Protein AF-A0A8S3SCD9-F1 (afdb_monomer_lite)

pLDDT: mean 74.74, std 19.44, range [24.5, 97.0]

Foldseek 3Di:
DDPVVVVVVVVVVVVVVVVPPPPQAWWWKAPAQDLVRAGEDTDDARHHLCRSLVPDQWQRMWTASDRPVDPVVQCCQHPVDPRHHPRTHGSDQDQPPRDHPPQWGWDDDSRTTGTAGHHDDDPCQQVLAWFQWPVRDIDRTQRRVSSVCVVVVDDIHGFADDHFDFAPVPGDGDPQWAWDADQQSGIGTDHADLDCVVPDQFWFQKPVRAIDSGPNNQSNVCVVVVPDIDGQATDHGDPPDAQVNGDHPPQWHWAAAPPPRHTRTDRQDDDDDPPAQFWFQKPVRAIDRHSNRQSNVRVVVSHDIGGPITDHRDDPPPPPPVVVVVVVVVVVVVVVVVVVVVPDDDDDDDDDDDDDDDDDDDDDDDDDPVVVVVVVVVVVVVVVVVVVVVVVVVVVVVVVVVVVVVVVVVVVVVVVVVVVVVVVVVVVVVVVVVVVVVVVVVVVVVVVVVVVVVVVVVVVVVVVVVVD

Secondary structure (DSSP, 8-state):
--HHHHHHHHHHHHHHHHHSS-----EEEEEEE-TTS-EEEEEEEEE-HHHHHHS-S-TT-EEE-----SHHHHHIIIII-SS-BSS-EES-SSSTT--PPTTEEEEEETTEEEEEE-----HHHHHS--EEETTS-EESSHHHHHHHHHHHT----EEEESS--SSGGG--PPTT-EEEE-TTS-EEEEPP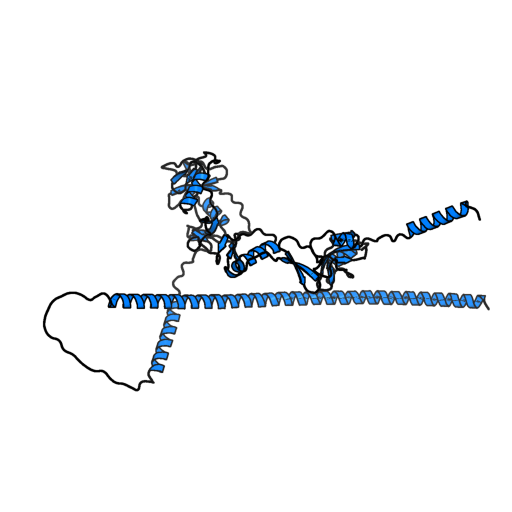P---TT-----EEETTS-EESSHHHHHHHHHHH-----EEEESSPPTT--GGG--PPTTEEEEE-TTT--EEEEE------TT----EEETTS-EESSHHHHHHHHHHTTB---EEEESS--------HHHHHHHHHHHHHHHHHHHHHTT------------------------SHHHHHHHHHHHHHHHHHHHHHHHHHHHHHHHHHHHHHHHHHHHHHHHHHHHHHHHHHHHHHHHHHHHHHHHHHHHHHHHHHHHHHHHHHHHHHHHHHHH-

Radius of gyration: 41.49 Å; chains: 1; bounding box: 87×57×159 Å

InterPro domains:
  IPR002350 Kazal domain [PF07648] (117-164)
  IPR002350 Kazal domain [PF07648] (192-237)
  IPR002350 Kazal domain [PF07648] (267-313)
  IPR002350 Kazal domain [PS51465] (116-166)
  IPR002350 Kazal domain [PS51465] (190-239)
  IPR002350 Kazal domain [PS51465] (259-315)
  IPR002350 Kazal domain [SM00280] (116-164)
  IPR002350 Kazal domain [SM00280] (191-237)
  IPR002350 Kazal domain [SM00280] (267-313)
  IPR003645 Follistatin-like, N-terminal [SM00274] (94-116)
  IPR003645 Follistatin-like, N-terminal [SM00274] (167-190)
  IPR003645 Follistatin-like, N-terminal [SM00274] (242-266)
  IPR036058 Kazal domain superfamily [SSF100895] (115-165)
  IPR036058 Kazal domain superfamily [SSF100895] (171-237)
  IPR036058 Kazal domain superfamily [SSF100895] (261-313)
  IPR036773 TGF-beta binding (TB) domain superfamily [G3DSA:3.90.290.10] (27-124)
  IPR036773 TGF-beta binding (TB) domain superfamily [SSF57581] (27-68)
  IPR050653 Protease Inhibitors and Growth Factor Antagonists [PTHR10913] (37-164)

Organism: Mytilus edulis (NCBI:txid6550)

Structure (mmCIF, N/CA/C/O backbone):
data_AF-A0A8S3SCD9-F1
#
_entry.id   AF-A0A8S3SCD9-F1
#
loop_
_atom_site.group_PDB
_atom_site.id
_atom_site.type_symbol
_atom_site.label_atom_id
_atom_site.label_alt_id
_atom_site.label_comp_id
_atom_site.label_asym_id
_atom_site.label_entity_id
_atom_site.label_seq_id
_atom_site.pdbx_PDB_ins_code
_atom_site.Cartn_x
_atom_site.Cartn_y
_atom_site.Cartn_z
_atom_site.occupancy
_atom_site.B_iso_or_equiv
_atom_site.auth_seq_id
_atom_site.auth_comp_id
_atom_site.auth_asym_id
_atom_site.auth_atom_id
_atom_site.pdbx_PDB_model_num
ATOM 1 N N . MET A 1 1 ? -4.446 13.039 91.457 1.00 50.25 1 MET A N 1
ATOM 2 C CA . MET A 1 1 ? -4.446 12.265 90.196 1.00 50.25 1 MET A CA 1
ATOM 3 C C . MET A 1 1 ? -3.308 12.826 89.363 1.00 50.25 1 MET A C 1
ATOM 5 O O . MET A 1 1 ? -3.405 13.961 88.917 1.00 50.25 1 MET A O 1
ATOM 9 N N . ASN A 1 2 ? -2.185 12.110 89.351 1.00 49.50 2 ASN A N 1
ATOM 10 C CA . ASN A 1 2 ? -0.857 12.637 89.022 1.00 49.50 2 ASN A CA 1
ATOM 11 C C . ASN A 1 2 ? -0.709 12.930 87.521 1.00 49.50 2 ASN A C 1
ATOM 13 O O . ASN A 1 2 ? -1.290 12.215 86.704 1.00 49.50 2 ASN A O 1
ATOM 17 N N . GLU A 1 3 ? 0.088 13.944 87.166 1.00 53.44 3 GLU A N 1
ATOM 18 C CA . GLU A 1 3 ? 0.445 14.298 85.775 1.00 53.44 3 GLU A CA 1
ATOM 19 C C . GLU A 1 3 ? 0.964 13.092 84.978 1.00 53.44 3 GLU A C 1
ATOM 21 O O . GLU A 1 3 ? 0.618 12.918 83.812 1.00 53.44 3 GLU A O 1
ATOM 26 N N . GLU A 1 4 ? 1.655 12.174 85.650 1.00 54.28 4 GLU A N 1
ATOM 27 C CA . GLU A 1 4 ? 2.166 10.920 85.088 1.00 54.28 4 GLU A CA 1
ATOM 28 C C . GLU A 1 4 ? 1.063 9.967 84.574 1.00 54.28 4 GLU A C 1
ATOM 30 O O . GLU A 1 4 ? 1.281 9.147 83.683 1.00 54.28 4 GLU A O 1
ATOM 35 N N . MET A 1 5 ? -0.156 10.074 85.114 1.00 53.56 5 MET A N 1
ATOM 36 C CA . MET A 1 5 ? -1.304 9.273 84.682 1.00 53.56 5 MET A CA 1
ATOM 37 C C . MET A 1 5 ? -1.989 9.885 83.448 1.00 53.56 5 MET A C 1
ATOM 39 O O . MET A 1 5 ? -2.595 9.159 82.663 1.00 53.56 5 MET A O 1
ATOM 43 N N . ARG A 1 6 ? -1.867 11.206 83.237 1.00 56.69 6 ARG A N 1
ATOM 44 C CA . ARG A 1 6 ? -2.410 11.904 82.056 1.00 56.69 6 ARG A CA 1
ATOM 45 C C . ARG A 1 6 ? -1.594 11.626 80.797 1.00 56.69 6 ARG A C 1
ATOM 47 O O . ARG A 1 6 ? -2.201 11.432 79.747 1.00 56.69 6 ARG A O 1
ATOM 54 N N . GLU A 1 7 ? -0.266 11.551 80.898 1.00 55.88 7 GLU A N 1
ATOM 55 C CA . GLU A 1 7 ? 0.578 11.184 79.750 1.00 55.88 7 GLU A CA 1
ATOM 56 C C . GLU A 1 7 ? 0.334 9.743 79.300 1.00 55.88 7 GLU A C 1
ATOM 58 O O . GLU A 1 7 ? 0.097 9.508 78.121 1.00 55.88 7 GLU A O 1
ATOM 63 N N . LYS A 1 8 ? 0.236 8.787 80.234 1.00 57.97 8 LYS A N 1
ATOM 64 C CA . LYS A 1 8 ? -0.046 7.382 79.889 1.00 57.97 8 LYS A CA 1
ATOM 65 C C . LYS A 1 8 ? -1.423 7.191 79.246 1.00 57.97 8 LYS A C 1
ATOM 67 O O . LYS A 1 8 ? -1.573 6.338 78.377 1.00 57.97 8 LYS A O 1
ATOM 72 N N . ILE A 1 9 ? -2.424 7.988 79.635 1.00 64.50 9 ILE A N 1
ATOM 73 C CA . ILE A 1 9 ? -3.752 7.982 79.000 1.00 64.50 9 ILE A CA 1
ATOM 74 C C . ILE A 1 9 ? -3.698 8.641 77.614 1.00 64.50 9 ILE A C 1
ATOM 76 O O . ILE A 1 9 ? -4.313 8.126 76.685 1.00 64.50 9 ILE A O 1
ATOM 80 N N . SER A 1 10 ? -2.943 9.731 77.449 1.00 61.41 10 SER A N 1
ATOM 81 C CA . SER A 1 10 ? -2.709 10.366 76.146 1.00 61.41 10 SER A CA 1
ATOM 82 C C . SER A 1 10 ? -2.018 9.404 75.177 1.00 61.41 10 SER A C 1
ATOM 84 O O . SER A 1 10 ? -2.508 9.216 74.068 1.00 61.41 10 SER A O 1
ATOM 86 N N . ASP A 1 11 ? -0.961 8.716 75.607 1.00 61.28 11 ASP A N 1
ATOM 87 C CA . ASP A 1 11 ? -0.251 7.729 74.788 1.00 61.28 11 ASP A CA 1
ATOM 88 C C . ASP A 1 11 ? -1.132 6.528 74.444 1.00 61.28 11 ASP A C 1
ATOM 90 O O . ASP A 1 11 ? -1.143 6.089 73.298 1.00 61.28 11 ASP A O 1
ATOM 94 N N . PHE A 1 12 ? -1.958 6.040 75.377 1.00 58.44 12 PHE A N 1
ATOM 95 C CA . PHE A 1 12 ? -2.949 5.001 75.075 1.00 58.44 12 PHE A CA 1
ATOM 96 C C . PHE A 1 12 ? -4.010 5.471 74.074 1.00 58.44 12 PHE A C 1
ATOM 98 O O . PHE A 1 12 ? -4.422 4.684 73.223 1.00 58.44 12 PHE A O 1
ATOM 105 N N . ILE A 1 13 ? -4.430 6.738 74.137 1.00 64.00 13 ILE A N 1
ATOM 106 C CA . ILE A 1 13 ? -5.373 7.340 73.187 1.00 64.00 13 ILE A CA 1
ATOM 107 C C . ILE A 1 13 ? -4.712 7.528 71.816 1.00 64.00 13 ILE A C 1
ATOM 109 O O . ILE A 1 13 ? -5.336 7.200 70.814 1.00 64.00 13 ILE A O 1
ATOM 113 N N . TRP A 1 14 ? -3.454 7.970 71.734 1.00 54.84 14 TRP A N 1
ATOM 114 C CA . TRP A 1 14 ? -2.708 8.082 70.474 1.00 54.84 14 TRP A CA 1
ATOM 115 C C . TRP A 1 14 ? -2.400 6.717 69.856 1.00 54.84 14 TRP A C 1
ATOM 117 O O . TRP A 1 14 ? -2.533 6.565 68.646 1.00 54.84 14 TRP A O 1
ATOM 127 N N . ILE A 1 15 ? -2.075 5.709 70.668 1.00 57.88 15 ILE A N 1
ATOM 128 C CA . ILE A 1 15 ? -1.904 4.315 70.238 1.00 57.88 15 ILE A CA 1
ATOM 129 C C . ILE A 1 15 ? -3.239 3.751 69.737 1.00 57.88 15 ILE A C 1
ATOM 131 O O . ILE A 1 15 ? -3.273 3.144 68.672 1.00 57.88 15 ILE A O 1
ATOM 135 N N . TRP A 1 16 ? -4.359 4.015 70.417 1.00 54.25 16 TRP A N 1
ATOM 136 C CA . TRP A 1 16 ? -5.690 3.646 69.924 1.00 54.25 16 TRP A CA 1
ATOM 137 C C . TRP A 1 16 ? -6.083 4.407 68.651 1.00 54.25 16 TRP A C 1
ATOM 139 O O . TRP A 1 16 ? -6.655 3.801 67.754 1.00 54.25 16 TRP A O 1
ATOM 149 N N . ILE A 1 17 ? -5.734 5.689 68.515 1.00 52.50 17 ILE A N 1
ATOM 150 C CA . ILE A 1 17 ? -5.967 6.494 67.303 1.00 52.50 17 ILE A CA 1
ATOM 151 C C . ILE A 1 17 ? -5.095 6.006 66.135 1.00 52.50 17 ILE A C 1
ATOM 153 O O . ILE A 1 17 ? -5.580 5.983 65.007 1.00 52.50 17 ILE A O 1
ATOM 157 N N . PHE A 1 18 ? -3.853 5.568 66.376 1.00 46.97 18 PHE A N 1
ATOM 158 C CA . PHE A 1 18 ? -2.969 4.986 65.355 1.00 46.97 18 PHE A CA 1
ATOM 159 C C . PHE A 1 18 ? -3.351 3.544 64.982 1.00 46.97 18 PHE A C 1
ATOM 161 O O . PHE A 1 18 ? -3.197 3.164 63.824 1.00 46.97 18 PHE A O 1
ATOM 168 N N . ILE A 1 19 ? -3.892 2.758 65.919 1.00 49.66 19 ILE A N 1
ATOM 169 C CA . ILE A 1 19 ? -4.397 1.393 65.678 1.00 49.66 19 ILE A CA 1
ATOM 170 C C . ILE A 1 19 ? -5.804 1.414 65.038 1.00 49.66 19 ILE A C 1
ATOM 172 O O . ILE A 1 19 ? -6.157 0.485 64.314 1.00 49.66 19 ILE A O 1
ATOM 176 N N . LEU A 1 20 ? -6.586 2.487 65.232 1.00 41.56 20 LEU A N 1
ATOM 177 C CA . LEU A 1 20 ? -7.900 2.723 64.607 1.00 41.56 20 LEU A CA 1
ATOM 178 C C . LEU A 1 20 ? -7.862 3.668 63.393 1.00 41.56 20 LEU A C 1
ATOM 180 O O . LEU A 1 20 ? -8.917 4.098 62.922 1.00 41.56 20 LEU A O 1
ATOM 184 N N . GLN A 1 21 ? -6.689 3.979 62.831 1.00 42.75 21 GLN A N 1
ATOM 185 C CA . GLN A 1 21 ? -6.649 4.424 61.437 1.00 42.75 21 GLN A CA 1
ATOM 186 C C . GLN A 1 21 ? -7.127 3.226 60.604 1.00 42.75 21 GLN A C 1
ATOM 188 O O . GLN A 1 21 ? -6.476 2.179 60.652 1.00 42.75 21 GLN A O 1
ATOM 193 N N . PRO A 1 22 ? -8.254 3.308 59.870 1.00 42.00 22 PRO A N 1
ATOM 194 C CA . PRO A 1 22 ? -8.652 2.214 59.003 1.00 42.00 22 PRO A CA 1
ATOM 195 C C . PRO A 1 22 ? -7.482 1.944 58.061 1.00 42.00 22 PRO A C 1
ATOM 197 O O . PRO A 1 22 ? -7.072 2.836 57.316 1.00 42.00 22 PRO A O 1
ATOM 200 N N . ILE A 1 23 ? -6.931 0.728 58.117 1.00 44.66 23 ILE A N 1
ATOM 201 C CA . ILE A 1 23 ? -6.060 0.211 57.065 1.00 44.66 23 ILE A CA 1
ATOM 202 C C . ILE A 1 23 ? -6.862 0.455 55.793 1.00 44.66 23 ILE A C 1
ATOM 204 O O . ILE A 1 23 ? -7.942 -0.113 55.630 1.00 44.66 23 ILE A O 1
ATOM 208 N N . VAL A 1 24 ? -6.431 1.397 54.953 1.00 47.69 24 VAL A N 1
ATOM 209 C CA . VAL A 1 24 ? -7.132 1.674 53.702 1.00 47.69 24 VAL A CA 1
ATOM 210 C C . VAL A 1 24 ? -6.860 0.460 52.827 1.00 47.69 24 VAL A C 1
ATOM 212 O O . VAL A 1 24 ? -5.870 0.419 52.103 1.00 47.69 24 VAL A O 1
ATOM 215 N N . GLU A 1 25 ? -7.686 -0.576 52.974 1.00 60.91 25 GLU A N 1
ATOM 216 C CA . GLU A 1 25 ? -7.597 -1.801 52.197 1.00 60.91 25 GLU A CA 1
ATOM 217 C C . GLU A 1 25 ? -7.738 -1.411 50.728 1.00 60.91 25 GLU A C 1
ATOM 219 O O . GLU A 1 25 ? -8.793 -0.969 50.257 1.00 60.91 25 GLU A O 1
ATOM 224 N N . GLY A 1 26 ? -6.623 -1.488 50.005 1.00 71.25 26 GLY A N 1
ATOM 225 C CA . GLY A 1 26 ? -6.599 -1.183 48.593 1.00 71.25 26 GLY A CA 1
ATOM 226 C C . GLY A 1 26 ? -7.462 -2.192 47.840 1.00 71.25 26 GLY A C 1
ATOM 227 O O . GLY A 1 26 ? -7.338 -3.406 48.001 1.00 71.25 26 GLY A O 1
ATOM 228 N N . GLY A 1 27 ? -8.339 -1.682 46.984 1.00 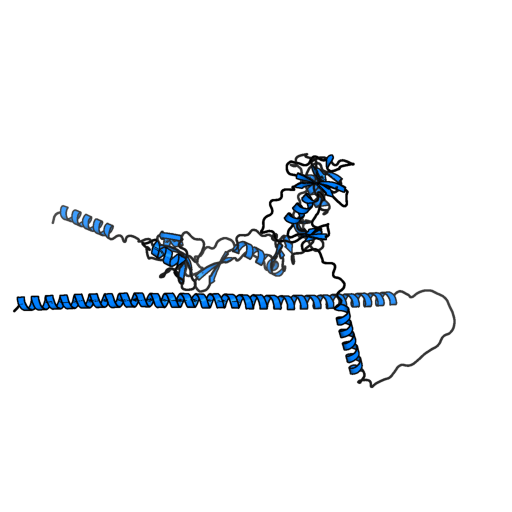85.62 27 GLY A N 1
ATOM 229 C CA . GLY A 1 27 ? -9.198 -2.494 46.135 1.00 85.62 27 GLY A CA 1
ATOM 230 C C . GLY A 1 27 ? -8.515 -2.920 44.835 1.00 85.62 27 GLY A C 1
ATOM 231 O O . GLY A 1 27 ? -7.304 -2.779 44.643 1.00 85.62 27 GLY A O 1
ATOM 232 N N . ILE A 1 28 ? -9.320 -3.417 43.898 1.00 86.44 28 ILE A N 1
ATOM 233 C CA . ILE A 1 28 ? -8.873 -3.842 42.566 1.00 86.44 28 ILE A CA 1
ATOM 234 C C . ILE A 1 28 ? -9.387 -2.867 41.516 1.00 86.44 28 ILE A C 1
ATOM 236 O O . ILE A 1 28 ? -10.582 -2.562 41.453 1.00 86.44 28 ILE A O 1
ATOM 240 N N . CYS A 1 29 ? -8.482 -2.422 40.652 1.00 88.50 29 CYS A N 1
ATOM 241 C CA . CYS A 1 29 ? -8.781 -1.613 39.484 1.00 88.50 29 CYS A CA 1
ATOM 242 C C . CYS A 1 29 ? -8.950 -2.493 38.242 1.00 88.50 29 CYS A C 1
ATOM 244 O O . CYS A 1 29 ? -8.162 -3.408 37.994 1.00 88.50 29 CYS A O 1
ATOM 246 N N . TRP A 1 30 ? -9.958 -2.191 37.431 1.00 87.81 30 TRP A N 1
ATOM 247 C CA . TRP A 1 30 ? -10.370 -3.000 36.287 1.00 87.81 30 TRP A CA 1
ATOM 248 C C . TRP A 1 30 ? -10.468 -2.160 35.021 1.00 87.81 30 TRP A C 1
ATOM 250 O O . TRP A 1 30 ? -11.046 -1.075 35.019 1.00 87.81 30 TRP A O 1
ATOM 260 N N . GLN A 1 31 ? -9.968 -2.695 33.909 1.00 86.06 31 GLN A N 1
ATOM 261 C CA . GLN A 1 31 ? -9.880 -1.990 32.630 1.00 86.06 31 GLN A CA 1
ATOM 262 C C . GLN A 1 31 ? -11.250 -1.716 32.009 1.00 86.06 31 GLN A C 1
ATOM 264 O O . GLN A 1 31 ? -11.424 -0.779 31.225 1.00 86.06 31 GLN A O 1
ATOM 269 N N . SER A 1 32 ? -12.229 -2.576 32.290 1.00 84.50 32 SER A N 1
ATOM 270 C CA . SER A 1 32 ? -13.531 -2.479 31.649 1.00 84.50 32 SER A CA 1
ATOM 271 C C . SER A 1 32 ? -14.674 -2.942 32.535 1.00 84.50 32 SER A C 1
ATOM 273 O O . SER A 1 32 ? -14.576 -3.931 33.256 1.00 84.50 32 SER A O 1
ATOM 275 N N . ILE A 1 33 ? -15.807 -2.265 32.392 1.00 84.44 33 ILE A N 1
ATOM 276 C CA . ILE A 1 33 ? -17.087 -2.696 32.947 1.00 84.44 33 ILE A CA 1
ATOM 277 C C . ILE A 1 33 ? -17.890 -3.397 31.849 1.00 84.44 33 ILE A C 1
ATOM 279 O O . ILE A 1 33 ? -18.099 -2.873 30.745 1.00 84.44 33 ILE A O 1
ATOM 283 N N . SER A 1 34 ? -18.322 -4.616 32.149 1.00 78.19 34 SER A N 1
ATOM 284 C CA . SER A 1 34 ? -19.163 -5.445 31.295 1.00 78.19 34 SER A CA 1
ATOM 285 C C . SER A 1 34 ? -20.563 -4.846 31.114 1.00 78.19 34 SER A C 1
ATOM 287 O O . SER A 1 34 ? -20.975 -3.908 31.795 1.00 78.19 34 SER A O 1
ATOM 289 N N . LYS A 1 35 ? -21.336 -5.409 30.178 1.00 73.25 35 LYS A N 1
ATOM 290 C CA . LYS A 1 35 ? -22.714 -4.962 29.911 1.00 73.25 35 LYS A CA 1
ATOM 291 C C . LYS A 1 35 ? -23.645 -5.143 31.115 1.00 73.25 35 LYS A C 1
ATOM 293 O O . LYS A 1 35 ? -24.613 -4.400 31.207 1.00 73.25 35 LYS A O 1
ATOM 298 N N . THR A 1 36 ? -23.367 -6.115 31.984 1.00 76.06 36 THR A N 1
ATOM 299 C CA . THR A 1 36 ? -24.165 -6.419 33.182 1.00 76.06 36 THR A CA 1
ATOM 300 C C . THR A 1 36 ? -23.732 -5.600 34.396 1.00 76.06 36 THR A C 1
ATOM 302 O O . THR A 1 36 ? -24.319 -5.744 35.458 1.00 76.06 36 THR A O 1
ATOM 305 N N . GLY A 1 37 ? -22.720 -4.737 34.250 1.00 79.44 37 GLY A N 1
ATOM 306 C CA . GLY A 1 37 ? -22.204 -3.907 35.336 1.00 79.44 37 GLY A CA 1
ATOM 307 C C . GLY A 1 37 ? -21.037 -4.523 36.105 1.00 79.44 37 GLY A C 1
ATOM 308 O O . GLY A 1 37 ? -20.478 -3.834 36.938 1.00 79.44 37 GLY A O 1
ATOM 309 N N . ASN A 1 38 ? -20.622 -5.758 35.808 1.00 87.12 38 ASN A N 1
ATOM 310 C CA . ASN A 1 38 ? -19.482 -6.425 36.455 1.00 87.12 38 ASN A CA 1
ATOM 311 C C . ASN A 1 38 ? -18.139 -5.964 35.874 1.00 87.12 38 ASN A C 1
ATOM 313 O O . ASN A 1 38 ? -18.055 -5.670 34.679 1.00 87.12 38 ASN A O 1
ATOM 317 N N . CYS A 1 39 ? -17.088 -5.985 36.684 1.00 87.12 39 CYS A N 1
ATOM 318 C CA . CYS A 1 39 ? -15.738 -5.565 36.318 1.00 87.12 39 CYS A CA 1
ATOM 319 C C . CYS A 1 39 ? -14.968 -6.686 35.587 1.00 87.12 39 CYS A C 1
ATOM 321 O O . CYS A 1 39 ? -15.178 -7.872 35.850 1.00 87.12 39 CYS A O 1
ATOM 323 N N . ARG A 1 40 ? -14.107 -6.324 34.626 1.00 84.88 40 ARG A N 1
ATOM 324 C CA . ARG A 1 40 ? -13.317 -7.259 33.805 1.00 84.88 40 ARG A CA 1
ATOM 325 C C . ARG A 1 40 ? -11.957 -6.697 33.429 1.00 84.88 40 ARG A C 1
ATOM 327 O O . ARG A 1 40 ? -11.849 -5.496 33.171 1.00 84.88 40 ARG A O 1
ATOM 334 N N . LYS A 1 41 ? -11.007 -7.621 33.245 1.00 84.56 41 LYS A N 1
ATOM 335 C CA . LYS A 1 41 ? -9.590 -7.382 32.945 1.00 84.56 41 LYS A CA 1
ATOM 336 C C . LYS A 1 41 ? -8.929 -6.579 34.051 1.00 84.56 41 LYS A C 1
ATOM 338 O O . LYS A 1 41 ? -9.122 -5.366 34.138 1.00 84.56 41 LYS A O 1
ATOM 343 N N . MET A 1 42 ? -8.241 -7.280 34.936 1.00 85.31 42 MET A N 1
ATOM 344 C CA . MET A 1 42 ? -7.620 -6.653 36.094 1.00 85.31 42 MET A CA 1
ATOM 345 C C . MET A 1 42 ? -6.443 -5.783 35.626 1.00 85.31 42 MET A C 1
ATOM 347 O O . MET A 1 42 ? -5.704 -6.161 34.721 1.00 85.31 42 MET A O 1
ATOM 351 N N . LEU A 1 43 ? -6.331 -4.573 36.174 1.00 85.00 43 LEU A N 1
ATOM 352 C CA . LEU A 1 43 ? -5.243 -3.637 35.881 1.00 85.00 43 LEU A CA 1
ATOM 353 C C . LEU A 1 43 ? -4.226 -3.607 37.013 1.00 85.00 43 LEU A C 1
ATOM 355 O O . LEU A 1 43 ? -3.030 -3.716 36.773 1.00 85.00 43 LEU A O 1
ATOM 359 N N . MET A 1 44 ? -4.722 -3.375 38.229 1.00 84.12 44 MET A N 1
ATOM 360 C CA . MET A 1 44 ? -3.923 -3.139 39.428 1.00 84.12 44 MET A CA 1
ATOM 361 C C . MET A 1 44 ? -4.687 -3.664 40.642 1.00 84.12 44 MET A C 1
ATOM 363 O O . MET A 1 44 ? -5.919 -3.607 40.671 1.00 84.12 44 MET A O 1
ATOM 367 N N . ILE A 1 45 ? -3.955 -4.137 41.642 1.00 84.56 45 ILE A N 1
ATOM 368 C CA . ILE A 1 45 ? -4.475 -4.562 42.945 1.00 84.56 45 ILE A CA 1
ATOM 369 C C . ILE A 1 45 ? -3.917 -3.649 44.035 1.00 84.56 45 ILE A C 1
ATOM 371 O O . ILE A 1 45 ? -2.911 -2.980 43.812 1.00 84.56 45 ILE A O 1
ATOM 375 N N . ASN A 1 46 ? -4.550 -3.657 45.205 1.00 84.06 46 ASN A N 1
ATOM 376 C CA . ASN A 1 46 ? -4.151 -2.857 46.357 1.00 84.06 46 ASN A CA 1
ATOM 377 C C . ASN A 1 46 ? -4.083 -1.345 46.055 1.00 84.06 46 ASN A C 1
ATOM 379 O O . ASN A 1 46 ? -3.140 -0.659 46.438 1.00 84.06 46 ASN A O 1
ATOM 383 N N . VAL A 1 47 ? -5.081 -0.832 45.330 1.00 86.06 47 VAL A N 1
ATOM 384 C CA . VAL A 1 47 ? -5.185 0.593 44.974 1.00 86.06 47 VAL A CA 1
ATOM 385 C C . VAL A 1 47 ? -6.502 1.183 45.454 1.00 86.06 47 VAL A C 1
ATOM 387 O O . VAL A 1 47 ? -7.553 0.537 45.384 1.00 86.06 47 VAL A O 1
ATOM 390 N N . THR A 1 48 ? -6.479 2.436 45.902 1.00 87.62 48 THR A N 1
ATOM 391 C CA . THR A 1 48 ? -7.714 3.148 46.247 1.00 87.62 48 THR A CA 1
ATOM 392 C C . THR A 1 48 ? -8.536 3.451 44.995 1.00 87.62 48 THR A C 1
ATOM 394 O O . THR A 1 48 ? -8.055 3.379 43.855 1.00 87.62 48 THR A O 1
ATOM 397 N N . LYS A 1 49 ? -9.809 3.803 45.186 1.00 85.81 49 LYS A N 1
ATOM 398 C CA . LYS A 1 49 ? -10.673 4.199 44.072 1.00 85.81 49 LYS A CA 1
ATOM 399 C C . LYS A 1 49 ? -10.110 5.437 43.373 1.00 85.81 49 LYS A C 1
ATOM 401 O O . LYS A 1 49 ? -10.106 5.501 42.149 1.00 85.81 49 LYS A O 1
ATOM 406 N N . GLU A 1 50 ? -9.599 6.389 44.140 1.00 84.50 50 GLU A N 1
ATOM 407 C CA . GLU A 1 50 ? -9.038 7.649 43.661 1.00 84.50 50 GLU A CA 1
ATOM 408 C C . GLU A 1 50 ? -7.800 7.388 42.799 1.00 84.50 50 GLU A C 1
ATOM 410 O O . GLU A 1 50 ? -7.700 7.919 41.695 1.00 84.50 50 GLU A O 1
ATOM 415 N N . GLN A 1 51 ? -6.912 6.493 43.246 1.00 86.00 51 GLN A N 1
ATOM 416 C CA . GLN A 1 51 ? -5.738 6.056 42.485 1.00 86.00 51 GLN A CA 1
ATOM 417 C C . GLN A 1 51 ? -6.119 5.302 41.201 1.00 86.00 51 GLN A C 1
ATOM 419 O O . GLN A 1 51 ? -5.523 5.518 40.148 1.00 86.00 51 GLN A O 1
ATOM 424 N N . CYS A 1 52 ? -7.142 4.444 41.254 1.00 85.81 52 CYS A N 1
ATOM 425 C CA . CYS A 1 52 ? -7.647 3.741 40.072 1.00 85.81 52 CYS A CA 1
ATOM 426 C C . CYS A 1 52 ? -8.259 4.702 39.036 1.00 85.81 52 CYS A C 1
ATOM 428 O O . CYS A 1 52 ? -8.084 4.518 37.830 1.00 85.81 52 CYS A O 1
ATOM 430 N N . CYS A 1 53 ? -8.962 5.740 39.495 1.00 84.00 53 CYS A N 1
ATOM 431 C CA . CYS A 1 53 ? -9.682 6.669 38.628 1.00 84.00 53 CYS A CA 1
ATOM 432 C C . CYS A 1 53 ? -8.843 7.873 38.155 1.00 84.00 53 CYS A C 1
ATOM 434 O O . CYS A 1 53 ? -9.254 8.539 37.209 1.00 84.00 53 CYS A O 1
ATOM 436 N N . SER A 1 54 ? -7.681 8.153 38.758 1.00 77.62 54 SER A N 1
ATOM 437 C CA . SER A 1 54 ? -6.798 9.262 38.356 1.00 77.62 54 SER A CA 1
ATOM 438 C C . SER A 1 54 ? -5.909 8.934 37.150 1.00 77.62 54 SER A C 1
ATOM 440 O O . SER A 1 54 ? -5.560 9.821 36.374 1.00 77.62 54 SER A O 1
ATOM 442 N N . PHE A 1 55 ? -5.557 7.659 36.966 1.00 62.53 55 PHE A N 1
ATOM 443 C CA . PHE A 1 55 ? -4.492 7.245 36.048 1.00 62.53 55 PHE A CA 1
ATOM 444 C C . PHE A 1 55 ? -4.921 7.014 34.592 1.00 62.53 55 PHE A C 1
ATOM 446 O O . PHE A 1 55 ? -4.059 6.806 33.735 1.00 62.53 55 PHE A O 1
ATOM 453 N N . GLN A 1 56 ? -6.222 6.980 34.273 1.00 61.09 56 GLN A N 1
ATOM 454 C CA . GLN A 1 56 ? -6.671 6.377 33.013 1.00 61.09 56 GLN A CA 1
ATOM 455 C C . GLN A 1 56 ? -7.494 7.281 32.096 1.00 61.09 56 GLN A C 1
ATOM 457 O O . GLN A 1 56 ? -8.482 7.903 32.463 1.00 61.09 56 GLN A O 1
ATOM 462 N N . THR A 1 57 ? -7.107 7.243 30.821 1.00 61.19 57 THR A N 1
ATOM 463 C CA . THR A 1 57 ? -7.745 7.937 29.695 1.00 61.19 57 THR A CA 1
ATOM 464 C C . THR A 1 57 ? -9.007 7.237 29.170 1.00 61.19 57 THR A C 1
ATOM 466 O O . THR A 1 57 ? -9.657 7.737 28.245 1.00 61.19 57 THR A O 1
ATOM 469 N N . GLU A 1 58 ? -9.366 6.076 29.731 1.00 69.19 58 GLU A N 1
ATOM 470 C CA . GLU A 1 58 ? -10.516 5.279 29.309 1.00 69.19 58 GLU A CA 1
ATOM 471 C C . GLU A 1 58 ? -11.628 5.341 30.379 1.00 69.19 58 GLU A C 1
ATOM 473 O O . GLU A 1 58 ? -11.475 4.834 31.484 1.00 69.19 58 GLU A O 1
ATOM 478 N N . PRO A 1 59 ? -12.800 5.915 30.081 1.00 70.12 59 PRO A N 1
ATOM 479 C CA . PRO A 1 59 ? -13.843 6.169 31.084 1.00 70.12 59 PRO A CA 1
ATOM 480 C C . PRO A 1 59 ? -14.639 4.928 31.506 1.00 70.12 59 PRO A C 1
ATOM 482 O O . PRO A 1 59 ? -15.553 5.026 32.323 1.00 70.12 59 PRO A O 1
ATOM 485 N N . SER A 1 60 ? -14.330 3.760 30.933 1.00 78.50 60 SER A N 1
ATOM 486 C CA . SER A 1 60 ? -14.966 2.486 31.279 1.00 78.50 60 SER A CA 1
ATOM 487 C C . SER A 1 60 ? -14.240 1.714 32.377 1.00 78.50 60 SER A C 1
ATOM 489 O O . SER A 1 60 ? -14.501 0.521 32.516 1.00 78.50 60 SER A O 1
ATOM 491 N N . VAL A 1 61 ? -13.342 2.367 33.112 1.00 85.25 61 VAL A N 1
ATOM 492 C CA . VAL A 1 61 ? -12.638 1.792 34.259 1.00 85.25 61 VAL A CA 1
ATOM 493 C C . VAL A 1 61 ? -13.602 1.604 35.424 1.00 85.25 61 VAL A C 1
ATOM 495 O O . VAL A 1 61 ? -14.479 2.439 35.688 1.00 85.25 61 VAL A O 1
ATOM 498 N N . GLY A 1 62 ? -13.454 0.467 36.091 1.00 88.12 62 GLY A N 1
ATOM 499 C CA . GLY A 1 62 ? -14.202 0.124 37.287 1.00 88.12 62 GLY A CA 1
ATOM 500 C C . GLY A 1 62 ? -13.264 -0.191 38.440 1.00 88.12 62 GLY A C 1
ATOM 501 O O . GLY A 1 62 ? -12.143 -0.643 38.233 1.00 88.12 62 GLY A O 1
ATOM 502 N N . TRP A 1 63 ? -13.740 0.026 39.655 1.00 89.31 63 TRP A N 1
ATOM 503 C CA . TRP A 1 63 ? -13.016 -0.275 40.879 1.00 89.31 63 TRP A CA 1
ATOM 504 C C . TRP A 1 63 ? -13.876 -1.153 41.780 1.00 89.31 63 TRP A C 1
ATOM 506 O O . TRP A 1 63 ? -15.086 -0.943 41.889 1.00 89.31 63 TRP A O 1
ATOM 516 N N . SER A 1 64 ? -13.274 -2.156 42.405 1.00 88.56 64 SER A N 1
ATOM 517 C CA . SER A 1 64 ? -13.946 -3.028 43.370 1.00 88.56 64 SER A CA 1
ATOM 518 C C . SER A 1 64 ? -13.265 -2.893 44.731 1.00 88.56 64 SER A C 1
ATOM 520 O O . SER A 1 64 ? -12.041 -2.983 44.774 1.00 88.56 64 SER A O 1
ATOM 522 N N . PRO A 1 65 ? -14.024 -2.697 45.825 1.00 82.81 65 PRO A N 1
ATOM 523 C CA . PRO A 1 65 ? -13.465 -2.520 47.167 1.00 82.81 65 PRO A CA 1
ATOM 524 C C . PRO A 1 65 ? -12.848 -3.790 47.753 1.00 82.81 65 PRO A C 1
ATOM 526 O O . PRO A 1 65 ? -12.108 -3.702 48.717 1.00 82.81 65 PRO A O 1
ATOM 529 N N . GLN A 1 66 ? -13.158 -4.962 47.196 1.00 71.12 66 GLN A N 1
ATOM 530 C CA . GLN A 1 66 ? -12.613 -6.226 47.681 1.00 71.12 66 GLN A CA 1
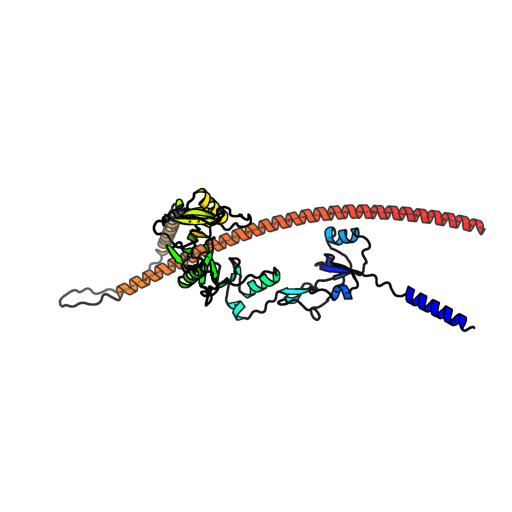ATOM 531 C C . GLN A 1 66 ? -11.132 -6.331 47.310 1.00 71.12 66 GLN A C 1
ATOM 533 O O . GLN A 1 66 ? -10.787 -6.417 46.130 1.00 71.12 66 GLN A O 1
ATOM 538 N N . SER A 1 67 ? -10.275 -6.375 48.322 1.00 61.53 67 SER A N 1
ATOM 539 C CA . SER A 1 67 ? -8.921 -6.915 48.262 1.00 61.53 67 SER A CA 1
ATOM 540 C C . SER A 1 67 ? -9.052 -8.416 47.977 1.00 61.53 67 SER A C 1
ATOM 542 O O . SER A 1 67 ? -9.267 -9.202 48.887 1.00 61.53 67 SER A O 1
ATOM 544 N N . ALA A 1 68 ? -9.042 -8.850 46.707 1.00 59.34 68 ALA A N 1
ATOM 545 C CA . ALA A 1 68 ? -9.081 -10.290 46.417 1.00 59.34 68 ALA A CA 1
ATOM 546 C C . ALA A 1 68 ? -7.781 -10.918 46.950 1.00 59.34 68 ALA A C 1
ATOM 548 O O . ALA A 1 68 ? -6.724 -10.649 46.375 1.00 59.34 68 ALA A O 1
ATOM 549 N N . PRO A 1 69 ? -7.815 -11.744 48.014 1.00 59.62 69 PRO A N 1
ATOM 550 C CA . PRO A 1 69 ? -6.583 -12.124 48.701 1.00 59.62 69 PRO A CA 1
ATOM 551 C C . PRO A 1 69 ? -5.837 -13.260 47.989 1.00 59.62 69 PRO A C 1
ATOM 553 O O . PRO A 1 69 ? -4.674 -13.509 48.284 1.00 59.62 69 PRO A O 1
ATOM 556 N N . SER A 1 70 ? -6.483 -13.967 47.050 1.00 66.19 70 SER A N 1
ATOM 557 C CA . SER A 1 70 ? -5.889 -15.099 46.334 1.00 66.19 70 SER A CA 1
ATOM 558 C C . SER A 1 70 ? -5.884 -14.895 44.818 1.00 66.19 70 SER A C 1
ATOM 560 O O . SER A 1 70 ? -6.878 -14.501 44.200 1.00 66.19 70 SER A O 1
ATOM 562 N N . SER A 1 71 ? -4.756 -15.238 44.192 1.00 71.56 71 SER A N 1
ATOM 563 C CA . SER A 1 71 ? -4.589 -15.277 42.732 1.00 71.56 71 SER A CA 1
ATOM 564 C C . SER A 1 71 ? -5.656 -16.138 42.038 1.00 71.56 71 SER A C 1
ATOM 566 O O . SER A 1 71 ? -6.070 -15.830 40.921 1.00 71.56 71 SER A O 1
ATOM 568 N N . GLY A 1 72 ? -6.163 -17.171 42.721 1.00 76.44 72 GLY A N 1
ATOM 569 C CA . GLY A 1 72 ? -7.229 -18.044 42.228 1.00 76.44 72 GLY A CA 1
ATOM 570 C C . GLY A 1 72 ? -8.575 -17.339 42.036 1.00 76.44 72 GLY A C 1
ATOM 571 O O . GLY A 1 72 ? -9.254 -17.587 41.040 1.00 76.44 72 GLY A O 1
ATOM 572 N N . LEU A 1 73 ? -8.957 -16.424 42.933 1.00 76.94 73 LEU A N 1
ATOM 573 C CA . LEU A 1 73 ? -10.225 -15.692 42.821 1.00 76.94 73 LEU A CA 1
ATOM 574 C C . LEU A 1 73 ? -10.190 -14.683 41.662 1.00 76.94 73 LEU A C 1
ATOM 576 O O . LEU A 1 73 ? -11.152 -14.539 40.905 1.00 76.94 73 LEU A O 1
ATOM 580 N N . ILE A 1 74 ? -9.038 -14.030 41.490 1.00 74.25 74 ILE A N 1
ATOM 581 C CA . ILE A 1 74 ? -8.759 -13.125 40.372 1.00 74.25 74 ILE A CA 1
ATOM 582 C C . ILE A 1 74 ? -8.821 -13.901 39.051 1.00 74.25 74 ILE A C 1
ATOM 584 O O . ILE A 1 74 ? -9.533 -13.492 38.132 1.00 74.25 74 ILE A O 1
ATOM 588 N N . PHE A 1 75 ? -8.145 -15.054 38.979 1.00 78.75 75 PHE A N 1
ATOM 589 C CA . PHE A 1 75 ? -8.184 -15.945 37.819 1.00 78.75 75 PHE A CA 1
ATOM 590 C C . PHE A 1 75 ? -9.615 -16.392 37.491 1.00 78.75 75 PHE A C 1
ATOM 592 O O . PHE A 1 75 ? -10.037 -16.341 36.333 1.00 78.75 75 PHE A O 1
ATOM 599 N N . PHE A 1 76 ? -10.393 -16.765 38.511 1.00 82.31 76 PHE A N 1
ATOM 600 C CA . PHE A 1 76 ? -11.792 -17.136 38.344 1.00 82.31 76 PHE A CA 1
ATOM 601 C C . PHE A 1 76 ? -12.611 -15.996 37.726 1.00 82.31 76 PHE A C 1
ATOM 603 O O . PHE A 1 76 ? -13.323 -16.222 36.750 1.00 82.31 76 PHE A O 1
ATOM 610 N N . TRP A 1 77 ? -12.504 -14.761 38.221 1.00 81.12 77 TRP A N 1
ATOM 611 C CA . TRP A 1 77 ? -13.270 -13.639 37.664 1.00 81.12 77 TRP A CA 1
ATOM 612 C C . TRP A 1 77 ? -12.805 -13.180 36.286 1.00 81.12 77 TRP A C 1
ATOM 614 O O . TRP A 1 77 ? -13.634 -12.733 35.490 1.00 81.12 77 TRP A O 1
ATOM 624 N N . GLU A 1 78 ? -11.510 -13.265 35.999 1.00 77.12 78 GLU A N 1
ATOM 625 C CA . GLU A 1 78 ? -10.958 -12.800 34.731 1.00 77.12 78 GLU A CA 1
ATOM 626 C C . GLU A 1 78 ? -11.191 -13.792 33.586 1.00 77.12 78 GLU A C 1
ATOM 628 O O . GLU A 1 78 ? -11.526 -13.365 32.476 1.00 77.12 78 GLU A O 1
ATOM 633 N N . TYR A 1 79 ? -11.080 -15.096 33.859 1.00 78.00 79 TYR A N 1
ATOM 634 C CA . TYR A 1 79 ? -11.064 -16.127 32.817 1.00 78.00 79 TYR A CA 1
ATOM 635 C C . TYR A 1 79 ? -12.223 -17.126 32.887 1.00 78.00 79 TYR A C 1
ATOM 637 O O . TYR A 1 79 ? -12.666 -17.590 31.837 1.00 78.00 79 TYR A O 1
ATOM 645 N N . LEU A 1 80 ? -12.739 -17.455 34.077 1.00 79.12 80 LEU A N 1
ATOM 646 C CA . LEU A 1 80 ? -13.767 -18.498 34.237 1.00 79.12 80 LEU A CA 1
ATOM 647 C C . LEU A 1 80 ? -15.190 -17.939 34.391 1.00 79.12 80 LEU A C 1
ATOM 649 O O . LEU A 1 80 ? -16.158 -18.568 33.966 1.00 79.12 80 LEU A O 1
ATOM 653 N N . SER A 1 81 ? -15.344 -16.748 34.967 1.00 76.81 81 SER A N 1
ATOM 654 C CA . SER A 1 81 ? -16.646 -16.129 35.196 1.00 76.81 81 SER A CA 1
ATOM 655 C C . SER A 1 81 ? -17.199 -15.502 33.918 1.00 76.81 81 SER A C 1
ATOM 657 O O . SER A 1 81 ? -16.653 -14.548 33.360 1.00 76.81 81 SER A O 1
ATOM 659 N N . THR A 1 82 ? -18.375 -15.966 33.493 1.00 74.38 82 THR A N 1
ATOM 660 C CA . THR A 1 82 ? -19.114 -15.384 32.362 1.00 74.38 82 THR A CA 1
ATOM 661 C C . THR A 1 82 ? -19.637 -13.984 32.656 1.00 74.38 82 THR A C 1
ATOM 663 O O . THR A 1 82 ? -19.920 -13.243 31.712 1.00 74.38 82 THR A O 1
ATOM 666 N N . LYS A 1 83 ? -19.745 -13.591 33.932 1.00 78.50 83 LYS A N 1
ATOM 667 C CA . LYS A 1 83 ? -20.210 -12.265 34.360 1.00 78.50 83 LYS A CA 1
ATOM 668 C C . LYS A 1 83 ? -19.027 -11.329 34.642 1.00 78.50 83 LYS A C 1
ATOM 670 O O . LYS A 1 83 ? -19.036 -10.205 34.133 1.00 78.50 83 LYS A O 1
ATOM 675 N N . GLY A 1 84 ? -17.962 -11.816 35.277 1.00 79.62 84 GLY A N 1
ATOM 676 C CA . GLY A 1 84 ? -16.824 -11.022 35.761 1.00 79.62 84 GLY A CA 1
ATOM 677 C C . GLY A 1 84 ? -16.989 -10.646 37.236 1.00 79.62 84 GLY A C 1
ATOM 678 O O . GLY A 1 84 ? -17.978 -11.040 37.860 1.00 79.62 84 GLY A O 1
ATOM 679 N N . ALA A 1 85 ? -16.059 -9.863 37.782 1.00 80.44 85 ALA A N 1
ATOM 680 C CA . ALA A 1 85 ? -16.039 -9.536 39.205 1.00 80.44 85 ALA A CA 1
ATOM 681 C C . ALA A 1 85 ? -17.329 -8.807 39.652 1.00 80.44 85 ALA A C 1
ATOM 683 O O . ALA A 1 85 ? -17.725 -7.815 39.014 1.00 80.44 85 ALA A O 1
ATOM 684 N N . PRO A 1 86 ? -18.018 -9.310 40.696 1.00 72.19 86 PRO A N 1
ATOM 685 C CA . PRO A 1 86 ? -19.186 -8.661 41.283 1.00 72.19 86 PRO A CA 1
ATOM 686 C C . PRO A 1 86 ? -18.774 -7.384 42.040 1.00 72.19 86 PRO A C 1
ATOM 688 O O . PRO A 1 86 ? -17.610 -7.195 42.363 1.00 72.19 86 PRO A O 1
ATOM 691 N N . VAL A 1 87 ? -19.730 -6.490 42.321 1.00 82.06 87 VAL A N 1
ATOM 692 C CA . VAL A 1 87 ? -19.496 -5.229 43.069 1.00 82.06 87 VAL A CA 1
ATOM 693 C C . VAL A 1 87 ? -18.479 -4.296 42.388 1.00 82.06 87 VAL A C 1
ATOM 695 O O . VAL A 1 87 ? -17.464 -3.881 42.940 1.00 82.06 87 VAL A O 1
ATOM 698 N N . CYS A 1 88 ? -18.795 -3.912 41.156 1.00 86.19 88 CYS A N 1
ATOM 699 C CA . CYS A 1 88 ? -17.973 -3.016 40.353 1.00 86.19 88 CYS A CA 1
ATOM 700 C C . CYS A 1 88 ? -18.498 -1.574 40.424 1.00 86.19 88 CYS A C 1
ATOM 702 O O . CYS A 1 88 ? -19.576 -1.254 39.915 1.00 86.19 88 CYS A O 1
ATOM 704 N N . ARG A 1 89 ? -17.730 -0.681 41.052 1.00 87.88 89 ARG A N 1
ATOM 705 C CA . ARG A 1 89 ? -18.034 0.752 41.139 1.00 87.88 89 ARG A CA 1
ATOM 706 C C . ARG A 1 89 ? -17.442 1.469 39.927 1.00 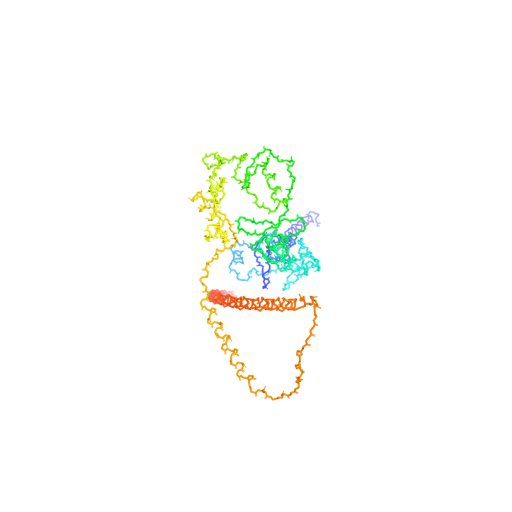87.88 89 ARG A C 1
ATOM 708 O O . ARG A 1 89 ? -16.268 1.305 39.613 1.00 87.88 89 ARG A O 1
ATOM 715 N N . LYS A 1 90 ? -18.247 2.283 39.242 1.00 86.88 90 LYS A N 1
ATOM 716 C CA . LYS A 1 90 ? -17.783 3.088 38.101 1.00 86.88 90 LYS A CA 1
ATOM 717 C C . LYS A 1 90 ? -16.874 4.213 38.596 1.00 86.88 90 LYS A C 1
ATOM 719 O O . LYS A 1 90 ? -17.198 4.855 39.596 1.00 86.88 90 LYS A O 1
ATOM 724 N N . CYS A 1 91 ? -15.794 4.490 37.867 1.00 84.50 91 CYS A N 1
ATOM 725 C CA . CYS A 1 91 ? -15.002 5.699 38.100 1.00 84.50 91 CYS A CA 1
ATOM 726 C C . CYS A 1 91 ? -15.781 6.961 37.720 1.00 84.50 91 CYS A C 1
ATOM 728 O O . CYS A 1 91 ? -15.850 7.911 38.493 1.00 84.50 91 CYS A O 1
ATOM 730 N N . HIS A 1 92 ? -16.450 6.932 36.565 1.00 82.88 92 HIS A N 1
ATOM 731 C CA . HIS A 1 92 ? -17.268 8.041 36.090 1.00 82.88 92 HIS A CA 1
ATOM 732 C C . HIS A 1 92 ? -18.704 7.589 35.830 1.00 82.88 92 HIS A C 1
ATOM 734 O O . HIS A 1 92 ? -18.960 6.597 35.142 1.00 82.88 92 HIS A O 1
ATOM 740 N N . ASN A 1 93 ? -19.659 8.361 36.347 1.00 83.75 93 ASN A N 1
ATOM 741 C CA . ASN A 1 93 ? -21.089 8.135 36.124 1.00 83.75 93 ASN A CA 1
ATOM 742 C C . ASN A 1 93 ? -21.631 8.929 34.926 1.00 83.75 93 ASN A C 1
ATOM 744 O O . ASN A 1 93 ? -22.707 8.624 34.412 1.00 83.75 93 ASN A O 1
ATOM 748 N N . SER A 1 94 ? -20.886 9.934 34.458 1.00 87.25 94 SER A N 1
ATOM 749 C CA . SER A 1 94 ? -21.270 10.807 33.350 1.00 87.25 94 SER A CA 1
ATOM 750 C C . SER A 1 94 ? -20.059 11.179 32.489 1.00 87.25 94 SER A C 1
ATOM 752 O O . SER A 1 94 ? -18.935 10.782 32.775 1.00 87.25 94 SER A O 1
ATOM 754 N N . CYS A 1 95 ? -20.292 11.946 31.425 1.00 88.69 95 CYS A N 1
ATOM 755 C CA . CYS A 1 95 ? -19.234 12.490 30.576 1.00 88.69 95 CYS A CA 1
ATOM 756 C C . CYS A 1 95 ? -18.715 13.872 31.019 1.00 88.69 95 CYS A C 1
ATOM 758 O O . CYS A 1 95 ? -17.918 14.438 30.275 1.00 88.69 95 CYS A O 1
ATOM 760 N N . LYS A 1 96 ? -19.187 14.441 32.142 1.00 86.31 96 LYS A N 1
ATOM 761 C CA . LYS A 1 96 ? -18.817 15.806 32.570 1.00 86.31 96 LYS A CA 1
ATOM 762 C C . LYS A 1 96 ? -17.320 15.923 32.879 1.00 86.31 96 LYS A C 1
ATOM 764 O O . LYS A 1 96 ? -16.662 16.775 32.299 1.00 86.31 96 LYS A O 1
ATOM 769 N N . ASP A 1 97 ? -16.790 14.982 33.657 1.00 82.62 97 ASP A N 1
ATOM 770 C CA . ASP A 1 97 ? -15.400 15.009 34.147 1.00 82.62 97 ASP A CA 1
ATOM 771 C C . ASP A 1 97 ? -14.476 14.064 33.361 1.00 82.62 97 ASP A C 1
ATOM 773 O O . ASP A 1 97 ? -13.378 13.725 33.792 1.00 82.62 97 ASP A O 1
ATOM 777 N N . VAL A 1 98 ? -14.938 13.585 32.200 1.00 84.81 98 VAL A N 1
ATOM 778 C CA . VAL A 1 98 ? -14.199 12.621 31.381 1.00 84.81 98 VAL A CA 1
ATOM 779 C C . VAL A 1 98 ? -13.395 13.351 30.315 1.00 84.81 98 VAL A C 1
ATOM 781 O O . VAL A 1 98 ? -13.944 13.833 29.317 1.00 84.81 98 VAL A O 1
ATOM 784 N N . ILE A 1 99 ? -12.076 13.335 30.476 1.00 85.25 99 ILE A N 1
ATOM 785 C CA . ILE A 1 99 ? -11.132 13.858 29.491 1.00 85.25 99 ILE A CA 1
ATOM 786 C C . ILE A 1 99 ? -10.732 12.724 28.544 1.00 85.25 99 ILE A C 1
ATOM 788 O O . ILE A 1 99 ? -10.013 11.797 28.905 1.00 85.25 99 ILE A O 1
ATOM 792 N N . CYS A 1 100 ? -11.223 12.784 27.306 1.00 87.12 100 CYS A N 1
ATOM 793 C CA . CYS A 1 100 ? -10.869 11.803 26.285 1.00 87.12 100 CYS A CA 1
ATOM 794 C C . CYS A 1 100 ? -9.578 12.186 25.539 1.00 87.12 100 CYS A C 1
ATOM 796 O O . CYS A 1 100 ? -9.350 13.372 25.293 1.00 87.12 100 CYS A O 1
ATOM 798 N N . PRO A 1 101 ? -8.809 11.193 25.049 1.00 85.81 101 PRO A N 1
ATOM 799 C CA . PRO A 1 101 ? -7.693 11.419 24.132 1.00 85.81 101 PRO A CA 1
ATOM 800 C C . PRO A 1 101 ? -8.089 12.185 22.863 1.00 85.81 101 PRO A C 1
ATOM 802 O O . PRO A 1 101 ? -9.263 12.230 22.475 1.00 85.81 101 PRO A O 1
ATOM 805 N N . LYS A 1 102 ? -7.086 12.732 22.164 1.00 84.75 102 LYS A N 1
ATOM 806 C CA . LYS A 1 102 ? -7.267 13.486 20.913 1.00 84.75 102 LYS A CA 1
ATOM 807 C C . LYS A 1 102 ? -8.153 12.714 19.920 1.00 84.75 102 LYS A C 1
ATOM 809 O O . LYS A 1 102 ? -8.039 11.503 19.764 1.00 84.75 102 LYS A O 1
ATOM 814 N N . GLU A 1 103 ? -9.066 13.433 19.265 1.00 85.12 103 GLU A N 1
ATOM 815 C CA . GLU A 1 103 ? -10.052 12.899 18.302 1.00 85.12 103 GLU A CA 1
ATOM 816 C C . GLU A 1 103 ? -11.085 11.905 18.859 1.00 85.12 103 GLU A C 1
ATOM 818 O O . GLU A 1 103 ? -11.875 11.326 18.101 1.00 85.12 103 GLU A O 1
ATOM 823 N N . LYS A 1 104 ? -11.163 11.747 20.182 1.00 90.62 104 LYS A N 1
ATOM 824 C CA . LYS A 1 104 ? -12.254 11.045 20.856 1.00 90.62 104 LYS A CA 1
ATOM 825 C C . LYS A 1 104 ? -13.144 12.048 21.592 1.00 90.62 104 LYS A C 1
ATOM 827 O O . LYS A 1 104 ? -12.707 13.100 22.041 1.00 90.62 104 LYS A O 1
ATOM 832 N N . LYS A 1 105 ? -14.433 11.731 21.700 1.00 90.88 105 LYS A N 1
ATOM 833 C CA . LYS A 1 105 ? -15.392 12.479 22.526 1.00 90.88 105 LYS A CA 1
ATOM 834 C C . LYS A 1 105 ? -16.128 11.506 23.433 1.00 90.88 105 LYS A C 1
ATOM 836 O O . LYS A 1 105 ? -16.519 10.430 22.972 1.00 90.88 105 LYS A O 1
ATOM 841 N N . CYS A 1 106 ? -16.358 11.893 24.684 1.00 90.69 106 CYS A N 1
ATOM 842 C CA . CYS A 1 106 ? -17.152 11.078 25.589 1.00 90.69 106 CYS A CA 1
ATOM 843 C C . CYS A 1 106 ? -18.607 11.009 25.104 1.00 90.69 106 CYS A C 1
ATOM 845 O O . CYS A 1 106 ? -19.217 12.018 24.733 1.00 90.69 106 CYS A O 1
ATOM 847 N N . ARG A 1 107 ? -19.162 9.797 25.070 1.00 92.00 107 ARG A N 1
ATOM 848 C CA . ARG A 1 107 ? -20.591 9.545 24.879 1.00 92.00 107 ARG A CA 1
ATOM 849 C C . ARG A 1 107 ? -21.055 8.469 25.844 1.00 92.00 107 ARG A C 1
ATOM 851 O O . ARG A 1 107 ? -20.417 7.424 25.960 1.00 92.00 107 ARG A O 1
ATOM 858 N N . MET A 1 108 ? -22.223 8.685 26.437 1.00 89.25 108 MET A N 1
ATOM 859 C CA . MET A 1 108 ? -22.906 7.652 27.207 1.00 89.25 108 MET A CA 1
ATOM 860 C C . MET A 1 108 ? -23.360 6.526 26.273 1.00 89.25 108 MET A C 1
ATOM 862 O O . MET A 1 108 ? -24.040 6.764 25.270 1.00 89.25 108 MET A O 1
ATOM 866 N N . LYS A 1 109 ? -22.974 5.289 26.588 1.00 85.75 109 LYS A N 1
ATOM 867 C CA . LYS A 1 109 ? -23.474 4.072 25.940 1.00 85.75 109 LYS A CA 1
ATOM 868 C C . LYS A 1 109 ? -23.937 3.103 27.017 1.00 85.75 109 LYS A C 1
ATOM 870 O O . LYS A 1 109 ? -23.107 2.611 27.773 1.00 85.75 109 LYS A O 1
ATOM 875 N N . LYS A 1 110 ? -25.242 2.804 27.052 1.00 82.00 110 LYS A N 1
ATOM 876 C CA . LYS A 1 110 ? -25.853 1.900 28.046 1.00 82.00 110 LYS A CA 1
ATOM 877 C C . LYS A 1 110 ? -25.484 2.280 29.494 1.00 82.00 110 LYS A C 1
ATOM 879 O O . LYS A 1 110 ? -25.021 1.444 30.256 1.00 82.00 110 LYS A O 1
ATOM 884 N N . GLY A 1 111 ? -25.590 3.567 29.836 1.00 81.44 111 GLY A N 1
ATOM 885 C CA . GLY A 1 111 ? -25.292 4.063 31.188 1.00 81.44 111 GLY A CA 1
ATOM 886 C C . GLY A 1 111 ? -23.810 4.054 31.598 1.00 81.44 111 GLY A C 1
ATOM 887 O O . GLY A 1 111 ? -23.518 4.223 32.781 1.00 81.44 111 GLY A O 1
ATOM 888 N N . ILE A 1 112 ? -22.879 3.845 30.657 1.00 81.44 112 ILE A N 1
ATOM 889 C CA . ILE A 1 112 ? -21.426 3.900 30.890 1.00 81.44 112 ILE A CA 1
ATOM 890 C C . ILE A 1 112 ? -20.817 4.980 29.979 1.00 81.44 112 ILE A C 1
ATOM 892 O O . ILE A 1 112 ? -21.077 4.954 28.764 1.00 81.44 112 ILE A O 1
ATOM 896 N N . PRO A 1 113 ? -20.023 5.925 30.513 1.00 86.88 113 PRO A N 1
ATOM 897 C CA . PRO A 1 113 ? -19.290 6.877 29.688 1.00 86.88 113 PRO A CA 1
ATOM 898 C C . PRO A 1 113 ? -18.204 6.149 28.886 1.00 86.88 113 PRO A C 1
ATOM 900 O O . PRO A 1 113 ? -17.451 5.340 29.418 1.00 86.88 113 PRO A O 1
ATOM 903 N N . LYS A 1 114 ? -18.149 6.392 27.570 1.00 87.94 114 LYS A N 1
ATOM 904 C CA . LYS A 1 114 ? -17.142 5.815 26.663 1.00 87.94 114 LYS A CA 1
ATOM 905 C C . LYS A 1 114 ? -16.533 6.882 25.767 1.00 87.94 114 LYS A C 1
ATOM 907 O O . LYS A 1 114 ? -17.265 7.640 25.126 1.00 87.94 114 LYS A O 1
ATOM 912 N N . CYS A 1 115 ? -15.208 6.894 25.650 1.00 88.56 115 CYS A N 1
ATOM 913 C CA . CYS A 1 115 ? -14.511 7.737 24.688 1.00 88.56 115 CYS A CA 1
ATOM 914 C C . CYS A 1 115 ? -14.640 7.124 23.292 1.00 88.56 115 CYS A C 1
ATOM 916 O O . CYS A 1 115 ? -14.089 6.069 22.992 1.00 88.56 115 CYS A O 1
ATOM 918 N N . VAL A 1 116 ? -15.408 7.770 22.413 1.00 91.31 116 VAL A N 1
ATOM 919 C CA . VAL A 1 116 ? -15.640 7.278 21.049 1.00 91.31 116 VAL A CA 1
ATOM 920 C C . VAL A 1 116 ? -14.975 8.171 20.016 1.00 91.31 116 VAL A C 1
ATOM 922 O O . VAL A 1 116 ? -15.026 9.395 20.115 1.00 91.31 116 VAL A O 1
ATOM 925 N N . CYS A 1 117 ? -14.422 7.557 18.970 1.00 93.25 117 CYS A N 1
ATOM 926 C CA . CYS A 1 117 ? -13.802 8.272 17.858 1.00 93.25 117 CYS A CA 1
ATOM 927 C C . CYS A 1 117 ? -14.771 9.255 17.186 1.00 93.25 117 CYS A C 1
ATOM 929 O O . CYS A 1 117 ? -15.788 8.872 16.572 1.00 93.25 117 CYS A O 1
ATOM 931 N N . LYS A 1 118 ? -14.417 10.532 17.287 1.00 92.06 118 LYS A N 1
ATOM 932 C CA . LYS A 1 118 ? -15.082 11.678 16.682 1.00 92.06 118 LYS A CA 1
ATOM 933 C C . LYS A 1 118 ? -14.001 12.594 16.083 1.00 92.06 118 LYS A C 1
ATOM 935 O O . LYS A 1 118 ? -13.729 13.651 16.652 1.00 92.06 118 LYS A O 1
ATOM 940 N N . PRO A 1 119 ? -13.408 12.201 14.940 1.00 90.62 119 PRO A N 1
ATOM 941 C CA . PRO A 1 119 ? -12.475 13.068 14.231 1.00 90.62 119 PRO A CA 1
ATOM 942 C C . PRO A 1 119 ? -13.163 14.385 13.851 1.00 90.62 119 PRO A C 1
ATOM 944 O O . PRO A 1 119 ? -14.373 14.418 13.575 1.00 90.62 119 PRO A O 1
ATOM 947 N N . LYS A 1 120 ? -12.396 15.478 13.854 1.00 87.81 120 LYS A N 1
ATOM 948 C CA . LYS A 1 120 ? -12.863 16.780 13.372 1.00 87.81 120 LYS A CA 1
ATOM 949 C C . LYS A 1 120 ? -12.984 16.690 11.849 1.00 87.81 120 LYS A C 1
ATOM 951 O O . LYS A 1 120 ? -11.989 16.501 11.167 1.00 87.81 120 LYS A O 1
ATOM 956 N N . CYS A 1 121 ? -14.207 16.784 11.335 1.00 88.44 121 CYS A N 1
ATOM 957 C CA . CYS A 1 121 ? -14.474 16.776 9.897 1.00 88.44 121 CYS A CA 1
ATOM 958 C C . CYS A 1 121 ? -15.454 17.901 9.561 1.00 88.44 121 CYS A C 1
ATOM 960 O O . CYS A 1 121 ? -16.475 18.045 10.253 1.00 88.44 121 CYS A O 1
ATOM 962 N N . SER A 1 122 ? -15.184 18.643 8.490 1.00 87.94 122 SER A N 1
ATOM 963 C CA . SER A 1 122 ? -16.111 19.648 7.950 1.00 87.94 122 SER A CA 1
ATOM 964 C C . SER A 1 122 ? -17.330 18.991 7.281 1.00 87.94 122 SER A C 1
ATOM 966 O O . SER A 1 122 ? -17.323 17.795 6.972 1.00 87.94 122 SER A O 1
ATOM 968 N N . SER A 1 123 ? -18.411 19.751 7.064 1.00 82.62 123 SER A N 1
ATOM 969 C CA . SER A 1 123 ? -19.580 19.286 6.294 1.00 82.62 123 SER A CA 1
ATOM 970 C C . SER A 1 123 ? -19.183 18.874 4.872 1.00 82.62 123 SER A C 1
ATOM 972 O O . SER A 1 123 ? -19.586 17.809 4.407 1.00 82.62 123 SER A O 1
ATOM 974 N N . ILE A 1 124 ? -18.300 19.652 4.245 1.00 80.25 124 ILE A N 1
ATOM 975 C CA . ILE A 1 124 ? -17.751 19.416 2.905 1.00 80.25 124 ILE A CA 1
ATOM 976 C C . ILE A 1 124 ? -17.006 18.074 2.833 1.00 80.25 124 ILE A C 1
ATOM 978 O O . ILE A 1 124 ? -17.188 17.292 1.904 1.00 80.25 124 ILE A O 1
ATOM 982 N N . GLU A 1 125 ? -16.183 17.743 3.830 1.00 78.00 125 GLU A N 1
ATOM 983 C CA . GLU A 1 125 ? -15.477 16.451 3.861 1.00 78.00 125 GLU A CA 1
ATOM 984 C C . GLU A 1 125 ? -16.414 15.249 4.027 1.00 78.00 125 GLU A C 1
ATOM 986 O O . GLU A 1 125 ? -16.057 14.127 3.655 1.00 78.00 125 GLU A O 1
ATOM 991 N N . ARG A 1 126 ? -17.609 15.455 4.592 1.00 78.69 126 ARG A N 1
ATOM 992 C CA . ARG A 1 126 ? -18.630 14.405 4.683 1.00 78.69 126 ARG A CA 1
ATOM 993 C C . ARG A 1 126 ? -19.359 14.205 3.356 1.00 78.69 126 ARG A C 1
ATOM 995 O O . ARG A 1 126 ? -19.709 13.065 3.064 1.00 78.69 126 ARG A O 1
ATOM 1002 N N . SER A 1 127 ? -19.552 15.267 2.572 1.00 79.38 127 SER A N 1
ATOM 1003 C CA . SER A 1 127 ? -20.283 15.235 1.298 1.00 79.38 127 SER A CA 1
ATOM 1004 C C . SER A 1 127 ? -19.416 14.929 0.071 1.00 79.38 127 SER A C 1
ATOM 1006 O O . SER A 1 127 ? -19.956 14.496 -0.941 1.00 79.38 127 SER A O 1
ATOM 1008 N N . LYS A 1 128 ? -18.081 15.042 0.159 1.00 83.38 128 LYS A N 1
ATOM 1009 C CA . LYS A 1 128 ? -17.115 14.750 -0.931 1.00 83.38 128 LYS A CA 1
ATOM 1010 C C . LYS A 1 128 ? -17.074 13.290 -1.439 1.00 83.38 128 LYS A C 1
ATOM 1012 O O . LYS A 1 128 ? -16.238 12.960 -2.276 1.00 83.38 128 LYS A O 1
ATOM 1017 N N . GLY A 1 129 ? -17.975 12.422 -0.975 1.00 89.94 129 GLY A N 1
ATOM 1018 C CA . GLY A 1 129 ? -18.125 11.053 -1.472 1.00 89.94 129 GLY A CA 1
ATOM 1019 C C . GLY A 1 129 ? -17.040 10.075 -0.988 1.00 89.94 129 GLY A C 1
ATOM 1020 O O . GLY A 1 129 ? -16.314 10.375 -0.036 1.00 89.94 129 GLY A O 1
ATOM 1021 N N . PRO A 1 130 ? -16.955 8.875 -1.600 1.00 95.12 130 PRO A N 1
ATOM 1022 C CA . PRO A 1 130 ? -16.014 7.831 -1.201 1.00 95.12 130 PRO A CA 1
ATOM 1023 C C . PRO A 1 130 ? -14.562 8.199 -1.511 1.00 95.12 130 PRO A C 1
ATOM 1025 O O . PRO A 1 130 ? -14.290 8.995 -2.405 1.00 95.12 130 PRO A O 1
ATOM 1028 N N . VAL A 1 131 ? -13.633 7.577 -0.789 1.00 95.38 131 VAL A N 1
ATOM 1029 C CA . VAL A 1 131 ? -12.184 7.724 -0.995 1.00 95.38 131 VAL A CA 1
ATOM 1030 C C . VAL A 1 131 ? -11.513 6.353 -1.044 1.00 95.38 131 VAL A C 1
ATOM 1032 O O . VAL A 1 131 ? -11.996 5.412 -0.407 1.00 95.38 131 VAL A O 1
ATOM 1035 N N . CYS A 1 132 ? -10.403 6.248 -1.770 1.00 96.62 132 CYS A N 1
ATOM 1036 C CA . CYS A 1 132 ? -9.493 5.114 -1.678 1.00 96.62 132 CYS A CA 1
ATOM 1037 C C . CYS A 1 132 ? -8.379 5.454 -0.680 1.00 96.62 132 CYS A C 1
ATOM 1039 O O . CYS A 1 132 ? -7.770 6.526 -0.763 1.00 96.62 132 CYS A O 1
ATOM 1041 N N . GLY A 1 133 ? -8.173 4.588 0.309 1.00 96.12 133 GLY A N 1
ATOM 1042 C CA . GLY A 1 133 ? -7.072 4.719 1.257 1.00 96.12 133 GLY A CA 1
ATOM 1043 C C . GLY A 1 133 ? -5.750 4.232 0.664 1.00 96.12 133 GLY A C 1
ATOM 1044 O O . GLY A 1 133 ? -5.739 3.475 -0.303 1.00 96.12 133 GLY A O 1
ATOM 1045 N N . THR A 1 134 ? -4.634 4.622 1.277 1.00 93.94 134 THR A N 1
ATOM 1046 C CA . THR A 1 134 ? -3.286 4.110 0.953 1.00 93.94 134 THR A CA 1
ATOM 1047 C C . THR A 1 134 ? -3.133 2.606 1.201 1.00 93.94 134 THR A C 1
ATOM 1049 O O . THR A 1 134 ? -2.189 1.986 0.733 1.00 93.94 134 THR A O 1
ATOM 1052 N N . ASP A 1 135 ? -4.071 2.006 1.932 1.00 93.00 135 ASP A N 1
ATOM 1053 C CA . ASP A 1 135 ? -4.218 0.565 2.146 1.00 93.00 135 ASP A CA 1
ATOM 1054 C C . ASP A 1 135 ? -4.993 -0.140 1.016 1.00 93.00 135 ASP A C 1
ATOM 1056 O O . ASP A 1 135 ? -5.311 -1.321 1.132 1.00 93.00 135 ASP A O 1
ATOM 1060 N N . MET A 1 136 ? -5.338 0.582 -0.056 1.00 91.81 136 MET A N 1
ATOM 1061 C CA . MET A 1 136 ? -6.170 0.115 -1.171 1.00 91.81 136 MET A CA 1
ATOM 1062 C C . MET A 1 136 ? -7.591 -0.301 -0.757 1.00 91.81 136 MET A C 1
ATOM 1064 O O . MET A 1 136 ? -8.294 -0.996 -1.498 1.00 91.81 136 MET A O 1
ATOM 1068 N N . THR A 1 137 ? -8.063 0.176 0.399 1.00 93.56 137 THR A N 1
ATOM 1069 C CA . THR A 1 137 ? -9.436 -0.038 0.860 1.00 93.56 137 THR A CA 1
ATOM 1070 C C . THR A 1 137 ? -10.310 1.157 0.501 1.00 93.56 137 THR A C 1
ATOM 1072 O O . THR A 1 137 ? -9.943 2.324 0.648 1.00 93.56 137 THR A O 1
ATOM 1075 N N . LYS A 1 138 ? -11.537 0.878 0.055 1.00 95.44 138 LYS A N 1
ATOM 1076 C CA . LYS A 1 138 ? -12.546 1.915 -0.171 1.00 95.44 138 LYS A CA 1
ATOM 1077 C C . LYS A 1 138 ? -13.192 2.324 1.152 1.00 95.44 138 LYS A C 1
ATOM 1079 O O . LYS A 1 138 ? -13.851 1.518 1.807 1.00 95.44 138 LYS A O 1
ATOM 1084 N N . TYR A 1 139 ? -13.180 3.619 1.438 1.00 95.19 139 TYR A N 1
ATOM 1085 C CA . TYR A 1 139 ? -13.909 4.222 2.550 1.00 95.19 139 TYR A CA 1
ATOM 1086 C C . TYR A 1 139 ? -15.095 5.047 2.049 1.00 95.19 139 TYR A C 1
ATOM 1088 O O . TYR A 1 139 ? -15.065 5.637 0.969 1.00 95.19 139 TYR A O 1
ATOM 1096 N N . LYS A 1 140 ? -16.169 5.109 2.850 1.00 93.75 140 LYS A N 1
ATOM 1097 C CA . LYS A 1 140 ? -17.389 5.870 2.507 1.00 93.75 140 LYS A CA 1
ATOM 1098 C C . LYS A 1 140 ? -17.132 7.370 2.342 1.00 93.75 140 LYS A C 1
ATOM 1100 O O . LYS A 1 140 ? -17.819 8.002 1.552 1.00 93.75 140 LYS A O 1
ATOM 1105 N N . SER A 1 141 ? -16.181 7.917 3.098 1.00 93.56 141 SER A N 1
ATOM 1106 C CA . SER A 1 141 ? -15.654 9.276 2.952 1.00 93.56 141 SER A CA 1
ATOM 1107 C C . SER A 1 141 ? -14.349 9.430 3.729 1.00 93.56 141 SER A C 1
ATOM 1109 O O . SER A 1 141 ? -14.014 8.572 4.551 1.00 93.56 141 SER A O 1
ATOM 1111 N N . ARG A 1 142 ? -13.646 10.554 3.535 1.00 93.19 142 ARG A N 1
ATOM 1112 C CA . ARG A 1 142 ? -12.444 10.917 4.311 1.00 93.19 142 ARG A CA 1
ATOM 1113 C C . ARG A 1 142 ? -12.685 10.835 5.822 1.00 93.19 142 ARG A C 1
ATOM 1115 O O . ARG A 1 142 ? -11.868 10.287 6.549 1.00 93.19 142 ARG A O 1
ATOM 1122 N N . CYS A 1 143 ? -13.848 11.283 6.296 1.00 93.44 143 CYS A N 1
ATOM 1123 C CA . CYS A 1 143 ? -14.183 11.225 7.721 1.00 93.44 143 CYS A CA 1
ATOM 1124 C C . CYS A 1 143 ? -14.368 9.787 8.247 1.00 93.44 143 CYS A C 1
ATOM 1126 O O . CYS A 1 143 ? -14.063 9.498 9.405 1.00 93.44 143 CYS A O 1
ATOM 1128 N N . HIS A 1 144 ? -14.861 8.868 7.406 1.00 93.88 144 HIS A N 1
ATOM 1129 C CA . HIS A 1 144 ? -14.953 7.451 7.772 1.00 93.88 144 HIS A CA 1
ATOM 1130 C C . HIS A 1 144 ? -13.571 6.800 7.864 1.00 93.88 144 HIS A C 1
ATOM 1132 O O . HIS A 1 144 ? -13.366 5.985 8.760 1.00 93.88 144 HIS A O 1
ATOM 1138 N N . LEU A 1 145 ? -12.640 7.194 6.991 1.00 95.06 145 LEU A N 1
ATOM 1139 C CA . LEU A 1 145 ? -11.240 6.773 7.038 1.00 95.06 145 LEU A CA 1
ATOM 1140 C C . LEU A 1 145 ? -10.551 7.285 8.315 1.00 95.06 145 LEU A C 1
ATOM 1142 O O . LEU A 1 145 ? -10.028 6.486 9.079 1.00 95.06 145 LEU A O 1
ATOM 1146 N N . LEU A 1 146 ? -10.673 8.574 8.653 1.00 93.56 146 LEU A N 1
ATOM 1147 C CA . LEU A 1 146 ? -10.118 9.111 9.911 1.00 93.56 146 LEU A CA 1
ATOM 1148 C C . LEU A 1 146 ? -10.704 8.420 11.154 1.00 93.56 146 LEU A C 1
ATOM 1150 O O . LEU A 1 146 ? -10.010 8.129 12.126 1.00 93.56 146 LEU A O 1
ATOM 1154 N N . ARG A 1 147 ? -12.001 8.093 11.125 1.00 93.88 147 ARG A N 1
ATOM 1155 C CA . ARG A 1 147 ? -12.631 7.326 12.206 1.00 93.88 147 ARG A CA 1
ATOM 1156 C C . ARG A 1 147 ? -12.092 5.894 12.285 1.00 93.88 147 ARG A C 1
ATOM 1158 O O . ARG A 1 147 ? -12.056 5.354 13.388 1.00 93.88 147 ARG A O 1
ATOM 1165 N N . HIS A 1 148 ? -11.731 5.278 11.161 1.00 94.62 148 HIS A N 1
ATOM 1166 C CA . HIS A 1 148 ? -11.070 3.973 11.134 1.00 94.62 148 HIS A CA 1
ATOM 1167 C C . HIS A 1 148 ? -9.679 4.062 11.773 1.00 94.62 148 HIS A C 1
ATOM 1169 O O . HIS A 1 148 ? -9.405 3.306 12.703 1.00 94.62 148 HIS A O 1
ATOM 1175 N N . ASN A 1 149 ? -8.880 5.057 11.376 1.00 94.69 149 ASN A N 1
ATOM 1176 C CA . ASN A 1 149 ? -7.570 5.349 11.964 1.00 94.69 149 ASN A CA 1
ATOM 1177 C C . ASN A 1 149 ? -7.632 5.457 13.486 1.00 94.69 149 ASN A C 1
ATOM 1179 O O . ASN A 1 149 ? -6.944 4.718 14.182 1.00 94.69 149 ASN A O 1
ATOM 1183 N N . CYS A 1 150 ? -8.549 6.275 14.009 1.00 93.25 150 CYS A N 1
ATOM 1184 C CA . CYS A 1 150 ? -8.735 6.428 15.453 1.00 93.25 150 CYS A CA 1
ATOM 1185 C C . CYS A 1 150 ? -9.154 5.125 16.166 1.00 93.25 150 CYS A C 1
ATOM 1187 O O . CYS A 1 150 ? -8.815 4.921 17.330 1.00 93.25 150 CYS A O 1
ATOM 1189 N N . ARG A 1 151 ? -9.921 4.241 15.511 1.00 92.94 151 ARG A N 1
ATOM 1190 C CA . ARG A 1 151 ? -10.416 2.999 16.136 1.00 92.94 151 ARG A CA 1
ATOM 1191 C C . ARG A 1 151 ? -9.359 1.910 16.209 1.00 92.94 151 ARG A C 1
ATOM 1193 O O . ARG A 1 151 ? -9.334 1.182 17.193 1.00 92.94 151 ARG A O 1
ATOM 1200 N N . TYR A 1 152 ? -8.562 1.785 15.157 1.00 93.00 152 TYR A N 1
ATOM 1201 C CA . TYR A 1 152 ? -7.604 0.692 14.993 1.00 93.00 152 TYR A CA 1
ATOM 1202 C C . TYR A 1 152 ? -6.153 1.145 15.151 1.00 93.00 152 TYR A C 1
ATOM 1204 O O . TYR A 1 152 ? -5.252 0.354 14.911 1.00 93.00 152 TYR A O 1
ATOM 1212 N N . ASN A 1 153 ? -5.937 2.403 15.544 1.00 90.69 153 ASN A N 1
ATOM 1213 C CA . ASN A 1 153 ? -4.621 3.022 15.671 1.00 90.69 153 ASN A CA 1
ATOM 1214 C C . ASN A 1 153 ? -3.772 2.859 14.395 1.00 90.69 153 ASN A C 1
ATOM 1216 O O . ASN A 1 153 ? -2.636 2.399 14.434 1.00 90.69 153 ASN A O 1
ATOM 1220 N N . THR A 1 154 ? -4.370 3.187 13.246 1.00 94.25 154 THR A N 1
ATOM 1221 C CA . THR A 1 154 ? -3.718 3.113 11.925 1.00 94.25 154 THR A CA 1
ATOM 1222 C C . THR A 1 154 ? -3.474 4.518 11.367 1.00 94.25 154 THR A C 1
ATOM 1224 O O . THR A 1 154 ? -4.224 5.435 11.692 1.00 94.25 154 THR A O 1
ATOM 1227 N N . ASP A 1 155 ? -2.457 4.699 10.516 1.00 94.31 155 ASP A N 1
ATOM 1228 C CA . ASP A 1 155 ? -2.160 5.974 9.824 1.00 94.31 155 ASP A CA 1
ATOM 1229 C C . ASP A 1 155 ? -2.472 5.886 8.319 1.00 94.31 155 ASP A C 1
ATOM 1231 O O . ASP A 1 155 ? -1.659 6.208 7.453 1.00 94.31 155 ASP A O 1
ATOM 1235 N N . ILE A 1 156 ? -3.659 5.378 7.977 1.00 96.12 156 ILE A N 1
ATOM 1236 C CA . ILE A 1 156 ? -4.078 5.266 6.574 1.00 96.12 156 ILE A CA 1
ATOM 1237 C C . ILE A 1 156 ? -4.391 6.671 6.066 1.00 96.12 156 ILE A C 1
ATOM 1239 O O . ILE A 1 156 ? -5.102 7.431 6.723 1.00 96.12 156 ILE A O 1
ATOM 1243 N N . LYS A 1 157 ? -3.888 7.039 4.890 1.00 94.94 157 LYS A N 1
ATOM 1244 C CA . LYS A 1 157 ? -4.143 8.356 4.289 1.00 94.94 157 LYS A CA 1
ATOM 1245 C C . LYS A 1 157 ? -5.069 8.208 3.096 1.00 94.94 157 LYS A C 1
ATOM 1247 O O . LYS A 1 157 ? -5.259 7.118 2.566 1.00 94.94 157 LYS A O 1
ATOM 1252 N N . VAL A 1 158 ? -5.684 9.314 2.683 1.00 93.75 158 VAL A N 1
ATOM 1253 C CA . VAL A 1 158 ? -6.388 9.340 1.397 1.00 93.75 158 VAL A CA 1
ATOM 1254 C C . VAL A 1 158 ? -5.338 9.339 0.299 1.00 93.75 158 VAL A C 1
ATOM 1256 O O . VAL A 1 158 ? -4.537 10.276 0.210 1.00 93.75 158 VAL A O 1
ATOM 1259 N N . ASP A 1 159 ? -5.384 8.304 -0.526 1.00 94.69 159 ASP A N 1
ATOM 1260 C CA . ASP A 1 159 ? -4.547 8.194 -1.707 1.00 94.69 159 ASP A CA 1
ATOM 1261 C C . ASP A 1 159 ? -5.168 9.013 -2.853 1.00 94.69 159 ASP A C 1
ATOM 1263 O O . ASP A 1 159 ? -4.637 10.052 -3.259 1.00 94.69 159 ASP A O 1
ATOM 1267 N N . TYR A 1 160 ? -6.400 8.660 -3.242 1.00 95.00 160 TYR A N 1
ATOM 1268 C CA . TYR A 1 160 ? -7.228 9.417 -4.189 1.00 95.00 160 TYR A CA 1
ATOM 1269 C C . TYR A 1 160 ? -8.727 9.352 -3.864 1.00 95.00 160 TYR A C 1
ATOM 1271 O O . TYR A 1 160 ? -9.209 8.518 -3.092 1.00 95.00 160 TYR A O 1
ATOM 1279 N N . TYR A 1 161 ? -9.494 10.269 -4.458 1.00 93.69 161 TYR A N 1
ATOM 1280 C CA . TYR A 1 161 ? -10.947 10.338 -4.289 1.00 93.69 161 TYR A CA 1
ATOM 1281 C C . TYR A 1 161 ? -11.669 9.352 -5.217 1.00 93.69 161 TYR A C 1
ATOM 1283 O O . TYR A 1 161 ? -11.261 9.122 -6.353 1.00 93.69 161 TYR A O 1
ATOM 1291 N N . GLY A 1 162 ? -12.781 8.792 -4.741 1.00 93.56 162 GLY A N 1
ATOM 1292 C CA . GLY A 1 162 ? -13.587 7.808 -5.457 1.00 93.56 162 GLY A CA 1
ATOM 1293 C C . GLY A 1 162 ? -13.424 6.377 -4.939 1.00 93.56 162 GLY A C 1
ATOM 1294 O O . GLY A 1 162 ? -13.010 6.127 -3.810 1.00 93.56 162 GLY A O 1
ATOM 1295 N N . LYS A 1 163 ? -13.828 5.408 -5.767 1.00 94.25 163 LYS A N 1
ATOM 1296 C CA . LYS A 1 163 ? -13.605 3.976 -5.508 1.00 94.25 163 LYS A CA 1
ATOM 1297 C C . LYS A 1 163 ? -12.182 3.610 -5.931 1.00 94.25 163 LYS A C 1
ATOM 1299 O O . LYS A 1 163 ? -11.731 4.123 -6.955 1.00 94.25 163 LYS A O 1
ATOM 1304 N N . CYS A 1 164 ? -11.553 2.680 -5.215 1.00 94.69 164 CYS A N 1
ATOM 1305 C CA . CYS A 1 164 ? -10.265 2.130 -5.623 1.00 94.69 164 CYS A CA 1
ATOM 1306 C C . CYS A 1 164 ? -10.337 1.537 -7.039 1.00 94.69 164 CYS A C 1
ATOM 1308 O O . CYS A 1 164 ? -11.350 0.939 -7.423 1.00 94.69 164 CYS A O 1
ATOM 1310 N N . LYS A 1 165 ? -9.285 1.779 -7.816 1.00 93.62 165 LYS A N 1
ATOM 1311 C CA . LYS A 1 165 ? -9.115 1.381 -9.214 1.00 93.62 165 LYS A CA 1
ATOM 1312 C C . LYS A 1 165 ? -8.006 0.343 -9.329 1.00 93.62 165 LYS A C 1
ATOM 1314 O O . LYS A 1 165 ? -7.241 0.132 -8.398 1.00 93.62 165 LYS A O 1
ATOM 1319 N N . ASP A 1 166 ? -7.949 -0.292 -10.486 1.00 90.12 166 ASP A N 1
ATOM 1320 C CA . ASP A 1 166 ? -7.017 -1.357 -10.852 1.00 90.12 166 ASP A CA 1
ATOM 1321 C C . ASP A 1 166 ? -5.905 -0.894 -11.806 1.00 90.12 166 ASP A C 1
ATOM 1323 O O . ASP A 1 166 ? -5.054 -1.695 -12.171 1.00 90.12 166 ASP A O 1
ATOM 1327 N N . SER A 1 167 ? -5.922 0.373 -12.234 1.00 88.62 167 SER A N 1
ATOM 1328 C CA . SER A 1 167 ? -4.888 0.974 -13.080 1.00 88.62 167 SER A CA 1
ATOM 1329 C C . SER A 1 167 ? -4.927 2.502 -13.017 1.00 88.62 167 SER A C 1
ATOM 1331 O O . SER A 1 167 ? -5.991 3.105 -12.823 1.00 88.62 167 SER A O 1
ATOM 1333 N N . CYS A 1 168 ? -3.778 3.136 -13.265 1.00 89.75 168 CYS A N 1
ATOM 1334 C CA . CYS A 1 168 ? -3.635 4.590 -13.309 1.00 89.75 168 CYS A CA 1
ATOM 1335 C C . CYS A 1 168 ? -4.452 5.264 -14.416 1.00 89.75 168 CYS A C 1
ATOM 1337 O O . CYS A 1 168 ? -4.801 6.435 -14.291 1.00 89.75 168 CYS A O 1
ATOM 1339 N N . LYS A 1 169 ? -4.864 4.522 -15.452 1.00 89.50 169 LYS A N 1
ATOM 1340 C CA . LYS A 1 169 ? -5.718 5.033 -16.543 1.00 89.50 169 LYS A CA 1
ATOM 1341 C C . LYS A 1 169 ? -7.044 5.629 -16.061 1.00 89.50 169 LYS A C 1
ATOM 1343 O O . LYS A 1 169 ? -7.635 6.455 -16.749 1.00 89.50 169 LYS A O 1
ATOM 1348 N N . PHE A 1 170 ? -7.530 5.191 -14.901 1.00 90.06 170 PHE A N 1
ATOM 1349 C CA . PHE A 1 170 ? -8.824 5.598 -14.346 1.00 90.06 170 PHE A CA 1
ATOM 1350 C C . PHE A 1 170 ? -8.702 6.387 -13.041 1.00 90.06 170 PHE A C 1
ATOM 1352 O O . PHE A 1 170 ? -9.721 6.634 -12.384 1.00 90.06 170 PHE A O 1
ATOM 1359 N N . VAL A 1 171 ? -7.480 6.751 -12.646 1.00 93.25 171 VAL A N 1
ATOM 1360 C CA . VAL A 1 171 ? -7.200 7.471 -11.404 1.00 93.25 171 VAL A CA 1
ATOM 1361 C C . VAL A 1 171 ? -6.884 8.923 -11.717 1.00 93.25 171 VAL A C 1
ATOM 1363 O O . VAL A 1 171 ? -6.071 9.236 -12.579 1.00 93.25 171 VAL A O 1
ATOM 1366 N N . LYS A 1 172 ? -7.540 9.820 -10.983 1.00 92.25 172 LYS A N 1
ATOM 1367 C CA . LYS A 1 172 ? -7.229 11.248 -10.981 1.00 92.25 172 LYS A CA 1
ATOM 1368 C C . LYS A 1 172 ? -6.631 11.589 -9.627 1.00 92.25 172 LYS A C 1
ATOM 1370 O O . LYS A 1 172 ? -7.341 11.567 -8.619 1.00 92.25 172 LYS A O 1
ATOM 1375 N N . CYS A 1 173 ? -5.332 11.855 -9.612 1.00 91.88 173 CYS A N 1
ATOM 1376 C CA . CYS A 1 173 ? -4.640 12.199 -8.383 1.00 91.88 173 CYS A CA 1
ATOM 1377 C C . CYS A 1 173 ? -4.988 13.621 -7.917 1.00 91.88 173 CYS A C 1
ATOM 1379 O O . CYS A 1 173 ? -5.305 14.484 -8.740 1.00 91.88 173 CYS A O 1
ATOM 1381 N N . PRO A 1 174 ? -4.949 13.880 -6.597 1.00 89.12 174 PRO A N 1
ATOM 1382 C CA . PRO A 1 174 ? -4.998 15.239 -6.062 1.00 89.12 174 PRO A CA 1
ATOM 1383 C C . PRO A 1 174 ? -3.880 16.123 -6.643 1.00 89.12 174 PRO A C 1
ATOM 1385 O O . PRO A 1 174 ? -2.860 15.609 -7.097 1.00 89.12 174 PRO A O 1
ATOM 1388 N N . ALA A 1 175 ? -4.057 17.447 -6.597 1.00 85.88 175 ALA A N 1
ATOM 1389 C CA . ALA A 1 175 ? -3.083 18.399 -7.135 1.00 85.88 175 ALA A CA 1
ATOM 1390 C C . ALA A 1 175 ? -1.664 18.155 -6.583 1.00 85.88 175 ALA A C 1
ATOM 1392 O O . ALA A 1 175 ? -1.492 17.919 -5.385 1.00 85.88 175 ALA A O 1
ATOM 1393 N N . GLY A 1 176 ? -0.664 18.195 -7.470 1.00 83.31 176 GLY A N 1
ATOM 1394 C CA . GLY A 1 176 ? 0.745 17.965 -7.131 1.00 83.31 176 GLY A CA 1
ATOM 1395 C C . GLY A 1 176 ? 1.130 16.499 -6.893 1.00 83.31 176 GLY A C 1
ATOM 1396 O O . GLY A 1 176 ? 2.226 16.234 -6.403 1.00 83.31 176 GLY A O 1
ATOM 1397 N N . ARG A 1 177 ? 0.249 15.538 -7.205 1.00 88.50 177 ARG A N 1
ATOM 1398 C CA . ARG A 1 177 ? 0.536 14.099 -7.106 1.00 88.50 177 ARG A CA 1
ATOM 1399 C C . ARG A 1 177 ? 0.459 13.410 -8.459 1.00 88.50 177 ARG A C 1
ATOM 1401 O O . ARG A 1 177 ? -0.378 13.754 -9.291 1.00 88.50 177 ARG A O 1
ATOM 1408 N N . PHE A 1 178 ? 1.280 12.380 -8.623 1.00 86.69 178 PHE A N 1
ATOM 1409 C CA . PHE A 1 178 ? 1.365 11.575 -9.837 1.00 86.69 178 PHE A CA 1
ATOM 1410 C C . PHE A 1 178 ? 0.869 10.160 -9.573 1.00 86.69 178 PHE A C 1
ATOM 1412 O O . PHE A 1 178 ? 1.119 9.600 -8.503 1.00 86.69 178 PHE A O 1
ATOM 1419 N N . CYS A 1 179 ? 0.156 9.594 -10.548 1.00 89.25 179 CYS A N 1
ATOM 1420 C CA . CYS A 1 179 ? -0.302 8.217 -10.451 1.00 89.25 179 CYS A CA 1
ATOM 1421 C C . CYS A 1 179 ? 0.801 7.269 -10.902 1.00 89.25 179 CYS A C 1
ATOM 1423 O O . CYS A 1 179 ? 1.313 7.402 -12.013 1.00 89.25 179 CYS A O 1
ATOM 1425 N N . VAL A 1 180 ? 1.113 6.291 -10.062 1.00 87.44 180 VAL A N 1
ATOM 1426 C CA . VAL A 1 180 ? 2.090 5.242 -10.340 1.00 87.44 180 VAL A CA 1
ATOM 1427 C C . VAL A 1 180 ? 1.488 3.883 -10.016 1.00 87.44 180 VAL A C 1
ATOM 1429 O O . VAL A 1 180 ? 0.730 3.757 -9.060 1.00 87.44 180 VAL A O 1
ATOM 1432 N N . GLU A 1 181 ? 1.804 2.860 -10.803 1.00 87.81 181 GLU A N 1
ATOM 1433 C CA . GLU A 1 181 ? 1.387 1.490 -10.497 1.00 87.81 181 GLU A CA 1
ATOM 1434 C C . GLU A 1 181 ? 2.496 0.779 -9.715 1.00 87.81 181 GLU A C 1
ATOM 1436 O O . GLU A 1 181 ? 3.670 0.842 -10.083 1.00 87.81 181 GLU A O 1
ATOM 1441 N N . ASP A 1 182 ? 2.129 0.127 -8.612 1.00 87.12 182 ASP A N 1
ATOM 1442 C CA . ASP A 1 182 ? 3.062 -0.652 -7.802 1.00 87.12 182 ASP A CA 1
ATOM 1443 C C . ASP A 1 182 ? 3.421 -1.997 -8.466 1.00 87.12 182 ASP A C 1
ATOM 1445 O O . ASP A 1 182 ? 2.944 -2.356 -9.544 1.00 87.12 182 ASP A O 1
ATOM 1449 N N . GLN A 1 183 ? 4.254 -2.799 -7.801 1.00 85.94 183 GLN A N 1
ATOM 1450 C CA . GLN A 1 183 ? 4.642 -4.127 -8.279 1.00 85.94 183 GLN A CA 1
ATOM 1451 C C . GLN A 1 183 ? 3.462 -5.099 -8.480 1.00 85.94 183 GLN A C 1
ATOM 1453 O O . GLN A 1 183 ? 3.587 -6.079 -9.216 1.00 85.94 183 GLN A O 1
ATOM 1458 N N . ASN A 1 184 ? 2.317 -4.849 -7.840 1.00 87.50 184 ASN A N 1
ATOM 1459 C CA . ASN A 1 184 ? 1.088 -5.622 -8.007 1.00 87.50 184 ASN A CA 1
ATOM 1460 C C . ASN A 1 184 ? 0.167 -5.037 -9.092 1.00 87.50 184 ASN A C 1
ATOM 1462 O O . ASN A 1 184 ? -0.911 -5.588 -9.328 1.00 87.50 184 ASN A O 1
ATOM 1466 N N . GLY A 1 185 ? 0.574 -3.949 -9.750 1.00 86.88 185 GLY A N 1
ATOM 1467 C CA . GLY A 1 185 ? -0.221 -3.229 -10.737 1.00 86.88 185 GLY A CA 1
ATOM 1468 C C . GLY A 1 185 ? -1.353 -2.410 -10.117 1.00 86.88 185 GLY A C 1
ATOM 1469 O O . GLY A 1 185 ? -2.335 -2.145 -10.801 1.00 86.88 185 GLY A O 1
ATOM 1470 N N . LEU A 1 186 ? -1.277 -2.074 -8.825 1.00 89.75 186 LEU A N 1
ATOM 1471 C CA . LEU A 1 186 ? -2.266 -1.218 -8.169 1.00 89.75 186 LEU A CA 1
ATOM 1472 C C . LEU A 1 186 ? -1.838 0.250 -8.272 1.00 89.75 186 LEU A C 1
ATOM 1474 O O . LEU A 1 186 ? -0.660 0.542 -8.065 1.00 89.75 186 LEU A O 1
ATOM 1478 N N . PRO A 1 187 ? -2.759 1.175 -8.586 1.00 92.19 187 PRO A N 1
ATOM 1479 C CA . PRO A 1 187 ? -2.431 2.583 -8.732 1.00 92.19 187 PRO A CA 1
ATOM 1480 C C . PRO A 1 187 ? -2.344 3.294 -7.379 1.00 92.19 187 PRO A C 1
ATOM 1482 O O . PRO A 1 187 ? -3.254 3.168 -6.560 1.00 92.19 187 PRO A O 1
ATOM 1485 N N . HIS A 1 188 ? -1.304 4.108 -7.208 1.00 91.69 188 HIS A N 1
ATOM 1486 C CA . HIS A 1 188 ? -1.058 4.962 -6.046 1.00 91.69 188 HIS A CA 1
ATOM 1487 C C . HIS A 1 188 ? -0.767 6.398 -6.478 1.00 91.69 188 HIS A C 1
ATOM 1489 O O . HIS A 1 188 ? -0.096 6.624 -7.485 1.00 91.69 188 HIS A O 1
ATOM 1495 N N . CYS A 1 189 ? -1.233 7.377 -5.708 1.00 92.50 189 CYS A N 1
ATOM 1496 C CA . CYS A 1 189 ? -0.965 8.794 -5.931 1.00 92.50 189 CYS A CA 1
ATOM 1497 C C . CYS A 1 189 ? 0.149 9.285 -5.006 1.00 92.50 189 CYS A C 1
ATOM 1499 O O . CYS A 1 189 ? -0.085 9.661 -3.854 1.00 92.50 189 CYS A O 1
ATOM 1501 N N . ILE A 1 190 ? 1.366 9.348 -5.537 1.00 88.88 190 ILE A N 1
ATOM 1502 C CA . ILE A 1 190 ? 2.551 9.749 -4.777 1.00 88.88 190 ILE A CA 1
ATOM 1503 C C . ILE A 1 190 ? 2.915 11.214 -5.020 1.00 88.88 190 ILE A C 1
ATOM 1505 O O . ILE A 1 190 ? 2.587 11.800 -6.053 1.00 88.88 190 ILE A O 1
ATOM 1509 N N . ILE A 1 191 ? 3.609 11.804 -4.048 1.00 86.88 191 ILE A N 1
ATOM 1510 C CA . ILE A 1 191 ? 4.344 13.053 -4.252 1.00 86.88 191 ILE A CA 1
ATOM 1511 C C . ILE A 1 191 ? 5.732 12.662 -4.744 1.00 86.88 191 ILE A C 1
ATOM 1513 O O . ILE A 1 191 ? 6.389 11.805 -4.154 1.00 86.88 191 ILE A O 1
ATOM 1517 N N . CYS A 1 192 ? 6.159 13.297 -5.821 1.00 80.44 192 CYS A N 1
ATOM 1518 C CA . CYS A 1 192 ? 7.475 13.111 -6.394 1.00 80.44 192 CYS A CA 1
ATOM 1519 C C . CYS A 1 192 ? 8.380 14.279 -6.009 1.00 80.44 192 CYS A C 1
ATOM 1521 O O . CYS A 1 192 ? 7.968 15.428 -6.150 1.00 80.44 192 CYS A O 1
ATOM 1523 N N . SER A 1 193 ? 9.608 13.990 -5.572 1.00 83.50 193 SER A N 1
ATOM 1524 C CA . SER A 1 193 ? 10.669 14.999 -5.511 1.00 83.50 193 SER A CA 1
ATOM 1525 C C . SER A 1 193 ? 11.482 14.944 -6.797 1.00 83.50 193 SER A C 1
ATOM 1527 O O . SER A 1 193 ? 11.868 13.860 -7.238 1.00 83.50 193 SER A O 1
ATOM 1529 N N . THR A 1 194 ? 11.739 16.107 -7.384 1.00 85.06 194 THR A N 1
ATOM 1530 C CA . THR A 1 194 ? 12.684 16.277 -8.495 1.00 85.06 194 THR A CA 1
ATOM 1531 C C . THR A 1 194 ? 14.023 16.840 -8.027 1.00 85.06 194 THR A C 1
ATOM 1533 O O . THR A 1 194 ? 14.926 16.993 -8.842 1.00 85.06 194 THR A O 1
ATOM 1536 N N . ASP A 1 195 ? 14.159 17.155 -6.735 1.00 91.25 195 ASP A N 1
ATOM 1537 C CA . ASP A 1 195 ? 15.414 17.629 -6.162 1.00 91.25 195 ASP A CA 1
ATOM 1538 C C . ASP A 1 195 ? 16.354 16.450 -5.890 1.00 91.25 195 ASP A C 1
ATOM 1540 O O . ASP A 1 195 ? 16.044 15.543 -5.111 1.00 91.25 195 ASP A O 1
ATOM 1544 N N . CYS A 1 196 ? 17.508 16.488 -6.552 1.00 93.25 196 CYS A N 1
ATOM 1545 C CA . CYS A 1 196 ? 18.567 15.494 -6.454 1.00 93.25 196 CYS A CA 1
ATOM 1546 C C . CYS A 1 196 ? 19.902 16.100 -6.002 1.00 93.25 196 CYS A C 1
ATOM 1548 O O . CYS A 1 196 ? 20.941 15.465 -6.175 1.00 93.25 196 CYS A O 1
ATOM 1550 N N . SER A 1 197 ? 19.887 17.286 -5.385 1.00 92.06 197 SER A N 1
ATOM 1551 C CA . SER A 1 197 ? 21.099 18.013 -4.976 1.00 92.06 197 SER A CA 1
ATOM 1552 C C . SER A 1 197 ? 21.986 17.217 -4.009 1.00 92.06 197 SER A C 1
ATOM 1554 O O . SER A 1 197 ? 23.208 17.291 -4.076 1.00 92.06 197 SER A O 1
ATOM 1556 N N . LEU A 1 198 ? 21.378 16.400 -3.142 1.00 90.88 198 LEU A N 1
ATOM 1557 C CA . LEU A 1 198 ? 22.082 15.546 -2.173 1.00 90.88 198 LEU A CA 1
ATOM 1558 C C . LEU A 1 198 ? 22.396 14.136 -2.707 1.00 90.88 198 LEU A C 1
ATOM 1560 O O . LEU A 1 198 ? 22.885 13.281 -1.966 1.00 90.88 198 LEU A O 1
ATOM 1564 N N . ALA A 1 199 ? 22.068 13.840 -3.967 1.00 89.94 199 ALA A N 1
ATOM 1565 C CA . ALA A 1 199 ? 22.237 12.501 -4.509 1.00 89.94 199 ALA A CA 1
ATOM 1566 C C . ALA A 1 199 ? 23.706 12.221 -4.854 1.00 89.94 199 ALA A C 1
ATOM 1568 O O . ALA A 1 199 ? 24.366 13.000 -5.540 1.00 89.94 199 ALA A O 1
ATOM 1569 N N . ARG A 1 200 ? 24.202 11.046 -4.448 1.00 90.94 200 ARG A N 1
ATOM 1570 C CA . ARG A 1 200 ? 25.508 10.550 -4.901 1.00 90.94 200 ARG A CA 1
ATOM 1571 C C . ARG A 1 200 ? 25.496 10.340 -6.414 1.00 90.94 200 ARG A C 1
ATOM 1573 O O . ARG A 1 200 ? 24.511 9.832 -6.954 1.00 90.94 200 ARG A O 1
ATOM 1580 N N . LYS A 1 201 ? 26.601 10.686 -7.079 1.00 89.94 201 LYS A N 1
ATOM 1581 C CA . LYS A 1 201 ? 26.827 10.460 -8.517 1.00 89.94 201 LYS A CA 1
ATOM 1582 C C . LYS A 1 201 ? 27.174 8.993 -8.790 1.00 89.94 201 LYS A C 1
ATOM 1584 O O . LYS A 1 201 ? 28.290 8.658 -9.169 1.00 89.94 201 LYS A O 1
ATOM 1589 N N . GLU A 1 202 ? 26.215 8.116 -8.526 1.00 94.94 202 GLU A N 1
ATOM 1590 C CA . GLU A 1 202 ? 26.288 6.683 -8.801 1.00 94.94 202 GLU A CA 1
ATOM 1591 C C . GLU A 1 202 ? 25.386 6.377 -10.006 1.00 94.94 202 GLU A C 1
ATOM 1593 O O . GLU A 1 202 ? 24.176 6.191 -9.823 1.00 94.94 202 GLU A O 1
ATOM 1598 N N . PRO A 1 203 ? 25.930 6.364 -11.239 1.00 96.31 203 PRO A N 1
ATOM 1599 C CA . PRO A 1 203 ? 25.113 6.292 -12.438 1.00 96.31 203 PRO A CA 1
ATOM 1600 C C . PRO A 1 203 ? 24.345 4.977 -12.525 1.00 96.31 203 PRO A C 1
ATOM 1602 O O . PRO A 1 203 ? 24.793 3.930 -12.051 1.00 96.31 203 PRO A O 1
ATOM 1605 N N . VAL A 1 204 ? 23.181 5.022 -13.165 1.00 96.62 204 VAL A N 1
ATOM 1606 C CA . VAL A 1 204 ? 22.313 3.860 -13.372 1.00 96.62 204 VAL A CA 1
ATOM 1607 C C . VAL A 1 204 ? 21.792 3.819 -14.801 1.00 96.62 204 VAL A C 1
ATOM 1609 O O . VAL A 1 204 ? 21.455 4.849 -15.385 1.00 96.62 204 VAL A O 1
ATOM 1612 N N . CYS A 1 205 ? 21.670 2.615 -15.352 1.00 96.62 205 CYS A N 1
ATOM 1613 C CA . CYS A 1 205 ? 21.044 2.402 -16.644 1.00 96.62 205 CYS A CA 1
ATOM 1614 C C . CYS A 1 205 ? 19.553 2.132 -16.446 1.00 96.62 205 CYS A C 1
ATOM 1616 O O . CYS A 1 205 ? 19.174 1.211 -15.717 1.00 96.62 205 CYS A O 1
ATOM 1618 N N . GLY A 1 206 ? 18.697 2.910 -17.102 1.00 95.56 206 GLY A N 1
ATOM 1619 C CA . GLY A 1 206 ? 17.258 2.674 -17.132 1.00 95.56 206 GLY A CA 1
ATOM 1620 C C . GLY A 1 206 ? 16.858 1.555 -18.099 1.00 95.56 206 GLY A C 1
ATOM 1621 O O . GLY A 1 206 ? 17.538 1.253 -19.084 1.00 95.56 206 GLY A O 1
ATOM 1622 N N . ASN A 1 207 ? 15.688 0.959 -17.874 1.00 92.69 207 ASN A N 1
ATOM 1623 C CA . ASN A 1 207 ? 15.034 0.035 -18.815 1.00 92.69 207 ASN A CA 1
ATOM 1624 C C . ASN A 1 207 ? 14.591 0.702 -20.138 1.00 92.69 207 ASN A C 1
ATOM 1626 O O . ASN A 1 207 ? 14.131 0.027 -21.055 1.00 92.69 207 ASN A O 1
ATOM 1630 N N . ASN A 1 208 ? 14.722 2.024 -20.238 1.00 92.44 208 ASN A N 1
ATOM 1631 C CA . ASN A 1 208 ? 14.577 2.812 -21.460 1.00 92.44 208 ASN A CA 1
ATOM 1632 C C . ASN A 1 208 ? 15.910 3.010 -22.211 1.00 92.44 208 ASN A C 1
ATOM 1634 O O . ASN A 1 208 ? 15.959 3.785 -23.162 1.00 92.44 208 ASN A O 1
ATOM 1638 N N . LYS A 1 209 ? 16.983 2.319 -21.793 1.00 93.19 209 LYS A N 1
ATOM 1639 C CA . LYS A 1 209 ? 18.345 2.409 -22.352 1.00 93.19 209 LYS A CA 1
ATOM 1640 C C . LYS A 1 209 ? 19.005 3.790 -22.212 1.00 93.19 209 LYS A C 1
ATOM 1642 O O . LYS A 1 209 ? 19.970 4.067 -22.919 1.00 93.19 209 LYS A O 1
ATOM 1647 N N . GLN A 1 210 ? 18.525 4.634 -21.299 1.00 95.75 210 GLN A N 1
ATOM 1648 C CA . GLN A 1 210 ? 19.161 5.909 -20.962 1.00 95.75 210 GLN A CA 1
ATOM 1649 C C . GLN A 1 210 ? 19.966 5.793 -19.666 1.00 95.75 210 GLN A C 1
ATOM 1651 O O . GLN A 1 210 ? 19.538 5.138 -18.711 1.00 95.75 210 GLN A O 1
ATOM 1656 N N . THR A 1 211 ? 21.136 6.428 -19.644 1.00 97.00 211 THR A N 1
ATOM 1657 C CA . THR A 1 211 ? 21.963 6.559 -18.441 1.00 97.00 211 THR A CA 1
ATOM 1658 C C . THR A 1 211 ? 21.487 7.757 -17.634 1.00 97.00 211 THR A C 1
ATOM 1660 O O . THR A 1 211 ? 21.283 8.831 -18.191 1.00 97.00 211 THR A O 1
ATOM 1663 N N . TYR A 1 212 ? 21.358 7.575 -16.326 1.00 96.81 212 TYR A N 1
ATOM 1664 C CA . TYR A 1 212 ? 21.051 8.638 -15.376 1.00 96.81 212 TYR A CA 1
ATOM 1665 C C . TYR A 1 212 ? 22.195 8.783 -14.382 1.00 96.81 212 TYR A C 1
ATOM 1667 O O . TYR A 1 212 ? 22.727 7.773 -13.923 1.00 96.81 212 TYR A O 1
ATOM 1675 N N . ASP A 1 213 ? 22.517 10.017 -13.996 1.00 96.44 213 ASP A N 1
ATOM 1676 C CA . ASP A 1 213 ? 23.629 10.329 -13.082 1.00 96.44 213 ASP A CA 1
ATOM 1677 C C . ASP A 1 213 ? 23.472 9.700 -11.695 1.00 96.44 213 ASP A C 1
ATOM 1679 O O . ASP A 1 213 ? 24.453 9.444 -10.998 1.00 96.44 213 ASP A O 1
ATOM 1683 N N . SER A 1 214 ? 22.226 9.453 -11.280 1.00 96.00 214 SER A N 1
ATOM 1684 C CA . SER A 1 214 ? 21.921 8.688 -10.078 1.00 96.00 214 SER A CA 1
ATOM 1685 C C . SER A 1 214 ? 20.527 8.071 -10.118 1.00 96.00 214 SER A C 1
ATOM 1687 O O . SER A 1 214 ? 19.662 8.461 -10.909 1.00 96.00 214 SER A O 1
ATOM 1689 N N . ALA A 1 215 ? 20.261 7.150 -9.190 1.00 94.06 215 ALA A N 1
ATOM 1690 C CA . ALA A 1 215 ? 18.917 6.620 -8.968 1.00 94.06 215 ALA A CA 1
ATOM 1691 C C . ALA A 1 215 ? 17.886 7.712 -8.614 1.00 94.06 215 ALA A C 1
ATOM 1693 O O . ALA A 1 215 ? 16.691 7.504 -8.819 1.00 94.06 215 ALA A O 1
ATOM 1694 N N . CYS A 1 216 ? 18.320 8.863 -8.082 1.00 94.56 216 CYS A N 1
ATOM 1695 C CA . CYS A 1 216 ? 17.438 10.011 -7.869 1.00 94.56 216 CYS A CA 1
ATOM 1696 C C . CYS A 1 216 ? 17.012 10.625 -9.205 1.00 94.56 216 CYS A C 1
ATOM 1698 O O . CYS A 1 216 ? 15.815 10.732 -9.458 1.00 94.56 216 CYS A O 1
ATOM 1700 N N . HIS A 1 217 ? 17.969 10.928 -10.088 1.00 94.94 217 HIS A N 1
ATOM 1701 C CA . HIS A 1 217 ? 17.695 11.530 -11.396 1.00 94.94 217 HIS A CA 1
ATOM 1702 C C . HIS A 1 217 ? 16.782 10.646 -12.260 1.00 94.94 217 HIS A C 1
ATOM 1704 O O . HIS A 1 217 ? 15.862 11.149 -12.899 1.00 94.94 217 HIS A O 1
ATOM 1710 N N . LEU A 1 218 ? 16.951 9.318 -12.203 1.00 94.56 218 LEU A N 1
ATOM 1711 C CA . LEU A 1 218 ? 16.043 8.376 -12.869 1.00 94.56 218 LEU A CA 1
ATOM 1712 C C . LEU A 1 218 ? 14.605 8.482 -12.335 1.00 94.56 218 LEU A C 1
ATOM 1714 O O . LEU A 1 218 ? 13.650 8.528 -13.111 1.00 94.56 218 LEU A O 1
ATOM 1718 N N . ARG A 1 219 ? 14.430 8.529 -11.007 1.00 90.44 219 ARG A N 1
ATOM 1719 C CA . ARG A 1 219 ? 13.103 8.671 -10.382 1.00 90.44 219 ARG A CA 1
ATOM 1720 C C . ARG A 1 219 ? 12.482 10.037 -10.672 1.00 90.44 219 ARG A C 1
ATOM 1722 O O . ARG A 1 219 ? 11.277 10.105 -10.895 1.00 90.44 219 ARG A O 1
ATOM 1729 N N . ALA A 1 220 ? 13.285 11.098 -10.707 1.00 90.06 220 ALA A N 1
ATOM 1730 C CA . ALA A 1 220 ? 12.835 12.432 -11.082 1.00 90.06 220 ALA A CA 1
ATOM 1731 C C . ALA A 1 220 ? 12.303 12.455 -12.527 1.00 90.06 220 ALA A C 1
ATOM 1733 O O . ALA A 1 220 ? 11.221 12.989 -12.769 1.00 90.06 220 ALA A O 1
ATOM 1734 N N . GLU A 1 221 ? 12.990 11.796 -13.468 1.00 90.81 221 GLU A N 1
ATOM 1735 C CA . GLU A 1 221 ? 12.525 11.703 -14.859 1.00 90.81 221 GLU A CA 1
ATOM 1736 C C . GLU A 1 221 ? 11.254 10.859 -15.000 1.00 90.81 221 GLU A C 1
ATOM 1738 O O . GLU A 1 221 ? 10.337 11.224 -15.743 1.00 90.81 221 GLU A O 1
ATOM 1743 N N . PHE A 1 222 ? 11.145 9.765 -14.242 1.00 87.69 222 PHE A N 1
ATOM 1744 C CA . PHE A 1 222 ? 9.892 9.017 -14.138 1.00 87.69 222 PHE A CA 1
ATOM 1745 C C . PHE A 1 222 ? 8.744 9.933 -13.702 1.00 87.69 222 PHE A C 1
ATOM 1747 O O . PHE A 1 222 ? 7.689 9.954 -14.333 1.00 87.69 222 PHE A O 1
ATOM 1754 N N . CYS A 1 223 ? 8.957 10.728 -12.660 1.00 83.75 223 CYS A N 1
ATOM 1755 C CA . CYS A 1 223 ? 7.947 11.643 -12.155 1.00 83.75 223 CYS A CA 1
ATOM 1756 C C . CYS A 1 223 ? 7.578 12.744 -13.160 1.00 83.75 223 CYS A C 1
ATOM 1758 O O . CYS A 1 223 ? 6.407 13.100 -13.265 1.00 83.75 223 CYS A O 1
ATOM 1760 N N . ARG A 1 224 ? 8.545 13.249 -13.933 1.00 83.12 224 ARG A N 1
ATOM 1761 C CA . ARG A 1 224 ? 8.316 14.277 -14.958 1.00 83.12 224 ARG A CA 1
ATOM 1762 C C . ARG A 1 224 ? 7.518 13.750 -16.152 1.00 83.12 224 ARG A C 1
ATOM 1764 O O . ARG A 1 224 ? 6.672 14.458 -16.689 1.00 83.12 224 ARG A O 1
ATOM 1771 N N . THR A 1 225 ? 7.790 12.516 -16.572 1.00 82.75 225 THR A N 1
ATOM 1772 C CA . THR A 1 225 ? 7.192 11.914 -17.777 1.00 82.75 225 THR A CA 1
ATOM 1773 C C . THR A 1 225 ? 5.942 11.083 -17.497 1.00 82.75 225 THR A C 1
ATOM 1775 O O . THR A 1 225 ? 5.160 10.832 -18.412 1.00 82.75 225 THR A O 1
ATOM 1778 N N . GLY A 1 226 ? 5.756 10.618 -16.258 1.00 74.00 226 GLY A N 1
ATOM 1779 C CA . GLY A 1 226 ? 4.708 9.668 -15.879 1.00 74.00 226 GLY A CA 1
ATOM 1780 C C . GLY A 1 226 ? 4.935 8.240 -16.397 1.00 74.00 226 GLY A C 1
ATOM 1781 O O . GLY A 1 226 ? 4.073 7.382 -16.210 1.00 74.00 226 GLY A O 1
ATOM 1782 N N . ASN A 1 227 ? 6.077 7.962 -17.038 1.00 78.56 227 ASN A N 1
ATOM 1783 C CA . ASN A 1 227 ? 6.389 6.656 -17.618 1.00 78.56 227 ASN A CA 1
ATOM 1784 C C . ASN A 1 227 ? 7.289 5.850 -16.674 1.00 78.56 227 ASN A C 1
ATOM 1786 O O . ASN A 1 227 ? 8.425 6.266 -16.456 1.00 78.56 227 ASN A O 1
ATOM 1790 N N . PRO A 1 228 ? 6.843 4.705 -16.123 1.00 80.62 228 PRO A N 1
ATOM 1791 C CA . PRO A 1 228 ? 7.616 3.947 -15.141 1.00 80.62 228 PRO A CA 1
ATOM 1792 C C . PRO A 1 228 ? 8.949 3.460 -15.712 1.00 80.62 228 PRO A C 1
ATOM 1794 O O . PRO A 1 228 ? 9.004 2.514 -16.502 1.00 80.62 228 PRO A O 1
ATOM 1797 N N . ILE A 1 229 ? 10.032 4.099 -15.264 1.00 90.31 229 ILE A N 1
ATOM 1798 C CA . ILE A 1 229 ? 11.409 3.718 -15.573 1.00 90.31 229 ILE A CA 1
ATOM 1799 C C . ILE A 1 229 ? 11.942 2.904 -14.394 1.00 90.31 229 ILE A C 1
ATOM 1801 O O . ILE A 1 229 ? 11.910 3.340 -13.243 1.00 90.31 229 ILE A O 1
ATOM 1805 N N . GLN A 1 230 ? 12.421 1.698 -14.677 1.00 89.50 230 GLN A N 1
ATOM 1806 C CA . GLN A 1 230 ? 13.073 0.831 -13.697 1.00 89.50 230 GLN A CA 1
ATOM 1807 C C . GLN A 1 230 ? 14.578 0.851 -13.941 1.00 89.50 230 GLN A C 1
ATOM 1809 O O . GLN A 1 230 ? 15.021 0.913 -15.088 1.00 89.50 230 GLN A O 1
ATOM 1814 N N . ILE A 1 231 ? 15.364 0.759 -12.867 1.00 93.94 231 ILE A N 1
ATOM 1815 C CA . ILE A 1 231 ? 16.805 0.529 -12.990 1.00 93.94 231 ILE A CA 1
ATOM 1816 C C . ILE A 1 231 ? 16.993 -0.851 -13.621 1.00 93.94 231 ILE A C 1
ATOM 1818 O O . ILE A 1 231 ? 16.564 -1.857 -13.058 1.00 93.94 231 ILE A O 1
ATOM 1822 N N . ALA A 1 232 ? 17.618 -0.888 -14.794 1.00 95.25 232 ALA A N 1
ATOM 1823 C CA . ALA A 1 232 ? 18.010 -2.123 -15.447 1.00 95.25 232 ALA A CA 1
ATOM 1824 C C . ALA A 1 232 ? 19.247 -2.708 -14.760 1.00 95.25 232 ALA A C 1
ATOM 1826 O O . ALA A 1 232 ? 19.235 -3.862 -14.350 1.00 95.25 232 ALA A O 1
ATOM 1827 N N . TYR A 1 233 ? 20.302 -1.917 -14.583 1.00 95.50 233 TYR A N 1
ATOM 1828 C CA . TYR A 1 233 ? 21.521 -2.324 -13.883 1.00 95.50 233 TYR A CA 1
ATOM 1829 C C . TYR A 1 233 ? 22.301 -1.093 -13.394 1.00 95.50 233 TYR A C 1
ATOM 1831 O O . TYR A 1 233 ? 22.101 0.003 -13.926 1.00 95.50 233 TYR A O 1
ATOM 1839 N N . PRO A 1 234 ? 23.161 -1.242 -12.370 1.00 94.94 234 PRO A N 1
ATOM 1840 C CA . PRO A 1 234 ? 24.040 -0.163 -11.924 1.00 94.94 234 PRO A CA 1
ATOM 1841 C C . PRO A 1 234 ? 25.101 0.174 -12.980 1.00 94.94 234 PRO A C 1
ATOM 1843 O O . PRO A 1 234 ? 25.564 -0.702 -13.713 1.00 94.94 234 PRO A O 1
ATOM 1846 N N . GLY A 1 235 ? 25.518 1.436 -13.017 1.00 94.88 235 GLY A N 1
ATOM 1847 C CA . GLY A 1 235 ? 26.441 1.981 -14.008 1.00 94.88 235 GLY A CA 1
ATOM 1848 C C . GLY A 1 235 ? 25.743 2.493 -15.269 1.00 94.88 235 GLY A C 1
ATOM 1849 O O . GLY A 1 235 ? 24.529 2.385 -15.429 1.00 94.88 235 GLY A O 1
ATOM 1850 N N . SER A 1 236 ? 26.530 3.055 -16.182 1.00 95.69 236 SER A N 1
ATOM 1851 C CA . SER A 1 236 ? 26.044 3.593 -17.455 1.00 95.69 236 SER A CA 1
ATOM 1852 C C . SER A 1 236 ? 25.556 2.502 -18.411 1.00 95.69 236 SER A C 1
ATOM 1854 O O . SER A 1 236 ? 26.061 1.375 -18.406 1.00 95.69 236 SER A O 1
ATOM 1856 N N . CYS A 1 237 ? 24.592 2.836 -19.271 1.00 96.00 237 CYS A N 1
ATOM 1857 C CA . CYS A 1 237 ? 24.093 1.912 -20.285 1.00 96.00 237 CYS A CA 1
ATOM 1858 C C . CYS A 1 237 ? 25.180 1.531 -21.304 1.00 96.00 237 CYS A C 1
ATOM 1860 O O . CYS A 1 237 ? 25.896 2.389 -21.817 1.00 96.00 237 CYS A O 1
ATOM 1862 N N . LYS A 1 238 ? 25.263 0.238 -21.644 1.00 94.06 238 LYS A N 1
ATOM 1863 C CA . LYS A 1 238 ? 26.144 -0.305 -22.695 1.00 94.06 238 LYS A CA 1
ATOM 1864 C C . LYS A 1 238 ? 25.338 -0.599 -23.969 1.00 94.06 238 LYS A C 1
ATOM 1866 O O . LYS A 1 238 ? 24.249 -1.163 -23.872 1.00 94.06 238 LYS A O 1
ATOM 1871 N N . ALA A 1 239 ? 25.882 -0.285 -25.150 1.00 87.06 239 ALA A N 1
ATOM 1872 C CA . ALA A 1 239 ? 25.178 -0.423 -26.435 1.00 87.06 239 ALA A CA 1
ATOM 1873 C C . ALA A 1 239 ? 24.720 -1.867 -26.742 1.00 87.06 239 ALA A C 1
ATOM 1875 O O . ALA A 1 239 ? 23.559 -2.082 -27.083 1.00 87.06 239 ALA A O 1
ATOM 1876 N N . ASN A 1 240 ? 25.591 -2.858 -26.519 1.00 87.81 240 ASN A N 1
ATOM 1877 C CA . ASN A 1 240 ? 25.314 -4.288 -26.732 1.00 87.81 240 ASN A CA 1
ATOM 1878 C C . ASN A 1 240 ? 25.256 -5.059 -25.406 1.00 87.81 240 ASN A C 1
ATOM 1880 O O . ASN A 1 240 ? 25.869 -6.114 -25.243 1.00 87.81 240 ASN A O 1
ATOM 1884 N N . ALA A 1 241 ? 24.557 -4.495 -24.420 1.00 90.19 241 ALA A N 1
ATOM 1885 C CA . ALA A 1 241 ? 24.418 -5.121 -23.113 1.00 90.19 241 ALA A CA 1
ATOM 1886 C C . ALA A 1 241 ? 23.708 -6.483 -23.225 1.00 90.19 241 ALA A C 1
ATOM 1888 O O . ALA A 1 241 ? 22.545 -6.562 -23.610 1.00 90.19 241 ALA A O 1
ATOM 1889 N N . THR A 1 242 ? 24.392 -7.546 -22.814 1.00 93.81 242 THR A N 1
ATOM 1890 C CA . THR A 1 242 ? 23.838 -8.893 -22.596 1.00 93.81 242 THR A CA 1
ATOM 1891 C C . THR A 1 242 ? 24.063 -9.320 -21.148 1.00 93.81 242 THR A C 1
ATOM 1893 O O . THR A 1 242 ? 24.939 -8.773 -20.477 1.00 93.81 242 THR A O 1
ATOM 1896 N N . CYS A 1 243 ? 23.316 -10.303 -20.637 1.00 93.56 243 CYS A N 1
ATOM 1897 C CA . CYS A 1 243 ? 23.490 -10.731 -19.243 1.00 93.56 243 CYS A CA 1
ATOM 1898 C C . CYS A 1 243 ? 24.926 -11.140 -18.861 1.00 93.56 243 CYS A C 1
ATOM 1900 O O . CYS A 1 243 ? 25.363 -10.728 -17.791 1.00 93.56 243 CYS A O 1
ATOM 1902 N N . PRO A 1 244 ? 25.700 -11.842 -19.711 1.00 92.19 244 PRO A N 1
ATOM 1903 C CA . PRO A 1 244 ? 27.109 -12.129 -19.421 1.00 92.19 244 PRO A CA 1
ATOM 1904 C C . PRO A 1 244 ? 27.996 -10.880 -19.292 1.00 92.19 244 PRO A C 1
ATOM 1906 O O . PRO A 1 244 ? 28.972 -10.880 -18.550 1.00 92.19 244 PRO A O 1
ATOM 1909 N N . SER A 1 245 ? 27.658 -9.795 -19.995 1.00 91.94 245 SER A N 1
ATOM 1910 C CA . SER A 1 245 ? 28.430 -8.540 -19.998 1.00 91.94 245 SER A CA 1
ATOM 1911 C C . SER A 1 245 ? 28.100 -7.591 -18.834 1.00 91.94 245 SER A C 1
ATOM 1913 O O . SER A 1 245 ? 28.735 -6.537 -18.682 1.00 91.94 245 SER A O 1
ATOM 1915 N N . ILE A 1 246 ? 27.083 -7.922 -18.033 1.00 94.25 246 ILE A N 1
ATOM 1916 C CA . ILE A 1 246 ? 26.575 -7.095 -16.937 1.00 94.25 246 ILE A CA 1
ATOM 1917 C C . ILE A 1 246 ? 26.896 -7.759 -15.602 1.00 94.25 246 ILE A C 1
ATOM 1919 O O . ILE A 1 246 ? 26.553 -8.911 -15.358 1.00 94.25 246 ILE A O 1
ATOM 1923 N N . ARG A 1 247 ? 27.528 -6.995 -14.707 1.00 91.94 247 ARG A N 1
ATOM 1924 C CA . ARG A 1 247 ? 27.798 -7.420 -13.332 1.00 91.94 247 ARG A CA 1
ATOM 1925 C C . ARG A 1 247 ? 26.696 -6.889 -12.425 1.00 91.94 247 ARG A C 1
ATOM 1927 O O . ARG A 1 247 ? 26.639 -5.691 -12.157 1.00 91.94 247 ARG A O 1
ATOM 1934 N N . CYS A 1 248 ? 25.810 -7.776 -11.985 1.00 93.62 248 CYS A N 1
ATOM 1935 C CA . CYS A 1 248 ? 24.773 -7.422 -11.024 1.00 93.62 248 CYS A CA 1
ATOM 1936 C C . CYS A 1 248 ? 25.336 -7.361 -9.589 1.00 93.62 248 CYS A C 1
ATOM 1938 O O . CYS A 1 248 ? 26.270 -8.101 -9.276 1.00 93.62 248 CYS A O 1
ATOM 1940 N N . PRO A 1 249 ? 24.775 -6.506 -8.710 1.00 90.19 249 PRO A N 1
ATOM 1941 C CA . PRO A 1 249 ? 25.129 -6.462 -7.290 1.00 90.19 249 PRO A CA 1
ATOM 1942 C C . PRO A 1 249 ? 24.912 -7.802 -6.573 1.00 90.19 249 PRO A C 1
ATOM 1944 O O . PRO A 1 249 ? 24.153 -8.654 -7.041 1.00 90.19 249 PRO A O 1
ATOM 1947 N N . TYR A 1 250 ? 25.533 -7.963 -5.400 1.00 81.81 250 TYR A N 1
ATOM 1948 C CA . TYR A 1 250 ? 25.446 -9.191 -4.602 1.00 81.81 250 TYR A CA 1
ATOM 1949 C C . TYR A 1 250 ? 23.983 -9.620 -4.360 1.00 81.81 250 TYR A C 1
ATOM 1951 O O . TYR A 1 250 ? 23.126 -8.800 -4.029 1.00 81.81 250 TYR A O 1
ATOM 1959 N N . PHE A 1 251 ? 23.704 -10.919 -4.533 1.00 80.44 251 PHE A N 1
ATOM 1960 C CA . PHE A 1 251 ? 22.370 -11.550 -4.447 1.00 80.44 251 PHE A CA 1
ATOM 1961 C C . PHE A 1 251 ? 21.345 -11.158 -5.530 1.00 80.44 251 PHE A C 1
ATOM 1963 O O . PHE A 1 251 ? 20.169 -11.531 -5.428 1.00 80.44 251 PHE A O 1
ATOM 1970 N N . MET A 1 252 ? 21.764 -10.447 -6.579 1.00 91.62 252 MET A N 1
ATOM 1971 C CA . MET A 1 252 ? 20.941 -10.197 -7.763 1.00 91.62 252 MET A CA 1
ATOM 1972 C C . MET A 1 252 ? 21.397 -11.064 -8.937 1.00 91.62 252 MET A C 1
ATOM 1974 O O . MET A 1 252 ? 22.585 -11.302 -9.130 1.00 91.62 252 MET A O 1
ATOM 1978 N N . GLU A 1 253 ? 20.439 -11.506 -9.744 1.00 93.44 253 GLU A N 1
ATOM 1979 C CA . GLU A 1 253 ? 20.689 -12.253 -10.974 1.00 93.44 253 GLU A CA 1
ATOM 1980 C C . GLU A 1 253 ? 20.254 -11.420 -12.177 1.00 93.44 253 GLU A C 1
ATOM 1982 O O . GLU A 1 253 ? 19.330 -10.604 -12.094 1.00 93.44 253 GLU A O 1
ATOM 1987 N N . CYS A 1 254 ? 20.926 -11.622 -13.308 1.00 95.25 254 CYS A N 1
ATOM 1988 C CA . CYS A 1 254 ? 20.549 -10.964 -14.548 1.00 95.25 254 CYS A CA 1
ATOM 1989 C C . CYS A 1 254 ? 19.426 -11.731 -15.250 1.00 95.25 254 CYS A C 1
ATOM 1991 O O . CYS A 1 254 ? 19.575 -12.911 -15.568 1.00 95.25 254 CYS A O 1
ATOM 1993 N N . LEU A 1 255 ? 18.324 -11.038 -15.529 1.00 95.56 255 LEU A N 1
ATOM 1994 C CA . LEU A 1 255 ? 17.194 -11.533 -16.306 1.00 95.56 255 LEU A CA 1
ATOM 1995 C C . LEU A 1 255 ? 17.143 -10.817 -17.653 1.00 95.56 255 LEU A C 1
ATOM 1997 O O . LEU A 1 255 ? 17.424 -9.622 -17.743 1.00 95.56 255 LEU A O 1
ATOM 2001 N N . VAL A 1 256 ? 16.733 -11.523 -18.704 1.00 95.19 256 VAL A N 1
ATOM 2002 C CA . VAL A 1 256 ? 16.574 -10.920 -20.034 1.00 95.19 256 VAL A CA 1
ATOM 2003 C C . VAL A 1 256 ? 15.130 -10.477 -20.234 1.00 95.19 256 VAL A C 1
ATOM 2005 O O . VAL A 1 256 ? 14.201 -11.265 -20.050 1.00 95.19 256 VAL A O 1
ATOM 2008 N N . ASN A 1 257 ? 14.914 -9.229 -20.652 1.00 93.88 257 ASN A N 1
ATOM 2009 C CA . ASN A 1 257 ? 13.594 -8.791 -21.094 1.00 93.88 257 ASN A CA 1
ATOM 2010 C C . ASN A 1 257 ? 13.234 -9.481 -22.425 1.00 93.88 257 ASN A C 1
ATOM 2012 O O . ASN A 1 257 ? 13.953 -9.302 -23.412 1.00 93.88 257 ASN A O 1
ATOM 2016 N N . PRO A 1 258 ? 12.128 -10.244 -22.504 1.00 92.69 258 PRO A N 1
ATOM 2017 C CA . PRO A 1 258 ? 11.807 -11.016 -23.702 1.00 92.69 258 PRO A CA 1
ATOM 2018 C C . PRO A 1 258 ? 11.511 -10.135 -24.924 1.00 92.69 258 PRO A C 1
ATOM 2020 O O . PRO A 1 258 ? 11.771 -10.572 -26.049 1.00 92.69 258 PRO A O 1
ATOM 2023 N N . VAL A 1 259 ? 11.015 -8.911 -24.694 1.00 90.12 259 VAL A N 1
ATOM 2024 C CA . VAL A 1 259 ? 10.624 -7.937 -25.722 1.00 90.12 259 VAL A CA 1
ATOM 2025 C C . VAL A 1 259 ? 11.818 -7.090 -26.149 1.00 90.12 259 VAL A C 1
ATOM 2027 O O . VAL A 1 259 ? 12.172 -7.078 -27.321 1.00 90.12 259 VAL A O 1
ATOM 2030 N N . THR A 1 260 ? 12.465 -6.396 -25.209 1.00 90.62 260 THR A N 1
ATOM 2031 C CA . THR A 1 260 ? 13.526 -5.424 -25.536 1.00 90.62 260 THR A CA 1
ATOM 2032 C C . THR A 1 260 ? 14.917 -6.046 -25.654 1.00 90.62 260 THR A C 1
ATOM 2034 O O . THR A 1 260 ? 15.854 -5.352 -26.050 1.00 90.62 260 THR A O 1
ATOM 2037 N N . LYS A 1 261 ? 15.063 -7.326 -25.272 1.00 90.81 261 LYS A N 1
ATOM 2038 C CA . LYS A 1 261 ? 16.333 -8.064 -25.134 1.00 90.81 261 LYS A CA 1
ATOM 2039 C C . LYS A 1 261 ? 17.340 -7.433 -24.164 1.00 90.81 261 LYS A C 1
ATOM 2041 O O . LYS A 1 261 ? 18.481 -7.871 -24.097 1.00 90.81 261 LYS A O 1
ATOM 2046 N N . GLN A 1 262 ? 16.922 -6.439 -23.380 1.00 91.81 262 GLN A N 1
ATOM 2047 C CA . GLN A 1 262 ? 17.788 -5.754 -22.426 1.00 91.81 262 GLN A CA 1
ATOM 2048 C C . GLN A 1 262 ? 18.012 -6.610 -21.160 1.00 91.81 262 GLN A C 1
ATOM 2050 O O . GLN A 1 262 ? 17.045 -7.191 -20.652 1.00 91.81 262 GLN A O 1
ATOM 2055 N N . PRO A 1 263 ? 19.247 -6.672 -20.628 1.00 95.38 263 PRO A N 1
ATOM 2056 C CA . PRO A 1 263 ? 19.548 -7.307 -19.349 1.00 95.38 263 PRO A CA 1
ATOM 2057 C C . PRO A 1 263 ? 19.067 -6.443 -18.182 1.00 95.38 263 PRO A C 1
ATOM 2059 O O . PRO A 1 263 ? 19.263 -5.227 -18.183 1.00 95.38 263 PRO A O 1
ATOM 2062 N N . ILE A 1 264 ? 18.445 -7.070 -17.185 1.00 95.19 264 ILE A N 1
ATOM 2063 C CA . ILE A 1 264 ? 17.907 -6.414 -15.991 1.00 95.19 264 ILE A CA 1
ATOM 2064 C C . ILE A 1 264 ? 18.316 -7.206 -14.744 1.00 95.19 264 ILE A C 1
ATOM 2066 O O . ILE A 1 264 ? 17.978 -8.380 -14.600 1.00 95.19 264 ILE A O 1
ATOM 2070 N N . CYS A 1 265 ? 19.023 -6.558 -13.823 1.00 95.31 265 CYS A N 1
ATOM 2071 C CA . CYS A 1 265 ? 19.415 -7.112 -12.536 1.00 95.31 265 CYS A CA 1
ATOM 2072 C C . CYS A 1 265 ? 18.216 -7.146 -11.588 1.00 95.31 265 CYS A C 1
ATOM 2074 O O . CYS A 1 265 ? 17.668 -6.114 -11.205 1.00 95.31 265 CYS A O 1
ATOM 2076 N N . THR A 1 266 ? 17.823 -8.347 -11.175 1.00 93.38 266 THR A N 1
ATOM 2077 C CA . THR A 1 266 ? 16.675 -8.576 -10.293 1.00 93.38 266 THR A CA 1
ATOM 2078 C C . THR A 1 266 ? 17.114 -9.376 -9.075 1.00 93.38 266 THR A C 1
ATOM 2080 O O . THR A 1 266 ? 17.903 -10.308 -9.173 1.00 93.38 266 THR A O 1
ATOM 2083 N N . ASN A 1 267 ? 16.600 -9.037 -7.893 1.00 91.19 267 ASN A N 1
ATOM 2084 C CA . ASN A 1 267 ? 16.847 -9.844 -6.701 1.00 91.19 267 ASN A CA 1
ATOM 2085 C C . ASN A 1 267 ? 16.060 -11.163 -6.824 1.00 91.19 267 ASN A C 1
ATOM 2087 O O . ASN A 1 267 ? 14.830 -11.154 -6.807 1.00 91.19 267 ASN A O 1
ATOM 2091 N N . CYS A 1 268 ? 16.745 -12.299 -6.900 1.00 91.19 268 CYS A N 1
ATOM 2092 C CA . CYS A 1 268 ? 16.105 -13.600 -7.114 1.00 91.19 268 CYS A CA 1
ATOM 2093 C C . CYS A 1 268 ? 15.876 -14.427 -5.849 1.00 91.19 268 CYS A C 1
ATOM 2095 O O . CYS A 1 268 ? 15.338 -15.530 -5.915 1.00 91.19 268 CYS A O 1
ATOM 2097 N N . ARG A 1 269 ? 16.157 -13.851 -4.675 1.00 88.19 269 ARG A N 1
ATOM 2098 C CA . ARG A 1 269 ? 15.881 -14.456 -3.367 1.00 88.19 269 ARG A CA 1
ATOM 2099 C C . ARG A 1 269 ? 14.856 -13.631 -2.578 1.00 88.19 269 ARG A C 1
ATOM 2101 O O . ARG A 1 269 ? 15.185 -13.085 -1.525 1.00 88.19 269 ARG A O 1
ATOM 2108 N N . PRO A 1 270 ? 13.614 -13.464 -3.077 1.00 83.25 270 PRO A N 1
ATOM 2109 C CA . PRO A 1 270 ? 12.602 -12.740 -2.324 1.00 83.25 270 PRO A CA 1
ATOM 2110 C C . PRO A 1 270 ? 12.129 -13.552 -1.110 1.00 83.25 270 PRO A C 1
ATOM 2112 O O . PRO A 1 270 ? 11.768 -14.721 -1.238 1.00 83.25 270 PRO A O 1
ATOM 2115 N N . GLN A 1 271 ? 12.039 -12.908 0.053 1.00 83.94 271 GLN A N 1
ATOM 2116 C CA . GLN A 1 271 ? 11.311 -13.456 1.198 1.00 83.94 271 GLN A CA 1
ATOM 2117 C C . GLN A 1 271 ? 9.808 -13.246 0.972 1.00 83.94 271 GLN A C 1
ATOM 2119 O O . GLN A 1 271 ? 9.299 -12.127 1.056 1.00 83.94 271 GLN A O 1
ATOM 2124 N N . CYS A 1 272 ? 9.088 -14.313 0.624 1.00 82.38 272 CYS A N 1
ATOM 2125 C CA . CYS A 1 272 ? 7.650 -14.234 0.377 1.00 82.38 272 CYS A CA 1
ATOM 2126 C C . CYS A 1 272 ? 6.862 -14.373 1.683 1.00 82.38 272 CYS A C 1
ATOM 2128 O O . CYS A 1 272 ? 6.821 -15.454 2.264 1.00 82.38 272 CYS A O 1
ATOM 2130 N N . SER A 1 273 ? 6.169 -13.310 2.102 1.00 79.44 273 SER A N 1
ATOM 2131 C CA . SER A 1 273 ? 5.203 -13.407 3.201 1.00 79.44 273 SER A CA 1
ATOM 2132 C C . SER A 1 273 ? 3.948 -14.178 2.758 1.00 79.44 273 SER A C 1
ATOM 2134 O O . SER A 1 273 ? 3.387 -13.866 1.699 1.00 79.44 273 SER A O 1
ATOM 2136 N N . PRO A 1 274 ? 3.458 -15.145 3.555 1.00 72.00 274 PRO A N 1
ATOM 2137 C CA . PRO A 1 274 ? 2.253 -15.913 3.235 1.00 72.00 274 PRO A CA 1
ATOM 2138 C C . PRO A 1 274 ? 0.969 -15.067 3.266 1.00 72.00 274 PRO A C 1
ATOM 2140 O O . PRO A 1 274 ? -0.044 -15.478 2.705 1.00 72.00 274 PRO A O 1
ATOM 2143 N N . LEU A 1 275 ? 1.004 -13.877 3.877 1.00 68.50 275 LEU A N 1
ATOM 2144 C CA . LEU A 1 275 ? -0.157 -12.992 4.020 1.00 68.50 275 LEU A CA 1
ATOM 2145 C C . LEU A 1 275 ? -0.463 -12.168 2.756 1.00 68.50 275 LEU A C 1
ATOM 2147 O O . LEU A 1 275 ? -1.556 -11.616 2.629 1.00 68.50 275 LEU A O 1
ATOM 2151 N N . SER A 1 276 ? 0.467 -12.083 1.798 1.00 66.62 276 SER A N 1
ATOM 2152 C CA . SER A 1 276 ? 0.239 -11.362 0.541 1.00 66.62 276 SER A CA 1
ATOM 2153 C C . SER A 1 276 ? -0.498 -12.254 -0.458 1.00 66.62 276 SER A C 1
ATOM 2155 O O . SER A 1 276 ? 0.094 -13.125 -1.093 1.00 66.62 276 SER A O 1
ATOM 2157 N N . VAL A 1 277 ? -1.807 -12.045 -0.597 1.00 77.31 277 VAL A N 1
ATOM 2158 C CA . VAL A 1 277 ? -2.686 -12.845 -1.472 1.00 77.31 277 VAL A CA 1
ATOM 2159 C C . VAL A 1 277 ? -3.251 -12.058 -2.653 1.00 77.31 277 VAL A C 1
ATOM 2161 O O . VAL A 1 277 ? -4.220 -12.500 -3.263 1.00 77.31 277 VAL A O 1
ATOM 2164 N N . VAL A 1 278 ? -2.678 -10.896 -2.982 1.00 84.94 278 VAL A N 1
ATOM 2165 C CA . VAL A 1 278 ? -3.111 -10.094 -4.137 1.00 84.94 278 VAL A CA 1
ATOM 2166 C C . VAL A 1 278 ? -2.649 -10.794 -5.420 1.00 84.94 278 VAL A C 1
ATOM 2168 O O . VAL A 1 278 ? -1.452 -10.775 -5.706 1.00 84.94 278 VAL A O 1
ATOM 2171 N N . PRO A 1 279 ? -3.547 -11.430 -6.198 1.00 91.38 279 PRO A N 1
ATOM 2172 C CA . PRO A 1 279 ? -3.145 -12.141 -7.402 1.00 91.38 279 PRO A CA 1
ATOM 2173 C C . PRO A 1 279 ? -2.727 -11.151 -8.486 1.00 91.38 279 PRO A C 1
ATOM 2175 O O . PRO A 1 279 ? -3.272 -10.052 -8.564 1.00 91.38 279 PRO A O 1
ATOM 2178 N N . VAL A 1 280 ? -1.803 -11.563 -9.350 1.00 93.31 280 VAL A N 1
ATOM 2179 C CA . VAL A 1 280 ? -1.292 -10.727 -10.447 1.00 93.31 280 VAL A CA 1
ATOM 2180 C C . VAL A 1 280 ? -1.283 -11.500 -11.760 1.00 93.31 280 VAL A C 1
ATOM 2182 O O . VAL A 1 280 ? -1.064 -12.717 -11.777 1.00 93.31 280 VAL A O 1
ATOM 2185 N N . CYS A 1 281 ? -1.528 -10.800 -12.864 1.00 94.75 281 CYS A N 1
ATOM 2186 C CA . CYS A 1 281 ? -1.392 -11.350 -14.203 1.00 94.75 281 CYS A CA 1
ATOM 2187 C C . CYS A 1 281 ? -0.016 -10.975 -14.741 1.00 94.75 281 CYS A C 1
ATOM 2189 O O . CYS A 1 281 ? 0.291 -9.788 -14.833 1.00 94.75 281 CYS A O 1
ATOM 2191 N N . GLY A 1 282 ? 0.808 -11.962 -15.083 1.00 94.75 282 GLY A N 1
ATOM 2192 C CA . GLY A 1 282 ? 2.131 -11.726 -15.648 1.00 94.75 282 GLY A CA 1
ATOM 2193 C C . GLY A 1 282 ? 2.085 -11.277 -17.110 1.00 94.75 282 GLY A C 1
ATOM 2194 O O . GLY A 1 282 ? 1.093 -11.465 -17.823 1.00 94.75 282 GLY A O 1
ATOM 2195 N N . THR A 1 283 ? 3.180 -10.684 -17.580 1.00 93.31 283 THR A N 1
ATOM 2196 C CA . THR A 1 283 ? 3.405 -10.364 -19.000 1.00 93.31 283 THR A CA 1
ATOM 2197 C C . THR A 1 283 ? 3.428 -11.610 -19.889 1.00 93.31 283 THR A C 1
ATOM 2199 O O . THR A 1 283 ? 3.091 -11.520 -21.067 1.00 93.31 283 THR A O 1
ATOM 2202 N N . ASP A 1 284 ? 3.725 -12.771 -19.307 1.00 92.75 284 ASP A N 1
ATOM 2203 C CA . ASP A 1 284 ? 3.616 -14.109 -19.900 1.00 92.75 284 ASP A CA 1
ATOM 2204 C C . ASP A 1 284 ? 2.163 -14.611 -20.055 1.00 92.75 284 ASP A C 1
ATOM 2206 O O . ASP A 1 284 ? 1.920 -15.670 -20.632 1.00 92.75 284 ASP A O 1
ATOM 2210 N N . GLY A 1 285 ? 1.175 -13.863 -19.552 1.00 92.81 285 GLY A N 1
ATOM 2211 C CA . GLY A 1 285 ? -0.235 -14.246 -19.579 1.00 92.81 285 GLY A CA 1
ATOM 2212 C C . GLY A 1 285 ? -0.624 -15.300 -18.537 1.00 92.81 285 GLY A C 1
ATOM 2213 O O . GLY A 1 285 ? -1.749 -15.810 -18.591 1.00 92.81 285 GLY A O 1
ATOM 2214 N N . ILE A 1 286 ? 0.256 -15.611 -17.581 1.00 93.44 286 ILE A N 1
ATOM 2215 C CA . ILE A 1 286 ? 0.009 -16.565 -16.495 1.00 93.44 286 ILE A CA 1
ATOM 2216 C C . ILE A 1 286 ? -0.438 -15.815 -15.236 1.00 93.44 286 ILE A C 1
ATOM 2218 O O . ILE A 1 286 ? 0.015 -14.716 -14.924 1.00 93.44 286 ILE A O 1
ATOM 2222 N N . SER A 1 287 ? -1.390 -16.399 -14.502 1.00 94.31 287 SER A N 1
ATOM 2223 C CA . SER A 1 287 ? -1.848 -15.840 -13.225 1.00 94.31 287 SER A CA 1
ATOM 2224 C C . SER A 1 287 ? -1.006 -16.371 -12.076 1.00 94.31 287 SER A C 1
ATOM 2226 O O . SER A 1 287 ? -0.949 -17.582 -11.867 1.00 94.31 287 SER A O 1
ATOM 2228 N N . TYR A 1 288 ? -0.455 -15.468 -11.277 1.00 92.81 288 TYR A N 1
ATOM 2229 C CA . TYR A 1 288 ? 0.342 -15.793 -10.102 1.00 92.81 288 TYR A CA 1
ATOM 2230 C C . TYR A 1 288 ? -0.438 -15.509 -8.817 1.00 92.81 288 TYR A C 1
ATOM 2232 O O . TYR A 1 288 ? -1.337 -14.663 -8.790 1.00 92.81 288 TYR A O 1
ATOM 2240 N N . LYS A 1 289 ? -0.112 -16.239 -7.741 1.00 90.62 289 LYS A N 1
ATOM 2241 C CA . LYS A 1 289 ? -0.774 -16.080 -6.433 1.00 90.62 289 LYS A CA 1
ATOM 2242 C C . LYS A 1 289 ? -0.535 -14.686 -5.852 1.00 90.62 289 LYS A C 1
ATOM 2244 O O . LYS A 1 289 ? -1.449 -14.111 -5.276 1.00 90.62 289 LYS A O 1
ATOM 2249 N N . ASN A 1 290 ? 0.686 -14.187 -6.014 1.00 89.69 290 ASN A N 1
ATOM 2250 C CA . ASN A 1 290 ? 1.127 -12.844 -5.654 1.00 89.69 290 ASN A CA 1
ATOM 2251 C C . ASN A 1 290 ? 2.379 -12.455 -6.457 1.00 89.69 290 ASN A C 1
ATOM 2253 O O . ASN A 1 290 ? 3.003 -13.312 -7.097 1.00 89.69 290 ASN A O 1
ATOM 2257 N N . TYR A 1 291 ? 2.774 -11.181 -6.396 1.00 91.25 291 TYR A N 1
ATOM 2258 C CA . TYR A 1 291 ? 3.980 -10.678 -7.064 1.00 91.25 291 TYR A CA 1
ATOM 2259 C C . TYR A 1 291 ? 5.254 -11.447 -6.678 1.00 91.25 291 TYR A C 1
ATOM 2261 O O . TYR A 1 291 ? 6.114 -11.688 -7.521 1.00 91.25 291 TYR A O 1
ATOM 2269 N N . CYS A 1 292 ? 5.364 -11.906 -5.429 1.00 92.44 292 CYS A N 1
ATOM 2270 C CA . CYS A 1 292 ? 6.533 -12.657 -4.978 1.00 92.44 292 CYS A CA 1
ATOM 2271 C C . CYS A 1 292 ? 6.696 -13.984 -5.738 1.00 92.44 292 CYS A C 1
ATOM 2273 O O . CYS A 1 292 ? 7.781 -14.303 -6.224 1.00 92.44 292 CYS A O 1
ATOM 2275 N N . THR A 1 293 ? 5.595 -14.725 -5.915 1.00 91.94 293 THR A N 1
ATOM 2276 C CA . THR A 1 293 ? 5.588 -15.963 -6.711 1.00 91.94 293 THR A CA 1
ATOM 2277 C C . THR A 1 293 ? 5.859 -15.719 -8.194 1.00 91.94 293 THR A C 1
ATOM 2279 O O . THR A 1 293 ? 6.520 -16.546 -8.818 1.00 91.94 293 THR A O 1
ATOM 2282 N N . LEU A 1 294 ? 5.406 -14.584 -8.741 1.00 94.19 294 LEU A N 1
ATOM 2283 C CA . LEU A 1 294 ? 5.724 -14.159 -10.107 1.00 94.19 294 LEU A CA 1
ATOM 2284 C C . LEU A 1 294 ? 7.226 -13.913 -10.260 1.00 94.19 294 LEU A C 1
ATOM 2286 O O . LEU A 1 294 ? 7.860 -14.479 -11.146 1.00 94.19 294 LEU A O 1
ATOM 2290 N N . ARG A 1 295 ? 7.816 -13.129 -9.353 1.00 93.00 295 ARG A N 1
ATOM 2291 C CA . ARG A 1 295 ? 9.245 -12.799 -9.375 1.00 93.00 295 ARG A CA 1
ATOM 2292 C C . ARG A 1 295 ? 10.125 -14.038 -9.225 1.00 93.00 295 ARG A C 1
ATOM 2294 O O . ARG A 1 295 ? 11.097 -14.178 -9.958 1.00 93.00 295 ARG A O 1
ATOM 2301 N N . ARG A 1 296 ? 9.761 -14.971 -8.340 1.00 92.88 296 ARG A N 1
ATOM 2302 C CA . ARG A 1 296 ? 10.472 -16.253 -8.216 1.00 92.88 296 ARG A CA 1
ATOM 2303 C C . ARG A 1 296 ? 10.449 -17.033 -9.533 1.00 92.88 296 ARG A C 1
ATOM 2305 O O . ARG A 1 296 ? 11.497 -17.489 -9.976 1.00 92.88 296 ARG A O 1
ATOM 2312 N N . LYS A 1 297 ? 9.290 -17.109 -10.200 1.00 94.12 297 LYS A N 1
ATOM 2313 C CA . LYS A 1 297 ? 9.186 -17.790 -11.498 1.00 94.12 297 LYS A CA 1
ATOM 2314 C C . LYS A 1 297 ? 9.986 -17.089 -12.596 1.00 94.12 297 LYS A C 1
ATOM 2316 O O . LYS A 1 297 ? 10.611 -17.754 -13.413 1.00 94.12 297 LYS A O 1
ATOM 2321 N N . SER A 1 298 ? 10.008 -15.758 -12.588 1.00 95.50 298 SER A N 1
ATOM 2322 C CA . SER A 1 298 ? 10.839 -14.959 -13.494 1.00 95.50 298 SER A CA 1
ATOM 2323 C C . SER A 1 298 ? 12.323 -15.324 -13.376 1.00 95.50 298 SER A C 1
ATOM 2325 O O . SER A 1 298 ? 12.994 -15.518 -14.387 1.00 95.50 298 SER A O 1
ATOM 2327 N N . CYS A 1 299 ? 12.807 -15.493 -12.145 1.00 94.44 299 CYS A N 1
ATOM 2328 C CA . CYS A 1 299 ? 14.180 -15.901 -11.868 1.00 94.44 299 CYS A CA 1
ATOM 2329 C C . CYS A 1 299 ? 14.479 -17.340 -12.299 1.00 94.44 299 CYS A C 1
ATOM 2331 O O . CYS A 1 299 ? 15.461 -17.563 -12.999 1.00 94.44 299 CYS A O 1
ATOM 2333 N N . GLU A 1 300 ? 13.601 -18.297 -11.975 1.00 94.00 300 GLU A N 1
ATOM 2334 C CA . GLU A 1 300 ? 13.733 -19.695 -12.427 1.00 94.00 300 GLU A CA 1
ATOM 2335 C C . GLU A 1 300 ? 13.880 -19.796 -13.952 1.00 94.00 300 GLU A C 1
ATOM 2337 O O . GLU A 1 300 ? 14.659 -20.598 -14.457 1.00 94.00 300 GLU A O 1
ATOM 2342 N N . MET A 1 301 ? 13.136 -18.968 -14.687 1.00 94.06 301 MET A N 1
ATOM 2343 C CA . MET A 1 301 ? 13.151 -18.959 -16.149 1.00 94.06 301 MET A CA 1
ATOM 2344 C C . MET A 1 301 ? 14.273 -18.096 -16.747 1.00 94.06 301 MET A C 1
ATOM 2346 O O . MET A 1 301 ? 14.438 -18.102 -17.964 1.00 94.06 301 MET A O 1
ATOM 2350 N N . ARG A 1 302 ? 15.009 -17.317 -15.935 1.00 93.69 302 ARG A N 1
ATOM 2351 C CA . ARG A 1 302 ? 15.986 -16.290 -16.366 1.00 93.69 302 ARG A CA 1
ATOM 2352 C C . ARG A 1 302 ? 15.447 -15.271 -17.385 1.00 93.69 302 ARG A C 1
ATOM 2354 O O . ARG A 1 302 ? 16.199 -14.620 -18.112 1.00 93.69 302 ARG A O 1
ATOM 2361 N N . VAL A 1 303 ? 14.129 -15.094 -17.411 1.00 95.00 303 VAL A N 1
ATOM 2362 C CA . VAL A 1 303 ? 13.413 -14.168 -18.294 1.00 95.00 303 VAL A CA 1
ATOM 2363 C C . VAL A 1 303 ? 12.597 -13.233 -17.424 1.00 95.00 303 VAL A C 1
ATOM 2365 O O . VAL A 1 303 ? 11.919 -13.671 -16.494 1.00 95.00 303 VAL A O 1
ATOM 2368 N N . LEU A 1 304 ? 12.645 -11.938 -17.727 1.00 94.19 304 LEU A N 1
ATOM 2369 C CA . LEU A 1 304 ? 11.889 -10.946 -16.980 1.00 94.19 304 LEU A CA 1
ATOM 2370 C C . LEU A 1 304 ? 10.384 -11.115 -17.232 1.00 94.19 304 LEU A C 1
ATOM 2372 O O . LEU A 1 304 ? 9.891 -10.891 -18.339 1.00 94.19 304 LEU A O 1
ATOM 2376 N N . ILE A 1 305 ? 9.656 -11.448 -16.172 1.00 94.81 305 ILE A N 1
ATOM 2377 C CA . ILE A 1 305 ? 8.198 -11.455 -16.112 1.00 94.81 305 ILE A CA 1
ATOM 2378 C C . ILE A 1 305 ? 7.810 -10.285 -15.213 1.00 94.81 305 ILE A C 1
ATOM 2380 O O . ILE A 1 305 ? 8.289 -10.177 -14.085 1.00 94.81 305 ILE A O 1
ATOM 2384 N N . GLN A 1 306 ? 6.954 -9.398 -15.710 1.00 91.88 306 GLN A N 1
ATOM 2385 C CA . GLN A 1 306 ? 6.436 -8.260 -14.947 1.00 91.88 306 GLN A CA 1
ATOM 2386 C C . GLN A 1 306 ? 4.932 -8.412 -14.747 1.00 91.88 306 GLN A C 1
ATOM 2388 O O . GLN A 1 306 ? 4.271 -9.185 -15.443 1.00 91.88 306 GLN A O 1
ATOM 2393 N N . THR A 1 307 ? 4.376 -7.665 -13.800 1.00 92.69 307 THR A N 1
ATOM 2394 C CA . THR A 1 307 ? 2.925 -7.569 -13.656 1.00 92.69 307 THR A CA 1
ATOM 2395 C C . THR A 1 307 ? 2.357 -6.786 -14.835 1.00 92.69 307 THR A C 1
ATOM 2397 O O . THR A 1 307 ? 2.722 -5.640 -15.068 1.00 92.69 307 THR A O 1
ATOM 2400 N N . LYS A 1 308 ? 1.456 -7.415 -15.589 1.00 92.19 308 LYS A N 1
ATOM 2401 C CA . LYS A 1 308 ? 0.706 -6.789 -16.680 1.00 92.19 308 LYS A CA 1
ATOM 2402 C C . LYS A 1 308 ? -0.481 -5.983 -16.156 1.00 92.19 308 LYS A C 1
ATOM 2404 O O . LYS A 1 308 ? -0.800 -4.940 -16.713 1.00 92.19 308 LYS A O 1
ATOM 2409 N N . TYR A 1 309 ? -1.169 -6.515 -15.148 1.00 91.00 309 TYR A N 1
ATOM 2410 C CA . TYR A 1 309 ? -2.232 -5.841 -14.402 1.00 91.00 309 TYR A CA 1
ATOM 2411 C C . TYR A 1 309 ? -2.550 -6.611 -13.113 1.00 91.00 309 TYR A C 1
ATOM 2413 O O . TYR A 1 309 ? -2.267 -7.812 -13.003 1.00 91.00 309 TYR A O 1
ATOM 2421 N N . SER A 1 310 ? -3.174 -5.919 -12.157 1.00 91.06 310 SER A N 1
ATOM 2422 C CA . SER A 1 310 ? -3.625 -6.515 -10.899 1.00 91.06 310 SER A CA 1
ATOM 2423 C C . SER A 1 310 ? -4.792 -7.485 -11.107 1.00 91.06 310 SER A C 1
ATOM 2425 O O . SER A 1 310 ? -5.718 -7.227 -11.875 1.00 91.06 310 SER A O 1
ATOM 2427 N N . GLY A 1 311 ? -4.785 -8.612 -10.402 1.00 91.00 311 GLY A N 1
ATOM 2428 C CA . GLY A 1 311 ? -5.798 -9.655 -10.522 1.00 91.00 311 GLY A CA 1
ATOM 2429 C C . GLY A 1 311 ? -5.348 -10.859 -11.348 1.00 91.00 311 GLY A C 1
ATOM 2430 O O . GLY A 1 311 ? -4.218 -10.968 -11.808 1.00 91.00 311 GLY A O 1
ATOM 2431 N N . ARG A 1 312 ? -6.254 -11.821 -11.545 1.00 92.19 312 ARG A N 1
ATOM 2432 C CA . ARG A 1 312 ? -5.979 -13.001 -12.382 1.00 92.19 312 ARG A CA 1
ATOM 2433 C C . ARG A 1 312 ? -6.078 -12.642 -13.863 1.00 92.19 312 ARG A C 1
ATOM 2435 O O . ARG A 1 312 ? -6.946 -11.864 -14.261 1.00 92.19 312 ARG A O 1
ATOM 2442 N N . CYS A 1 313 ? -5.269 -13.294 -14.690 1.00 92.88 313 CYS A N 1
ATOM 2443 C CA . CYS A 1 313 ? -5.364 -13.158 -16.135 1.00 92.88 313 CYS A CA 1
ATOM 2444 C C . CYS A 1 313 ? -6.764 -13.525 -16.634 1.00 92.88 313 CYS A C 1
ATOM 2446 O O . CYS A 1 313 ? -7.415 -14.460 -16.150 1.00 92.88 313 CYS A O 1
ATOM 2448 N N . HIS A 1 314 ? -7.242 -12.783 -17.630 1.00 89.19 314 HIS A N 1
ATOM 2449 C CA . HIS A 1 314 ? -8.530 -13.059 -18.236 1.00 89.19 314 HIS A CA 1
ATOM 2450 C C . HIS A 1 314 ? -8.429 -14.384 -18.986 1.00 89.19 314 HIS A C 1
ATOM 2452 O O . HIS A 1 314 ? -7.728 -14.493 -19.991 1.00 89.19 314 HIS A O 1
ATOM 2458 N N . LYS A 1 315 ? -9.158 -15.404 -18.522 1.00 78.38 315 LYS A N 1
ATOM 2459 C CA . LYS A 1 315 ? -9.353 -16.617 -19.319 1.00 78.38 315 LYS A CA 1
ATOM 2460 C C . LYS A 1 315 ? -9.998 -16.180 -20.632 1.00 78.38 315 LYS A C 1
ATOM 2462 O O . LYS A 1 315 ? -11.059 -15.552 -20.584 1.00 78.38 315 LYS A O 1
ATOM 2467 N N . LYS A 1 316 ? -9.381 -16.495 -21.779 1.00 59.84 316 LYS A N 1
ATOM 2468 C CA . LYS A 1 316 ? -10.013 -16.328 -23.095 1.00 59.84 316 LYS A CA 1
ATOM 2469 C C . LYS A 1 316 ? -11.364 -17.041 -23.025 1.00 59.84 316 LYS A C 1
ATOM 2471 O O . LYS A 1 316 ? -11.437 -18.266 -23.035 1.00 59.84 316 LYS A O 1
ATOM 2476 N N . ARG A 1 317 ? -12.450 -16.285 -22.847 1.00 52.62 317 ARG A N 1
ATOM 2477 C CA . ARG A 1 317 ? -13.794 -16.854 -22.870 1.00 52.62 317 ARG A CA 1
ATOM 2478 C C . ARG A 1 317 ? -14.028 -17.266 -24.313 1.00 52.62 317 ARG A C 1
ATOM 2480 O O . ARG A 1 317 ? -14.297 -16.404 -25.145 1.00 52.62 317 ARG A O 1
ATOM 2487 N N . HIS A 1 318 ? -13.953 -18.564 -24.603 1.00 51.44 318 HIS A N 1
ATOM 2488 C CA . HIS A 1 318 ? -14.635 -19.102 -25.774 1.00 51.44 318 HIS A CA 1
ATOM 2489 C C . HIS A 1 318 ? -16.054 -18.531 -25.756 1.00 51.44 318 HIS A C 1
ATOM 2491 O O . HIS A 1 318 ? -16.740 -18.600 -24.728 1.00 51.44 318 HIS A O 1
ATOM 2497 N N . GLY A 1 319 ? -16.422 -17.855 -26.848 1.00 47.28 319 GLY A N 1
ATOM 2498 C CA . GLY A 1 319 ? -17.621 -17.035 -26.950 1.00 47.28 319 GLY A CA 1
ATOM 2499 C C . GLY A 1 319 ? -18.812 -17.698 -26.271 1.00 47.28 319 GLY A C 1
ATOM 2500 O O . GLY A 1 319 ? -19.088 -18.880 -26.472 1.00 47.28 319 GLY A O 1
ATOM 2501 N N . CYS A 1 320 ? -19.497 -16.940 -25.416 1.00 44.50 320 CYS A N 1
ATOM 2502 C CA . CYS A 1 320 ? -20.614 -17.437 -24.631 1.00 44.50 320 CYS A CA 1
ATOM 2503 C C . CYS A 1 320 ? -21.675 -18.053 -25.564 1.00 44.50 320 CYS A C 1
ATOM 2505 O O . CYS A 1 320 ? -22.502 -17.339 -26.138 1.00 44.50 320 CYS A O 1
ATOM 2507 N N . LYS A 1 321 ? -21.693 -19.392 -25.681 1.00 49.94 321 LYS A N 1
ATOM 2508 C CA . LYS A 1 321 ? -22.736 -20.170 -26.380 1.00 49.94 321 LYS A CA 1
ATOM 2509 C C . LYS A 1 321 ? -24.146 -19.859 -25.827 1.00 49.94 321 LYS A C 1
ATOM 2511 O O . LYS A 1 321 ? -25.146 -20.098 -26.501 1.00 49.94 321 LYS A O 1
ATOM 2516 N N . GLY A 1 322 ? -24.238 -19.245 -24.640 1.00 48.50 322 GLY A N 1
ATOM 2517 C CA . GLY A 1 322 ? -25.473 -18.740 -24.032 1.00 48.50 322 GLY A CA 1
ATOM 2518 C C . GLY A 1 322 ? -26.042 -17.458 -24.660 1.00 48.50 322 GLY A C 1
ATOM 2519 O O . GLY A 1 322 ? -27.253 -17.244 -24.596 1.00 48.50 322 GLY A O 1
ATOM 2520 N N . CYS A 1 323 ? -25.230 -16.634 -25.336 1.00 49.12 323 CYS A N 1
ATOM 2521 C CA . CYS A 1 323 ? -25.707 -15.373 -25.920 1.00 49.12 323 CYS A CA 1
ATOM 2522 C C . CYS A 1 323 ? -26.620 -15.616 -27.140 1.00 49.12 323 CYS A C 1
ATOM 2524 O O . CYS A 1 323 ? -27.652 -14.962 -27.293 1.00 49.12 323 CYS A O 1
ATOM 2526 N N . LYS A 1 324 ? -26.330 -16.659 -27.938 1.00 53.03 324 LYS A N 1
ATOM 2527 C CA . LYS A 1 324 ? -27.197 -17.096 -29.051 1.00 53.03 324 LYS A CA 1
ATOM 2528 C C . LYS A 1 324 ? -28.577 -17.563 -28.561 1.00 53.03 324 LYS A C 1
ATOM 2530 O O . LYS A 1 324 ? -29.585 -17.269 -29.201 1.00 53.03 324 LYS A O 1
ATOM 2535 N N . ARG A 1 325 ? -28.650 -18.249 -27.411 1.00 56.06 325 ARG A N 1
ATOM 2536 C CA . ARG A 1 325 ? -29.923 -18.704 -26.812 1.00 56.06 325 ARG A CA 1
ATOM 2537 C C . ARG A 1 325 ? -30.731 -17.535 -26.236 1.00 56.06 325 ARG A C 1
ATOM 2539 O O . ARG A 1 325 ? -31.944 -17.476 -26.430 1.00 56.06 325 ARG A O 1
ATOM 2546 N N . HIS A 1 326 ? -30.064 -16.572 -25.601 1.00 53.91 326 HIS A N 1
ATOM 2547 C CA . HIS A 1 326 ? -30.714 -15.394 -25.026 1.00 53.91 326 HIS A CA 1
ATOM 2548 C C . HIS A 1 326 ? -31.280 -14.450 -26.104 1.00 53.91 326 HIS A C 1
ATOM 2550 O O . HIS A 1 326 ? -32.430 -14.023 -25.999 1.00 53.91 326 HIS A O 1
ATOM 2556 N N . LEU A 1 327 ? -30.538 -14.214 -27.195 1.00 54.66 327 LEU A N 1
ATOM 2557 C CA . LEU A 1 327 ? -31.003 -13.403 -28.326 1.00 54.66 327 LEU A CA 1
ATOM 2558 C C . LEU A 1 327 ? -32.198 -14.053 -29.043 1.00 54.66 327 LEU A C 1
ATOM 2560 O O . LEU A 1 327 ? -33.191 -13.380 -29.316 1.00 54.66 327 LEU A O 1
ATOM 2564 N N . LYS A 1 328 ? -32.168 -15.379 -29.254 1.00 61.78 328 LYS A N 1
ATOM 2565 C CA . LYS A 1 328 ? -33.324 -16.126 -29.783 1.00 61.78 328 LYS A CA 1
ATOM 2566 C C . LYS A 1 328 ? -34.560 -15.983 -28.881 1.00 61.78 328 LYS A C 1
ATOM 2568 O O . LYS A 1 328 ? -35.674 -15.868 -29.391 1.00 61.78 328 LYS A O 1
ATOM 2573 N N . ARG A 1 329 ? -34.386 -15.923 -27.553 1.00 60.41 329 ARG A N 1
ATOM 2574 C CA . ARG A 1 329 ? -35.486 -15.723 -26.590 1.00 60.41 329 ARG A CA 1
ATOM 2575 C C . ARG A 1 329 ? -36.073 -14.306 -26.652 1.00 60.41 329 ARG A C 1
ATOM 2577 O O . ARG A 1 329 ? -37.294 -14.161 -26.629 1.00 60.41 329 ARG A O 1
ATOM 2584 N N . ILE A 1 330 ? -35.232 -13.279 -26.795 1.00 60.00 330 ILE A N 1
ATOM 2585 C CA . ILE A 1 330 ? -35.662 -11.878 -26.968 1.00 60.00 330 ILE A CA 1
ATOM 2586 C C . ILE A 1 330 ? -36.413 -11.698 -28.297 1.00 60.00 330 ILE A C 1
ATOM 2588 O O . ILE A 1 330 ? -37.494 -11.108 -28.324 1.00 60.00 330 ILE A O 1
ATOM 2592 N N . LEU A 1 331 ? -35.898 -12.272 -29.389 1.00 66.00 331 LEU A N 1
ATOM 2593 C CA . LEU A 1 331 ? -36.536 -12.212 -30.709 1.00 66.00 331 LEU A CA 1
ATOM 2594 C C . LEU A 1 331 ? -37.899 -12.928 -30.737 1.00 66.00 331 LEU A C 1
ATOM 2596 O O . LEU A 1 331 ? -38.854 -12.410 -31.318 1.00 66.00 331 LEU A O 1
ATOM 2600 N N . ARG A 1 332 ? -38.036 -14.070 -30.046 1.00 60.69 332 ARG A N 1
ATOM 2601 C CA . ARG A 1 332 ? -39.331 -14.758 -29.871 1.00 60.69 332 ARG A CA 1
ATOM 2602 C C . ARG A 1 332 ? -40.339 -13.916 -29.073 1.00 60.69 332 ARG A C 1
ATOM 2604 O O . ARG A 1 332 ? -41.508 -13.861 -29.452 1.00 60.69 332 ARG A O 1
ATOM 2611 N N . ARG A 1 333 ? -39.900 -13.210 -28.021 1.00 56.97 333 ARG A N 1
ATOM 2612 C CA . ARG A 1 333 ? -40.757 -12.296 -27.235 1.00 56.97 333 ARG A CA 1
ATOM 2613 C C . ARG A 1 333 ? -41.233 -11.092 -28.060 1.00 56.97 333 ARG A C 1
ATOM 2615 O O . ARG A 1 333 ? -42.419 -10.774 -28.020 1.00 56.97 333 ARG A O 1
ATOM 2622 N N . ARG A 1 334 ? -40.362 -10.503 -28.891 1.00 56.84 334 ARG A N 1
ATOM 2623 C CA . ARG A 1 334 ? -40.734 -9.411 -29.816 1.00 56.84 334 ARG A CA 1
ATOM 2624 C C . ARG A 1 334 ? -41.719 -9.854 -30.909 1.00 56.84 334 ARG A C 1
ATOM 2626 O O . ARG A 1 334 ? -42.636 -9.101 -31.228 1.00 56.84 334 ARG A O 1
ATOM 2633 N N . ARG A 1 335 ? -41.607 -11.085 -31.435 1.00 57.50 335 ARG A N 1
ATOM 2634 C CA . ARG A 1 335 ? -42.605 -11.657 -32.369 1.00 57.50 335 ARG A CA 1
ATOM 2635 C C . ARG A 1 335 ? -43.978 -11.876 -31.711 1.00 57.50 335 ARG A C 1
ATOM 2637 O O . ARG A 1 335 ? -44.987 -11.560 -32.334 1.00 57.50 335 ARG A O 1
ATOM 2644 N N . LYS A 1 336 ? -44.032 -12.331 -30.450 1.00 55.38 336 LYS A N 1
ATOM 2645 C CA . LYS A 1 336 ? -45.295 -12.443 -29.685 1.00 55.38 336 LYS A CA 1
ATOM 2646 C C . LYS A 1 336 ? -45.935 -11.076 -29.389 1.00 55.38 336 LYS A C 1
ATOM 2648 O O . LYS A 1 336 ? -47.149 -10.949 -29.503 1.00 55.38 336 LYS A O 1
ATOM 2653 N N . GLN A 1 337 ? -45.142 -10.045 -29.080 1.00 54.44 337 GLN A N 1
ATOM 2654 C CA . GLN A 1 337 ? -45.653 -8.677 -28.882 1.00 54.44 337 GLN A CA 1
ATOM 2655 C C . GLN A 1 337 ? -46.173 -8.031 -30.176 1.00 54.44 337 GLN A C 1
ATOM 2657 O O . GLN A 1 337 ? -47.189 -7.345 -30.131 1.00 54.44 337 GLN A O 1
ATOM 2662 N N . ARG A 1 338 ? -45.541 -8.286 -31.333 1.00 52.22 338 ARG A N 1
ATOM 2663 C CA . ARG A 1 338 ? -46.054 -7.817 -32.635 1.00 52.22 338 ARG A CA 1
ATOM 2664 C C . ARG A 1 338 ? -47.378 -8.481 -33.027 1.00 52.22 338 ARG A C 1
ATOM 2666 O O . ARG A 1 338 ? -48.240 -7.794 -33.552 1.00 52.22 338 ARG A O 1
ATOM 2673 N N . ARG A 1 339 ? -47.575 -9.768 -32.710 1.00 52.69 339 ARG A N 1
ATOM 2674 C CA . ARG A 1 339 ? -48.869 -10.449 -32.919 1.00 52.69 339 ARG A CA 1
ATOM 2675 C C . ARG A 1 339 ? -49.981 -9.911 -32.008 1.00 52.69 339 ARG A C 1
ATOM 2677 O O . ARG A 1 339 ? -51.105 -9.792 -32.462 1.00 52.69 339 ARG A O 1
ATOM 2684 N N . ARG A 1 340 ? -49.667 -9.506 -30.769 1.00 50.53 340 ARG A N 1
ATOM 2685 C CA . ARG A 1 340 ? -50.644 -8.880 -29.852 1.00 50.53 340 ARG A CA 1
ATOM 2686 C C . ARG A 1 340 ? -51.006 -7.435 -30.218 1.00 50.53 340 ARG A C 1
ATOM 2688 O O . ARG A 1 340 ? -52.132 -7.027 -29.987 1.00 50.53 340 ARG A O 1
ATOM 2695 N N . LYS A 1 341 ? -50.084 -6.669 -30.813 1.00 47.53 341 LYS A N 1
ATOM 2696 C CA . LYS A 1 341 ? -50.349 -5.294 -31.290 1.00 47.53 341 LYS A CA 1
ATOM 2697 C C . LYS A 1 341 ? -50.998 -5.226 -32.682 1.00 47.53 341 LYS A C 1
ATOM 2699 O O . LYS A 1 341 ? -51.378 -4.146 -33.110 1.00 47.53 341 LYS A O 1
ATOM 2704 N N . GLY A 1 342 ? -51.134 -6.357 -33.379 1.00 43.72 342 GLY A N 1
ATOM 2705 C CA . GLY A 1 342 ? -51.782 -6.444 -34.693 1.00 43.72 342 GLY A CA 1
ATOM 2706 C C . GLY A 1 342 ? -53.315 -6.426 -34.665 1.00 43.72 342 GLY A C 1
ATOM 2707 O O . GLY A 1 342 ? -53.908 -6.388 -35.735 1.00 43.72 342 GLY A O 1
ATOM 2708 N N . HIS A 1 343 ? -53.948 -6.431 -33.484 1.00 44.19 343 HIS A N 1
ATOM 2709 C CA . HIS A 1 343 ? -55.414 -6.425 -33.348 1.00 44.19 343 HIS A CA 1
ATOM 2710 C C . HIS A 1 343 ? -56.039 -5.070 -32.985 1.00 44.19 343 HIS A C 1
ATOM 2712 O O . HIS A 1 343 ? -57.252 -4.984 -32.862 1.00 44.19 343 HIS A O 1
ATOM 2718 N N . HIS A 1 344 ? -55.252 -3.995 -32.905 1.00 42.38 344 HIS A N 1
ATOM 2719 C CA . HIS A 1 344 ? -55.788 -2.631 -32.858 1.00 42.38 344 HIS A CA 1
ATOM 2720 C C . HIS A 1 344 ? -55.261 -1.830 -34.048 1.00 42.38 344 HIS A C 1
ATOM 2722 O O . HIS A 1 344 ? -54.274 -1.102 -33.961 1.00 42.38 344 HIS A O 1
ATOM 2728 N N . ARG A 1 345 ? -55.930 -1.991 -35.190 1.00 39.19 345 ARG A N 1
ATOM 2729 C CA . ARG A 1 345 ? -55.874 -1.053 -36.312 1.00 39.19 345 ARG A CA 1
ATOM 2730 C C . ARG A 1 345 ? -57.312 -0.713 -36.677 1.00 39.19 345 ARG A C 1
ATOM 2732 O O . ARG A 1 345 ? -57.959 -1.491 -37.363 1.00 39.19 345 ARG A O 1
ATOM 2739 N N . ASN A 1 346 ? -57.792 0.448 -36.239 1.00 37.53 346 ASN A N 1
ATOM 2740 C CA . ASN A 1 346 ? -58.737 1.185 -37.062 1.00 37.53 346 ASN A CA 1
ATOM 2741 C C . ASN A 1 346 ? -58.573 2.696 -36.870 1.00 37.53 346 ASN A C 1
ATOM 2743 O O . ASN A 1 346 ? -58.758 3.202 -35.766 1.00 37.53 346 ASN A O 1
ATOM 2747 N N . LYS A 1 347 ? -58.161 3.335 -37.972 1.00 33.19 347 LYS A N 1
ATOM 2748 C CA . LYS A 1 347 ? -58.346 4.723 -38.434 1.00 33.19 347 LYS A CA 1
ATOM 2749 C C . LYS A 1 347 ? -57.136 5.139 -39.287 1.00 33.19 347 LYS A C 1
ATOM 2751 O O . LYS A 1 347 ? -56.110 5.585 -38.780 1.00 33.19 347 LYS A O 1
ATOM 2756 N N . GLY A 1 348 ? -57.264 4.923 -40.604 1.00 30.50 348 GLY A N 1
ATOM 2757 C CA . GLY A 1 348 ? -56.762 5.879 -41.606 1.00 30.50 348 GLY A CA 1
ATOM 2758 C C . GLY A 1 348 ? -57.576 7.180 -41.492 1.00 30.50 348 GLY A C 1
ATOM 2759 O O . GLY A 1 348 ? -58.562 7.207 -40.766 1.00 30.50 348 GLY A O 1
ATOM 2760 N N . SER A 1 349 ? -57.251 8.302 -42.120 1.00 32.06 349 SER A N 1
ATOM 2761 C CA . SER A 1 349 ? -56.564 8.553 -43.388 1.00 32.06 349 SER A CA 1
ATOM 2762 C C . SER A 1 349 ? -56.325 10.064 -43.532 1.00 32.06 349 SER A C 1
ATOM 2764 O O . SER A 1 349 ? -57.092 10.829 -42.962 1.00 32.06 349 SER A O 1
ATOM 2766 N N . HIS A 1 350 ? -55.339 10.432 -44.358 1.00 30.86 350 HIS A N 1
ATOM 2767 C CA . HIS A 1 350 ? -55.008 11.721 -45.013 1.00 30.86 350 HIS A CA 1
ATOM 2768 C C . HIS A 1 350 ? -53.503 11.946 -44.803 1.00 30.86 350 HIS A C 1
ATOM 2770 O O . HIS A 1 350 ? -53.027 11.969 -43.680 1.00 30.86 350 HIS A O 1
ATOM 2776 N N . PHE A 1 351 ? -52.661 11.955 -45.832 1.00 26.98 351 PHE A N 1
ATOM 2777 C CA . PHE A 1 351 ? -52.683 12.934 -46.909 1.00 26.98 351 PHE A CA 1
ATOM 2778 C C . PHE A 1 351 ? -52.010 12.330 -48.158 1.00 26.98 351 PHE A C 1
ATOM 2780 O O . PHE A 1 351 ? -50.884 11.833 -48.093 1.00 26.98 351 PHE A O 1
ATOM 2787 N N . LYS A 1 352 ? -52.737 12.303 -49.280 1.00 32.53 352 LYS A N 1
ATOM 2788 C CA . LYS A 1 352 ? -52.213 11.996 -50.621 1.00 32.53 352 LYS A CA 1
ATOM 2789 C C . LYS A 1 352 ? -51.552 13.246 -51.218 1.00 32.53 352 LYS A C 1
ATOM 2791 O O . LYS A 1 352 ? -51.864 14.352 -50.797 1.00 32.53 352 LYS A O 1
ATOM 2796 N N . GLN A 1 353 ? -50.836 13.001 -52.325 1.00 30.81 353 GLN A N 1
ATOM 2797 C CA . GLN A 1 353 ? -50.541 13.929 -53.434 1.00 30.81 353 GLN A CA 1
ATOM 2798 C C . GLN A 1 353 ? -49.347 14.891 -53.213 1.00 30.81 353 GLN A C 1
ATOM 2800 O O . GLN A 1 353 ? -49.191 15.443 -52.141 1.00 30.81 353 GLN A O 1
ATOM 2805 N N . PHE A 1 354 ? -48.410 15.103 -54.146 1.00 24.50 354 PHE A N 1
ATOM 2806 C CA . PHE A 1 354 ? -48.463 15.055 -55.612 1.00 24.50 354 PHE A CA 1
ATOM 2807 C C . PHE A 1 354 ? -47.099 14.647 -56.221 1.00 24.50 354 PHE A C 1
ATOM 2809 O O . PHE A 1 354 ? -46.041 15.012 -55.715 1.00 24.50 354 PHE A O 1
ATOM 2816 N N . LYS A 1 355 ? -47.135 13.918 -57.346 1.00 35.28 355 LYS A N 1
ATOM 2817 C CA . LYS A 1 355 ? -46.024 13.777 -58.308 1.00 35.28 355 LYS A CA 1
ATOM 2818 C C . LYS A 1 355 ? -45.957 15.041 -59.176 1.00 35.28 355 LYS A C 1
ATOM 2820 O O . LYS A 1 355 ? -47.011 15.463 -59.629 1.00 35.28 355 LYS A O 1
ATOM 2825 N N . SER A 1 356 ? -44.762 15.501 -59.550 1.00 28.09 356 SER A N 1
ATOM 2826 C CA . SER A 1 356 ? -44.424 15.783 -60.958 1.00 28.09 356 SER A CA 1
ATOM 2827 C C . SER A 1 356 ? -42.929 16.076 -61.119 1.00 28.09 356 SER A C 1
ATOM 2829 O O . SER A 1 356 ? -42.368 16.896 -60.402 1.00 28.09 356 SER A O 1
ATOM 2831 N N . LYS A 1 357 ? -42.291 15.392 -62.072 1.00 34.44 357 LYS A N 1
ATOM 2832 C CA . LYS A 1 357 ? -41.026 15.809 -62.692 1.00 34.44 357 LYS A CA 1
ATOM 2833 C C . LYS A 1 357 ? -41.336 16.952 -63.670 1.00 34.44 357 LYS A C 1
ATOM 2835 O O . LYS A 1 357 ? -42.416 16.912 -64.249 1.00 34.44 357 LYS A O 1
ATOM 2840 N N . ILE A 1 358 ? -40.379 17.851 -63.933 1.00 30.14 358 ILE A N 1
ATOM 2841 C CA . ILE A 1 358 ? -39.771 18.096 -65.263 1.00 30.14 358 ILE A CA 1
ATOM 2842 C C . ILE A 1 358 ? -39.072 19.489 -65.353 1.00 30.14 358 ILE A C 1
ATOM 2844 O O . ILE A 1 358 ? -39.605 20.483 -64.884 1.00 30.14 358 ILE A O 1
ATOM 2848 N N . TYR A 1 359 ? -37.902 19.473 -66.021 1.00 24.84 359 TYR A N 1
ATOM 2849 C CA . TYR A 1 359 ? -37.001 20.516 -66.571 1.00 24.84 359 TYR A CA 1
ATOM 2850 C C . TYR A 1 359 ? -36.200 21.483 -65.666 1.00 24.84 359 TYR A C 1
ATOM 2852 O O . TYR A 1 359 ? -36.740 22.383 -65.043 1.00 24.84 359 TYR A O 1
ATOM 2860 N N . GLY A 1 360 ? -34.864 21.365 -65.790 1.00 27.61 360 GLY A N 1
ATOM 2861 C CA . GLY A 1 360 ? -33.967 22.501 -66.059 1.00 27.61 360 GLY A CA 1
ATOM 2862 C C . GLY A 1 360 ? -33.126 23.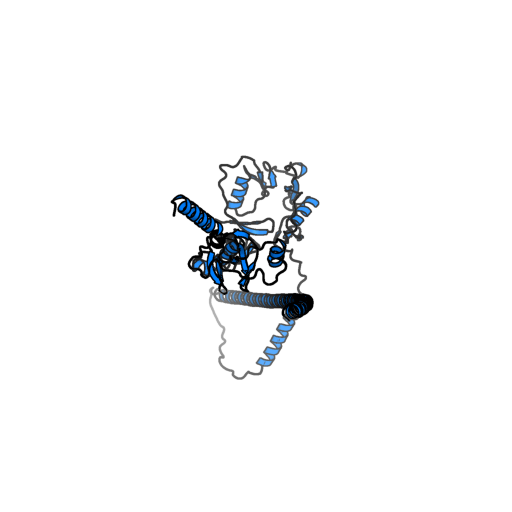058 -64.902 1.00 27.61 360 GLY A C 1
ATOM 2863 O O . GLY A 1 360 ? -33.661 23.703 -64.015 1.00 27.61 360 GLY A O 1
ATOM 2864 N N . GLY A 1 361 ? -31.794 22.927 -65.001 1.00 26.80 361 GLY A N 1
ATOM 2865 C CA . GLY A 1 361 ? -30.849 23.913 -64.443 1.00 26.80 361 GLY A CA 1
ATOM 2866 C C . GLY A 1 361 ? -29.985 23.480 -63.248 1.00 26.80 361 GLY A C 1
ATOM 2867 O O . GLY A 1 361 ? -30.489 23.149 -62.183 1.00 26.80 361 GLY A O 1
ATOM 2868 N N . TYR A 1 362 ? -28.663 23.517 -63.457 1.00 30.70 362 TYR A N 1
ATOM 2869 C CA . TYR A 1 362 ? -27.540 23.581 -62.496 1.00 30.70 362 TYR A CA 1
ATOM 2870 C C . TYR A 1 362 ? -27.862 24.435 -61.231 1.00 30.70 362 TYR A C 1
ATOM 2872 O O . TYR A 1 362 ? -28.628 25.378 -61.353 1.00 30.70 362 TYR A O 1
ATOM 2880 N N . THR A 1 363 ? -27.370 24.243 -59.993 1.00 28.42 363 THR A N 1
ATOM 2881 C CA . THR A 1 363 ? -26.054 23.830 -59.455 1.00 28.42 363 THR A CA 1
ATOM 2882 C C . THR A 1 363 ? -26.154 23.447 -57.947 1.00 28.42 363 THR A C 1
ATOM 2884 O O . THR A 1 363 ? -27.020 23.903 -57.215 1.00 28.42 363 THR A O 1
ATOM 2887 N N . ILE A 1 364 ? -25.220 22.585 -57.529 1.00 38.09 364 ILE A N 1
ATOM 2888 C CA . ILE A 1 364 ? -24.686 22.131 -56.215 1.00 38.09 364 ILE A CA 1
ATOM 2889 C C . ILE A 1 364 ? -25.147 22.809 -54.878 1.00 38.09 364 ILE A C 1
ATOM 2891 O O . ILE A 1 364 ? -25.151 24.025 -54.753 1.00 38.09 364 ILE A O 1
ATOM 2895 N N . PHE A 1 365 ? -25.318 21.943 -53.845 1.00 35.31 365 PHE A N 1
ATOM 2896 C CA . PHE A 1 365 ? -25.708 22.078 -52.405 1.00 35.31 365 PHE A CA 1
ATOM 2897 C C . PHE A 1 365 ? -27.228 22.007 -52.107 1.00 35.31 365 PHE A C 1
ATOM 2899 O O . PHE A 1 365 ? -27.966 22.862 -52.575 1.00 35.31 365 PHE A O 1
ATOM 2906 N N . PRO A 1 366 ? -27.731 20.986 -51.351 1.00 38.94 366 PRO A N 1
ATOM 2907 C CA . PRO A 1 366 ? -27.343 20.730 -49.955 1.00 38.94 366 PRO A CA 1
ATOM 2908 C C . PRO A 1 366 ? -27.210 19.230 -49.575 1.00 38.94 366 PRO A C 1
ATOM 2910 O O . PRO A 1 366 ? -28.149 18.439 -49.667 1.00 38.94 366 PRO A O 1
ATOM 2913 N N . LYS A 1 367 ? -26.052 18.818 -49.049 1.00 36.66 367 LYS A N 1
ATOM 2914 C CA . LYS A 1 367 ? -25.877 17.530 -48.344 1.00 36.66 367 LYS A CA 1
ATOM 2915 C C . LYS A 1 367 ? -25.100 17.760 -47.050 1.00 36.66 367 LYS A C 1
ATOM 2917 O O . LYS A 1 367 ? -23.928 17.421 -46.973 1.00 36.66 367 LYS A O 1
ATOM 2922 N N . MET A 1 368 ? -25.741 18.340 -46.035 1.00 34.66 368 MET A N 1
ATOM 2923 C CA . MET A 1 368 ? -25.130 18.392 -44.697 1.00 34.66 368 MET A CA 1
ATOM 2924 C C . MET A 1 368 ? -26.104 18.181 -43.527 1.00 34.66 368 MET A C 1
ATOM 2926 O O . MET A 1 368 ? -25.679 17.650 -42.511 1.00 34.66 368 MET A O 1
ATOM 2930 N N . SER A 1 369 ? -27.418 18.391 -43.683 1.00 35.69 369 SER A N 1
ATOM 2931 C CA . SER A 1 369 ? -28.386 18.129 -42.595 1.00 35.69 369 SER A CA 1
ATOM 2932 C C . SER A 1 369 ? -28.651 16.636 -42.335 1.00 35.69 369 SER A C 1
ATOM 2934 O O . SER A 1 369 ? -28.660 16.177 -41.199 1.00 35.69 369 SER A O 1
ATOM 2936 N N . GLY A 1 370 ? -28.777 15.816 -43.384 1.00 40.53 370 GLY A N 1
ATOM 2937 C CA . GLY A 1 370 ? -29.136 14.397 -43.229 1.00 40.53 370 GLY A CA 1
ATOM 2938 C C . GLY A 1 370 ? -28.029 13.480 -42.682 1.00 40.53 370 GLY A C 1
ATOM 2939 O O . GLY A 1 370 ? -28.302 12.319 -42.367 1.00 40.53 370 GLY A O 1
ATOM 2940 N N . ILE A 1 371 ? -26.780 13.954 -42.609 1.00 41.59 371 ILE A N 1
ATOM 2941 C CA . ILE A 1 371 ? -25.662 13.204 -42.012 1.00 41.59 371 ILE A CA 1
ATOM 2942 C C . ILE A 1 371 ? -25.615 13.463 -40.505 1.00 41.59 371 ILE A C 1
ATOM 2944 O O . ILE A 1 371 ? -25.446 12.508 -39.748 1.00 41.59 371 ILE A O 1
ATOM 2948 N N . GLU A 1 372 ? -25.846 14.700 -40.062 1.00 34.44 372 GLU A N 1
ATOM 2949 C CA . GLU A 1 372 ? -25.864 15.050 -38.639 1.00 34.44 372 GLU A CA 1
ATOM 2950 C C . GLU A 1 372 ? -26.984 14.334 -37.880 1.00 34.44 372 GLU A C 1
ATOM 2952 O O . GLU A 1 372 ? -26.729 13.781 -36.810 1.00 34.44 372 GLU A O 1
ATOM 2957 N N . ASP A 1 373 ? -28.181 14.225 -38.459 1.00 41.19 373 ASP A N 1
ATOM 2958 C CA . ASP A 1 373 ? -29.297 13.500 -37.833 1.00 41.19 373 ASP A CA 1
ATOM 2959 C C . ASP A 1 373 ? -29.029 11.988 -37.759 1.00 41.19 373 ASP A C 1
ATOM 2961 O O . ASP A 1 373 ? -29.230 11.350 -36.725 1.00 41.19 373 ASP A O 1
ATOM 2965 N N . LYS A 1 374 ? -28.438 11.406 -38.812 1.00 43.03 374 LYS A N 1
ATOM 2966 C CA . LYS A 1 374 ? -28.048 9.984 -38.823 1.00 43.03 374 LYS A CA 1
ATOM 2967 C C . LYS A 1 374 ? -26.898 9.665 -37.872 1.00 43.03 374 LYS A C 1
ATOM 2969 O O . LYS A 1 374 ? -26.800 8.520 -37.427 1.00 43.03 374 LYS A O 1
ATOM 2974 N N . VAL A 1 375 ? -26.009 10.619 -37.598 1.00 45.34 375 VAL A N 1
ATOM 2975 C CA . VAL A 1 375 ? -24.926 10.472 -36.614 1.00 45.34 375 VAL A CA 1
ATOM 2976 C C . VAL A 1 375 ? -25.485 10.623 -35.199 1.00 45.34 375 VAL A C 1
ATOM 2978 O O . VAL A 1 375 ? -25.189 9.785 -34.349 1.00 45.34 375 VAL A O 1
ATOM 2981 N N . ARG A 1 376 ? -26.371 11.598 -34.967 1.00 39.75 376 ARG A N 1
ATOM 2982 C CA . ARG A 1 376 ? -27.049 11.842 -33.684 1.00 39.75 376 ARG A CA 1
ATOM 2983 C C . ARG A 1 376 ? -27.885 10.645 -33.230 1.00 39.75 376 ARG A C 1
ATOM 2985 O O . ARG A 1 376 ? -27.687 10.160 -32.117 1.00 39.75 376 ARG A O 1
ATOM 2992 N N . ASP A 1 377 ? -28.701 10.082 -34.119 1.00 48.28 377 ASP A N 1
ATOM 2993 C CA . ASP A 1 377 ? -29.512 8.888 -33.840 1.00 48.28 377 ASP A CA 1
ATOM 2994 C C . ASP A 1 377 ? -28.648 7.653 -33.544 1.00 48.28 377 ASP A C 1
ATOM 2996 O O . ASP A 1 377 ? -28.989 6.793 -32.723 1.00 48.28 377 ASP A O 1
ATOM 3000 N N . ARG A 1 378 ? -27.490 7.546 -34.210 1.00 45.84 378 ARG A N 1
ATOM 3001 C CA . ARG A 1 378 ? -26.564 6.424 -34.023 1.00 45.84 378 ARG A CA 1
ATOM 3002 C C . ARG A 1 378 ? -25.769 6.562 -32.720 1.00 45.84 378 ARG A C 1
ATOM 3004 O O . ARG A 1 378 ? -25.517 5.537 -32.090 1.00 45.84 378 ARG A O 1
ATOM 3011 N N . CYS A 1 379 ? -25.444 7.783 -32.288 1.00 37.69 379 CYS A N 1
ATOM 3012 C CA . CYS A 1 379 ? -24.832 8.072 -30.987 1.00 37.69 379 CYS A CA 1
ATOM 3013 C C . CYS A 1 379 ? -25.811 7.822 -29.830 1.00 37.69 379 CYS A C 1
ATOM 3015 O O . CYS A 1 379 ? -25.480 7.051 -28.928 1.00 37.69 379 CYS A O 1
ATOM 3017 N N . GLN A 1 380 ? -27.045 8.333 -29.909 1.00 41.44 380 GLN A N 1
ATOM 3018 C CA . GLN A 1 380 ? -28.084 8.079 -28.898 1.00 41.44 380 GLN A CA 1
ATOM 3019 C C . GLN A 1 380 ? -28.407 6.581 -28.777 1.00 41.44 380 GLN A C 1
ATOM 3021 O O . GLN A 1 380 ? -28.437 6.020 -27.682 1.00 41.44 380 GLN A O 1
ATOM 3026 N N . GLY A 1 381 ? -28.513 5.870 -29.905 1.00 45.97 381 GLY A N 1
ATOM 3027 C CA . GLY A 1 381 ? -28.733 4.422 -29.903 1.00 45.97 381 GLY A CA 1
ATOM 3028 C C . GLY A 1 381 ? -27.558 3.586 -29.368 1.00 45.97 381 GLY A C 1
ATOM 3029 O O . GLY A 1 381 ? -27.747 2.409 -29.036 1.00 45.97 381 GLY A O 1
ATOM 3030 N N . VAL A 1 382 ? -26.341 4.140 -29.307 1.00 46.44 382 VAL A N 1
ATOM 3031 C CA . VAL A 1 382 ? -25.179 3.515 -28.652 1.00 46.44 382 VAL A CA 1
ATOM 3032 C C . VAL A 1 382 ? -25.187 3.826 -27.157 1.00 46.44 382 VAL A C 1
ATOM 3034 O O . VAL A 1 382 ? -25.000 2.900 -26.368 1.00 46.44 382 VAL A O 1
ATOM 3037 N N . GLU A 1 383 ? -25.476 5.065 -26.764 1.00 34.44 383 GLU A N 1
ATOM 3038 C CA . GLU A 1 383 ? -25.594 5.480 -25.361 1.00 34.44 383 GLU A CA 1
ATOM 3039 C C . GLU A 1 383 ? -26.691 4.710 -24.622 1.00 34.44 383 GLU A C 1
ATOM 3041 O O . GLU A 1 383 ? -26.434 4.157 -23.551 1.00 34.44 383 GLU A O 1
ATOM 3046 N N . ASP A 1 384 ? -27.863 4.537 -25.236 1.00 44.25 384 ASP A N 1
ATOM 3047 C CA . ASP A 1 384 ? -28.953 3.744 -24.665 1.00 44.25 384 ASP A CA 1
ATOM 3048 C C . ASP A 1 384 ? -28.554 2.269 -24.487 1.00 44.25 384 ASP A C 1
ATOM 3050 O O . ASP A 1 384 ? -28.809 1.660 -23.448 1.00 44.25 384 ASP A O 1
ATOM 3054 N N . LYS A 1 385 ? -27.824 1.687 -25.450 1.00 44.75 385 LYS A N 1
ATOM 3055 C CA . LYS A 1 385 ? -27.321 0.303 -25.339 1.00 44.75 385 LYS A CA 1
ATOM 3056 C C . LYS A 1 385 ? -26.238 0.148 -24.276 1.00 44.75 385 LYS A C 1
ATOM 3058 O O . LYS A 1 385 ? -26.121 -0.934 -23.691 1.00 44.75 385 LYS A O 1
ATOM 3063 N N . VAL A 1 386 ? -25.410 1.172 -24.070 1.00 49.84 386 VAL A N 1
ATOM 3064 C CA . VAL A 1 386 ? -24.383 1.194 -23.020 1.00 49.84 386 VAL A CA 1
ATOM 3065 C C . VAL A 1 386 ? -25.048 1.341 -21.654 1.00 49.84 386 VAL A C 1
ATOM 3067 O O . VAL A 1 386 ? -24.700 0.586 -20.746 1.00 49.84 386 VAL A O 1
ATOM 3070 N N . ARG A 1 387 ? -26.059 2.210 -21.528 1.00 44.41 387 ARG A N 1
ATOM 3071 C CA . ARG A 1 387 ? -26.848 2.403 -20.306 1.00 44.41 387 ARG A CA 1
ATOM 3072 C C . ARG A 1 387 ? -27.611 1.139 -19.910 1.00 44.41 387 ARG A C 1
ATOM 3074 O O . ARG A 1 387 ? -27.456 0.676 -18.783 1.00 44.41 387 ARG A O 1
ATOM 3081 N N . ASP A 1 388 ? -28.318 0.507 -20.844 1.00 50.28 388 ASP A N 1
ATOM 3082 C CA . ASP A 1 388 ? -29.073 -0.728 -20.591 1.00 50.28 388 ASP A CA 1
ATOM 3083 C C . ASP A 1 388 ? -28.151 -1.907 -20.226 1.00 50.28 388 ASP A C 1
ATOM 3085 O O . ASP A 1 388 ? -28.470 -2.739 -19.370 1.00 50.28 388 ASP A O 1
ATOM 3089 N N . ARG A 1 389 ? -26.966 -1.998 -20.856 1.00 50.09 389 ARG A N 1
ATOM 3090 C CA . ARG A 1 389 ? -25.949 -2.997 -20.481 1.00 50.09 389 ARG A CA 1
ATOM 3091 C C . ARG A 1 389 ? -25.321 -2.696 -19.124 1.00 50.09 389 ARG A C 1
ATOM 3093 O O . ARG A 1 389 ? -25.025 -3.648 -18.406 1.00 50.09 389 ARG A O 1
ATOM 3100 N N . GLY A 1 390 ? -25.120 -1.423 -18.791 1.00 42.44 390 GLY A N 1
ATOM 3101 C CA . GLY A 1 390 ? -24.632 -0.972 -17.490 1.00 42.44 390 GLY A CA 1
ATOM 3102 C C . GLY A 1 390 ? -25.594 -1.363 -16.373 1.00 42.44 390 GLY A C 1
ATOM 3103 O O . GLY A 1 390 ? -25.199 -2.093 -15.467 1.00 42.44 390 GLY A O 1
ATOM 3104 N N . GLN A 1 391 ? -26.873 -1.010 -16.517 1.00 42.88 391 GLN A N 1
ATOM 3105 C CA . GLN A 1 391 ? -27.933 -1.372 -15.569 1.00 42.88 391 GLN A CA 1
ATOM 3106 C C . GLN A 1 391 ? -28.069 -2.894 -15.420 1.00 42.88 391 GLN A C 1
ATOM 3108 O O . GLN A 1 391 ? -28.067 -3.412 -14.309 1.00 42.88 391 GLN A O 1
ATOM 3113 N N . GLY A 1 392 ? -28.035 -3.655 -16.520 1.00 50.22 392 GLY A N 1
ATOM 3114 C CA . GLY A 1 392 ? -28.099 -5.119 -16.452 1.00 50.22 392 GLY A CA 1
ATOM 3115 C C . GLY A 1 392 ? -26.870 -5.801 -15.825 1.00 50.22 392 GLY A C 1
ATOM 3116 O O . GLY A 1 392 ? -26.949 -6.970 -15.431 1.00 50.22 392 GLY A O 1
ATOM 3117 N N . VAL A 1 393 ? -25.719 -5.123 -15.760 1.00 50.38 393 VAL A N 1
ATOM 3118 C CA . VAL A 1 393 ? -24.544 -5.580 -14.999 1.00 50.38 393 VAL A CA 1
ATOM 3119 C C . VAL A 1 393 ? -24.683 -5.187 -13.533 1.00 50.38 393 VAL A C 1
ATOM 3121 O O . VAL A 1 393 ? -24.411 -6.026 -12.678 1.00 50.38 393 VAL A O 1
ATOM 3124 N N . GLU A 1 394 ? -25.145 -3.971 -13.240 1.00 37.97 394 GLU A N 1
ATOM 3125 C CA . GLU A 1 394 ? -25.407 -3.508 -11.874 1.00 37.97 394 GLU A CA 1
ATOM 3126 C C . GLU A 1 394 ? -26.455 -4.369 -11.168 1.00 37.97 394 GLU A C 1
ATOM 3128 O O . GLU A 1 394 ? -26.204 -4.816 -10.052 1.00 37.97 394 GLU A O 1
ATOM 3133 N N . ASP A 1 395 ? -27.550 -4.718 -11.843 1.00 49.97 395 ASP A N 1
ATOM 3134 C CA . ASP A 1 395 ? -28.579 -5.610 -11.305 1.00 49.97 395 ASP A CA 1
ATOM 3135 C C . ASP A 1 395 ? -28.011 -7.006 -11.012 1.00 49.97 395 ASP A C 1
ATOM 3137 O O . ASP A 1 395 ? -28.191 -7.538 -9.925 1.00 49.97 395 ASP A O 1
ATOM 3141 N N . LYS A 1 396 ? -27.200 -7.578 -11.913 1.00 51.31 396 LYS A N 1
ATOM 3142 C CA . LYS A 1 396 ? -26.563 -8.890 -11.675 1.00 51.31 396 LYS A CA 1
ATOM 3143 C C . LYS A 1 396 ? -25.520 -8.870 -10.565 1.00 51.31 396 LYS A C 1
ATOM 3145 O O . LYS A 1 396 ? -25.290 -9.903 -9.934 1.00 51.31 396 LYS A O 1
ATOM 3150 N N . VAL A 1 397 ? -24.824 -7.749 -10.387 1.00 57.81 397 VAL A N 1
ATOM 3151 C CA . VAL A 1 397 ? -23.872 -7.560 -9.288 1.00 57.81 397 VAL A CA 1
ATOM 3152 C C . VAL A 1 397 ? -24.631 -7.384 -7.976 1.00 57.81 397 VAL A C 1
ATOM 3154 O O . VAL A 1 397 ? -24.210 -7.965 -6.981 1.00 57.81 397 VAL A O 1
ATOM 3157 N N . ARG A 1 398 ? -25.766 -6.675 -7.983 1.00 54.59 398 ARG A N 1
ATOM 3158 C CA . ARG A 1 398 ? -26.657 -6.526 -6.829 1.00 54.59 398 ARG A CA 1
ATOM 3159 C C . ARG A 1 398 ? -27.273 -7.862 -6.418 1.00 54.59 398 ARG A C 1
ATOM 3161 O O . ARG A 1 398 ? -27.126 -8.236 -5.264 1.00 54.59 398 ARG A O 1
ATOM 3168 N N . ASP A 1 399 ? -27.829 -8.626 -7.354 1.00 55.66 399 ASP A N 1
ATOM 3169 C CA . ASP A 1 399 ? -28.454 -9.928 -7.078 1.00 55.66 399 ASP A CA 1
ATOM 3170 C C . ASP A 1 399 ? -27.424 -10.961 -6.583 1.00 55.66 399 ASP A C 1
ATOM 3172 O O . ASP A 1 399 ? -27.689 -11.750 -5.677 1.00 55.66 399 ASP A O 1
ATOM 3176 N N . ARG A 1 400 ? -26.202 -10.952 -7.144 1.00 54.03 400 ARG A N 1
ATOM 3177 C CA . ARG A 1 400 ? -25.101 -11.787 -6.631 1.00 54.03 400 ARG A CA 1
ATOM 3178 C C . ARG A 1 400 ? -24.566 -11.303 -5.290 1.00 54.03 400 ARG A C 1
ATOM 3180 O O . ARG A 1 400 ? -24.137 -12.139 -4.506 1.00 54.03 400 ARG A O 1
ATOM 3187 N N . GLY A 1 401 ? -24.558 -9.994 -5.052 1.00 51.38 401 GLY A N 1
ATOM 3188 C CA . GLY A 1 401 ? -24.195 -9.400 -3.769 1.00 51.38 401 GLY A CA 1
ATOM 3189 C C . GLY A 1 401 ? -25.164 -9.839 -2.678 1.00 51.38 401 GLY A C 1
ATOM 3190 O O . GLY A 1 401 ? -24.724 -10.409 -1.688 1.00 51.38 401 GLY A O 1
ATOM 3191 N N . GLN A 1 402 ? -26.467 -9.705 -2.931 1.00 45.19 402 GLN A N 1
ATOM 3192 C CA . GLN A 1 402 ? -27.534 -10.165 -2.041 1.00 45.19 402 GLN A CA 1
ATOM 3193 C C . GLN A 1 402 ? -27.446 -11.675 -1.790 1.00 45.19 402 GLN A C 1
ATOM 3195 O O . GLN A 1 402 ? -27.401 -12.095 -0.645 1.00 45.19 402 GLN A O 1
ATOM 3200 N N . GLY A 1 403 ? -27.254 -12.498 -2.828 1.00 58.84 403 GLY A N 1
ATOM 3201 C CA . GLY A 1 403 ? -27.106 -13.948 -2.639 1.00 58.84 403 GLY A CA 1
ATOM 3202 C C . GLY A 1 403 ? -25.840 -14.384 -1.880 1.00 58.84 403 GLY A C 1
ATOM 3203 O O . GLY A 1 403 ? -25.797 -15.494 -1.348 1.00 58.84 403 GLY A O 1
ATOM 3204 N N . VAL A 1 404 ? -24.791 -13.554 -1.836 1.00 59.22 404 VAL A N 1
ATOM 3205 C CA . VAL A 1 404 ? -23.615 -13.784 -0.978 1.00 59.22 404 VAL A CA 1
ATOM 3206 C C . VAL A 1 404 ? -23.883 -13.282 0.439 1.00 59.22 404 VAL A C 1
ATOM 3208 O O . VAL A 1 404 ? -23.537 -13.986 1.382 1.00 59.22 404 VAL A O 1
ATOM 3211 N N . GLU A 1 405 ? -24.519 -12.121 0.597 1.00 43.66 405 GLU A N 1
ATOM 3212 C CA . GLU A 1 405 ? -24.932 -11.581 1.898 1.00 43.66 405 GLU A CA 1
ATOM 3213 C C . GLU A 1 405 ? -25.897 -12.526 2.622 1.00 43.66 405 GLU A C 1
ATOM 3215 O O . GLU A 1 405 ? -25.676 -12.815 3.795 1.00 43.66 405 GLU A O 1
ATOM 3220 N N . ASP A 1 406 ? -26.876 -13.097 1.919 1.00 55.53 406 ASP A N 1
ATOM 3221 C CA . ASP A 1 406 ? -27.811 -14.082 2.466 1.00 55.53 406 ASP A CA 1
ATOM 3222 C C . ASP A 1 406 ? -27.071 -15.354 2.908 1.00 55.53 406 ASP A C 1
ATOM 3224 O O . ASP A 1 406 ? -27.200 -15.776 4.049 1.00 55.53 406 ASP A O 1
ATOM 3228 N N . LYS A 1 407 ? -26.165 -15.900 2.084 1.00 57.16 407 LYS A N 1
ATOM 3229 C CA . LYS A 1 407 ? -25.366 -17.084 2.465 1.00 57.16 407 LYS A CA 1
ATOM 3230 C C . LYS A 1 407 ? -24.414 -16.838 3.633 1.00 57.16 407 LYS A C 1
ATOM 3232 O O . LYS A 1 407 ? -24.121 -17.766 4.388 1.00 57.16 407 LYS A O 1
ATOM 3237 N N . VAL A 1 408 ? -23.866 -15.628 3.747 1.00 64.12 408 VAL A N 1
ATOM 3238 C CA . VAL A 1 408 ? -23.011 -15.234 4.875 1.00 64.12 408 VAL A CA 1
ATOM 3239 C C . VAL A 1 408 ? -23.857 -15.049 6.132 1.00 64.12 408 VAL A C 1
ATOM 3241 O O . VAL A 1 408 ? -23.423 -15.478 7.198 1.00 64.12 408 VAL A O 1
ATOM 3244 N N . ARG A 1 409 ? -25.065 -14.486 6.011 1.00 60.75 409 ARG A N 1
ATOM 3245 C CA . ARG A 1 409 ? -26.023 -14.356 7.113 1.00 60.75 409 ARG A CA 1
ATOM 3246 C C . ARG A 1 409 ? -26.488 -15.722 7.612 1.00 60.75 409 ARG A C 1
ATOM 3248 O O . ARG A 1 409 ? -26.387 -15.963 8.806 1.00 60.75 409 ARG A O 1
ATOM 3255 N N . ASP A 1 410 ? -26.871 -16.631 6.721 1.00 60.38 410 ASP A N 1
ATOM 3256 C CA . ASP A 1 410 ? -27.352 -17.970 7.083 1.00 60.38 410 ASP A CA 1
ATOM 3257 C C . ASP A 1 410 ? -26.236 -18.812 7.729 1.00 60.38 410 ASP A C 1
ATOM 3259 O O . ASP A 1 410 ? -26.450 -19.499 8.727 1.00 60.38 410 ASP A O 1
ATOM 3263 N N . ARG A 1 411 ? -24.996 -18.722 7.216 1.00 59.00 411 ARG A N 1
ATOM 3264 C CA . ARG A 1 411 ? -23.831 -19.354 7.867 1.00 59.00 411 ARG A CA 1
ATOM 3265 C C . ARG A 1 411 ? -23.467 -18.694 9.193 1.00 59.00 411 ARG A C 1
ATOM 3267 O O . ARG A 1 411 ? -23.025 -19.398 10.094 1.00 59.00 411 ARG A O 1
ATOM 3274 N N . GLY A 1 412 ? -23.619 -17.375 9.303 1.00 56.81 412 GLY A N 1
ATOM 3275 C CA . GLY A 1 412 ? -23.407 -16.631 10.543 1.00 56.81 412 GLY A CA 1
ATOM 3276 C C . GLY A 1 412 ? -24.393 -17.061 11.625 1.00 56.81 412 GLY A C 1
ATOM 3277 O O . GLY A 1 412 ? -23.962 -17.434 12.710 1.00 56.81 412 GLY A O 1
ATOM 3278 N N . GLN A 1 413 ? -25.683 -17.126 11.286 1.00 50.75 413 GLN A N 1
ATOM 3279 C CA . GLN A 1 413 ? -26.747 -17.614 12.166 1.00 50.75 413 GLN A CA 1
ATOM 3280 C C . GLN A 1 413 ? -26.505 -19.068 12.584 1.00 50.75 413 GLN A C 1
ATOM 3282 O O . GLN A 1 413 ? -26.505 -19.361 13.771 1.00 50.75 413 GLN A O 1
ATOM 3287 N N . GLY A 1 414 ? -26.140 -19.957 11.654 1.00 64.50 414 GLY A N 1
ATOM 3288 C CA . GLY A 1 414 ? -25.831 -21.350 11.998 1.00 64.50 414 GLY A CA 1
ATOM 3289 C C . GLY A 1 414 ? -24.603 -21.534 12.906 1.00 64.50 414 GLY A C 1
ATOM 3290 O O . GLY A 1 414 ? -24.502 -22.541 13.608 1.00 64.50 414 GLY A O 1
ATOM 3291 N N . VAL A 1 415 ? -23.654 -20.591 12.907 1.00 61.06 415 VAL A N 1
ATOM 3292 C CA . VAL A 1 415 ? -22.540 -20.572 13.872 1.00 61.06 415 VAL A CA 1
ATOM 3293 C C . VAL A 1 415 ? -22.992 -19.979 15.207 1.00 61.06 415 VAL A C 1
ATOM 3295 O O . VAL A 1 415 ? -22.639 -20.531 16.246 1.00 61.06 415 VAL A O 1
ATOM 3298 N N . GLU A 1 416 ? -23.783 -18.904 15.196 1.00 49.53 416 GLU A N 1
ATOM 3299 C CA . GLU A 1 416 ? -24.352 -18.298 16.408 1.00 49.53 416 GLU A CA 1
ATOM 3300 C C . GLU A 1 416 ? -25.251 -19.278 17.172 1.00 49.53 416 GLU A C 1
ATOM 3302 O O . GLU A 1 416 ? -25.099 -19.402 18.386 1.00 49.53 416 GLU A O 1
ATOM 3307 N N . ASP A 1 417 ? -26.098 -20.038 16.476 1.00 59.81 417 ASP A N 1
ATOM 3308 C CA . ASP A 1 417 ? -26.958 -21.062 17.074 1.00 59.81 417 ASP A CA 1
ATOM 3309 C C . ASP A 1 417 ? -26.121 -22.185 17.703 1.00 59.81 417 ASP A C 1
ATOM 3311 O O . ASP A 1 417 ? -26.278 -22.484 18.881 1.00 59.81 417 ASP A O 1
ATOM 3315 N N . LYS A 1 418 ? -25.111 -22.715 16.996 1.00 60.72 418 LYS A N 1
ATOM 3316 C CA . LYS A 1 418 ? -24.212 -23.747 17.556 1.00 60.72 418 LYS A CA 1
ATOM 3317 C C . LYS A 1 418 ? -23.411 -23.269 18.766 1.00 60.72 418 LYS A C 1
ATOM 3319 O O . LYS A 1 418 ? -23.103 -24.067 19.653 1.00 60.72 418 LYS A O 1
ATOM 3324 N N . VAL A 1 419 ? -23.012 -21.996 18.786 1.00 64.19 419 VAL A N 1
ATOM 3325 C CA . VAL A 1 419 ? -22.313 -21.392 19.929 1.00 64.19 419 VAL A CA 1
ATOM 3326 C C . VAL A 1 419 ? -23.277 -21.192 21.096 1.00 64.19 419 VAL A C 1
ATOM 3328 O O . VAL A 1 419 ? -22.888 -21.451 22.233 1.00 64.19 419 VAL A O 1
ATOM 3331 N N . ARG A 1 420 ? -24.526 -20.790 20.830 1.00 63.56 420 ARG A N 1
ATOM 3332 C CA . ARG A 1 420 ? -25.574 -20.659 21.847 1.00 63.56 420 ARG A CA 1
ATOM 3333 C C . ARG A 1 420 ? -25.916 -22.010 22.471 1.00 63.56 420 ARG A C 1
ATOM 3335 O O . ARG A 1 420 ? -25.889 -22.106 23.691 1.00 63.56 420 ARG A O 1
ATOM 3342 N N . ASP A 1 421 ? -26.125 -23.044 21.664 1.00 64.31 421 ASP A N 1
ATOM 3343 C CA . ASP A 1 421 ? -26.506 -24.378 22.141 1.00 64.31 421 ASP A CA 1
ATOM 3344 C C . ASP A 1 421 ? -25.373 -25.025 22.958 1.00 64.31 421 ASP A C 1
ATOM 3346 O O . ASP A 1 421 ? -25.602 -25.595 24.026 1.00 64.31 421 ASP A O 1
ATOM 3350 N N . ARG A 1 422 ? -24.110 -24.874 22.520 1.00 60.88 422 ARG A N 1
ATOM 3351 C CA . ARG A 1 422 ? -22.947 -25.293 23.327 1.00 60.88 422 ARG A CA 1
ATOM 3352 C C . ARG A 1 422 ? -22.785 -24.464 24.599 1.00 60.88 422 ARG A C 1
ATOM 3354 O O . ARG A 1 422 ? -22.357 -25.011 25.609 1.00 60.88 422 ARG A O 1
ATOM 3361 N N . GLY A 1 423 ? -23.091 -23.168 24.548 1.00 56.94 423 GLY A N 1
ATOM 3362 C CA . GLY A 1 423 ? -23.066 -22.283 25.710 1.00 56.94 423 GLY A CA 1
ATOM 3363 C C . GLY A 1 423 ? -24.086 -22.703 26.766 1.00 56.94 423 GLY A C 1
ATOM 3364 O O . GLY A 1 423 ? -23.711 -22.876 27.921 1.00 56.94 423 GLY A O 1
ATOM 3365 N N . GLN A 1 424 ? -25.328 -22.960 26.349 1.00 55.38 424 GLN A N 1
ATOM 3366 C CA . GLN A 1 424 ? -26.403 -23.454 27.213 1.00 55.38 424 GLN A CA 1
ATOM 3367 C C . GLN A 1 424 ? -26.053 -24.817 27.820 1.00 55.38 424 GLN A C 1
ATOM 3369 O O . GLN A 1 424 ? -26.121 -24.976 29.032 1.00 55.38 424 GLN A O 1
ATOM 3374 N N . GLY A 1 425 ? -25.531 -25.758 27.025 1.00 66.75 425 GLY A N 1
ATOM 3375 C CA . GLY A 1 425 ? -25.126 -27.069 27.546 1.00 66.75 425 GLY A CA 1
ATOM 3376 C C . GLY A 1 425 ? -23.964 -27.033 28.553 1.00 66.75 425 GLY A C 1
ATOM 3377 O O . GLY A 1 425 ? -23.835 -27.939 29.376 1.00 66.75 425 GLY A O 1
ATOM 3378 N N . ILE A 1 426 ? -23.101 -26.011 28.507 1.00 61.75 426 ILE A N 1
ATOM 3379 C CA . ILE A 1 426 ? -22.078 -25.782 29.541 1.00 61.75 426 ILE A CA 1
ATOM 3380 C C . ILE A 1 426 ? -22.709 -25.129 30.776 1.00 61.75 426 ILE A C 1
ATOM 3382 O O . ILE A 1 426 ? -22.384 -25.521 31.893 1.00 61.75 426 ILE A O 1
ATOM 3386 N N . GLU A 1 427 ? -23.606 -24.161 30.584 1.00 50.69 427 GLU A N 1
ATOM 3387 C CA . GLU A 1 427 ? -24.304 -23.456 31.664 1.00 50.69 427 GLU A CA 1
ATOM 3388 C C . GLU A 1 427 ? -25.165 -24.408 32.507 1.00 50.69 427 GLU A C 1
ATOM 3390 O O . GLU A 1 427 ? -25.075 -24.375 33.733 1.00 50.69 427 GLU A O 1
ATOM 3395 N N . ASP A 1 428 ? -25.887 -25.331 31.867 1.00 62.06 428 ASP A N 1
ATOM 3396 C CA . ASP A 1 428 ? -26.671 -26.366 32.546 1.00 62.06 428 ASP A CA 1
ATOM 3397 C C . ASP A 1 428 ? -25.770 -27.303 33.368 1.00 62.06 428 ASP A C 1
ATOM 3399 O O . ASP A 1 428 ? -25.985 -27.479 34.564 1.00 62.06 428 ASP A O 1
ATOM 3403 N N . LYS A 1 429 ? -24.664 -27.800 32.792 1.00 64.69 429 LYS A N 1
ATOM 3404 C CA . LYS A 1 429 ? -23.707 -28.663 33.518 1.00 64.69 429 LYS A CA 1
ATOM 3405 C C . LYS A 1 429 ? -23.054 -27.977 34.717 1.00 64.69 429 LYS A C 1
ATOM 3407 O O . LYS A 1 429 ? -22.713 -28.641 35.697 1.00 64.69 429 LYS A O 1
ATOM 3412 N N . VAL A 1 430 ? -22.809 -26.670 34.622 1.00 66.19 430 VAL A N 1
ATOM 3413 C CA . VAL A 1 430 ? -22.249 -25.879 35.726 1.00 66.19 430 VAL A CA 1
ATOM 3414 C C . VAL A 1 430 ? -23.304 -25.650 36.804 1.00 66.19 430 VAL A C 1
ATOM 3416 O O . VAL A 1 430 ? -22.973 -25.764 37.982 1.00 66.19 430 VAL A O 1
ATOM 3419 N N . ARG A 1 431 ? -24.560 -25.384 36.423 1.00 67.00 431 ARG A N 1
ATOM 3420 C CA . ARG A 1 431 ? -25.678 -25.239 37.363 1.00 67.00 431 ARG A CA 1
ATOM 3421 C C . ARG A 1 431 ? -25.921 -26.528 38.145 1.00 67.00 431 ARG A C 1
ATOM 3423 O O . ARG A 1 431 ? -25.957 -26.470 39.368 1.00 67.00 431 ARG A O 1
ATOM 3430 N N . ASP A 1 432 ? -25.980 -27.670 37.468 1.00 68.25 432 ASP A N 1
ATOM 3431 C CA . ASP A 1 432 ? -26.250 -28.965 38.106 1.00 68.25 432 ASP A CA 1
ATOM 3432 C C . ASP A 1 432 ? -25.122 -29.359 39.078 1.00 68.25 432 ASP A C 1
ATOM 3434 O O . ASP A 1 432 ? -25.366 -29.823 40.192 1.00 68.25 432 ASP A O 1
ATOM 3438 N N . ARG A 1 433 ? -23.857 -29.108 38.700 1.00 65.19 433 ARG A N 1
ATOM 3439 C CA . ARG A 1 433 ? -22.714 -29.299 39.611 1.00 65.19 433 ARG A CA 1
ATOM 3440 C C . ARG A 1 433 ? -22.712 -28.309 40.773 1.00 65.19 433 ARG A C 1
ATOM 3442 O O . ARG A 1 433 ? -22.285 -28.685 41.859 1.00 65.19 433 ARG A O 1
ATOM 3449 N N . GLY A 1 434 ? -23.149 -27.071 40.548 1.00 63.59 434 GLY A N 1
ATOM 3450 C CA . GLY A 1 434 ? -23.279 -26.052 41.590 1.00 63.59 434 GLY A CA 1
ATOM 3451 C C . GLY A 1 434 ? -24.310 -26.449 42.643 1.00 63.59 434 GLY A C 1
ATOM 3452 O O . GLY A 1 434 ? -23.979 -26.474 43.824 1.00 63.59 434 GLY A O 1
ATOM 3453 N N . GLN A 1 435 ? -25.503 -26.861 42.206 1.00 61.22 435 GLN A N 1
ATOM 3454 C CA . GLN A 1 435 ? -26.567 -27.354 43.087 1.00 61.22 435 GLN A CA 1
ATOM 3455 C C . GLN A 1 435 ? -26.113 -28.577 43.893 1.00 61.22 435 GLN A C 1
ATOM 3457 O O . GLN A 1 435 ? -26.257 -28.596 45.108 1.00 61.22 435 GLN A O 1
ATOM 3462 N N . GLY A 1 436 ? -25.432 -29.540 43.260 1.00 71.94 436 GLY A N 1
ATOM 3463 C CA . GLY A 1 436 ? -24.911 -30.712 43.973 1.00 71.94 436 GLY A CA 1
ATOM 3464 C C . GLY A 1 436 ? -23.827 -30.405 45.019 1.00 71.94 436 GLY A C 1
ATOM 3465 O O . GLY A 1 436 ? -23.617 -31.199 45.937 1.00 71.94 436 GLY A O 1
ATOM 3466 N N . VAL A 1 437 ? -23.111 -29.281 44.900 1.00 67.31 437 VAL A N 1
ATOM 3467 C CA . VAL A 1 437 ? -22.192 -28.803 45.948 1.00 67.31 437 VAL A CA 1
ATOM 3468 C C . VAL A 1 437 ? -22.968 -28.088 47.053 1.00 67.31 437 VAL A C 1
ATOM 3470 O O . VAL A 1 437 ? -22.675 -28.304 48.225 1.00 67.31 437 VAL A O 1
ATOM 3473 N N . GLU A 1 438 ? -23.960 -27.278 46.691 1.00 59.12 438 GLU A N 1
ATOM 3474 C CA . GLU A 1 438 ? -24.811 -26.534 47.624 1.00 59.12 438 GLU A CA 1
ATOM 3475 C C . GLU A 1 438 ? -25.618 -27.473 48.535 1.00 59.12 438 GLU A C 1
ATOM 3477 O O . GLU A 1 438 ? -25.602 -27.299 49.754 1.00 59.12 438 GLU A O 1
ATOM 3482 N N . ASP A 1 439 ? -26.195 -28.544 47.981 1.00 72.69 439 ASP A N 1
ATOM 3483 C CA . ASP A 1 439 ? -26.888 -29.583 48.750 1.00 72.69 439 ASP A CA 1
ATOM 3484 C C . ASP A 1 439 ? -25.939 -30.284 49.737 1.00 72.69 439 ASP A C 1
ATOM 3486 O O . ASP A 1 439 ? -26.238 -30.388 50.923 1.00 72.69 439 ASP A O 1
ATOM 3490 N N . LYS A 1 440 ? -24.727 -30.660 49.300 1.00 71.81 440 LYS A N 1
ATOM 3491 C CA . LYS A 1 440 ? -23.724 -31.288 50.185 1.00 71.81 440 LYS A CA 1
ATOM 3492 C C . LYS A 1 440 ? -23.255 -30.375 51.317 1.00 71.81 440 LYS A C 1
ATOM 3494 O O . LYS A 1 440 ? -22.895 -30.867 52.388 1.00 71.81 440 LYS A O 1
ATOM 3499 N N . VAL A 1 441 ? -23.185 -29.067 51.071 1.00 70.62 441 VAL A N 1
ATOM 3500 C CA . VAL A 1 441 ? -22.838 -28.077 52.099 1.00 70.62 441 VAL A CA 1
ATOM 3501 C C . VAL A 1 441 ? -23.989 -27.926 53.089 1.00 70.62 441 VAL A C 1
ATOM 3503 O O . VAL A 1 441 ? -23.731 -27.916 54.292 1.00 70.62 441 VAL A O 1
ATOM 3506 N N . ARG A 1 442 ? -25.238 -27.883 52.611 1.00 72.75 442 ARG A N 1
ATOM 3507 C CA . ARG A 1 442 ? -26.430 -27.819 53.465 1.00 72.75 442 ARG A CA 1
ATOM 3508 C C . ARG A 1 442 ? -26.551 -29.049 54.365 1.00 72.75 442 ARG A C 1
ATOM 3510 O O . ARG A 1 442 ? -26.702 -28.884 55.570 1.00 72.75 442 ARG A O 1
ATOM 3517 N N . ASP A 1 443 ? -26.393 -30.250 53.815 1.00 76.00 443 ASP A N 1
ATOM 3518 C CA . ASP A 1 443 ? -26.506 -31.501 54.577 1.00 76.00 443 ASP A CA 1
ATOM 3519 C C . ASP A 1 443 ? -25.407 -31.611 55.649 1.00 76.00 443 ASP A C 1
ATOM 3521 O O . ASP A 1 443 ? -25.652 -32.026 56.783 1.00 76.00 443 ASP A O 1
ATOM 3525 N N . ARG A 1 444 ? -24.177 -31.179 55.324 1.00 71.00 444 ARG A N 1
ATOM 3526 C CA . ARG A 1 444 ? -23.093 -31.081 56.316 1.00 71.00 444 ARG A CA 1
ATOM 3527 C C . ARG A 1 444 ? -23.358 -30.012 57.372 1.00 71.00 444 ARG A C 1
ATOM 3529 O O . ARG A 1 444 ? -22.986 -30.230 58.519 1.00 71.00 444 ARG A O 1
ATOM 3536 N N . GLY A 1 445 ? -23.962 -28.885 56.996 1.00 68.50 445 GLY A N 1
ATOM 3537 C CA . GLY A 1 445 ? -24.356 -27.822 57.921 1.00 68.50 445 GLY A CA 1
ATOM 3538 C C . GLY A 1 445 ? -25.383 -28.312 58.940 1.00 68.50 445 GLY A C 1
ATOM 3539 O O . GLY A 1 445 ? -25.142 -28.202 60.138 1.00 68.50 445 GLY A O 1
ATOM 3540 N N . GLN A 1 446 ? -26.450 -28.962 58.470 1.00 70.25 446 GLN A N 1
ATOM 3541 C CA . GLN A 1 446 ? -27.484 -29.554 59.327 1.00 70.25 446 GLN A CA 1
ATOM 3542 C C . GLN A 1 446 ? -26.903 -30.614 60.272 1.00 70.25 446 GLN A C 1
ATOM 3544 O O . GLN A 1 446 ? -27.142 -30.572 61.474 1.00 70.25 446 GLN A O 1
ATOM 3549 N N . GLY A 1 447 ? -26.027 -31.493 59.772 1.00 76.00 447 GLY A N 1
ATOM 3550 C CA . GLY A 1 447 ? -25.368 -32.492 60.619 1.00 76.00 447 GLY A CA 1
ATOM 3551 C C . GLY A 1 447 ? -24.420 -31.908 61.680 1.00 76.00 447 GLY A C 1
ATOM 3552 O O . GLY A 1 447 ? -24.117 -32.581 62.668 1.00 76.00 447 GLY A O 1
ATOM 3553 N N . VAL A 1 448 ? -23.921 -30.681 61.493 1.00 74.81 448 VAL A N 1
ATOM 3554 C CA . VAL A 1 448 ? -23.164 -29.952 62.524 1.00 74.81 448 VAL A CA 1
ATOM 3555 C C . VAL A 1 448 ? -24.117 -29.292 63.519 1.00 74.81 448 VAL A C 1
ATOM 3557 O O . VAL A 1 448 ? -23.871 -29.394 64.719 1.00 74.81 448 VAL A O 1
ATOM 3560 N N . GLU A 1 449 ? -25.204 -28.673 63.052 1.00 67.88 449 GLU A N 1
ATOM 3561 C CA . GLU A 1 449 ? -26.232 -28.069 63.912 1.00 67.88 449 GLU A CA 1
ATOM 3562 C C . GLU A 1 449 ? -26.867 -29.093 64.860 1.00 67.88 449 GLU A C 1
ATOM 3564 O O . GLU A 1 449 ? -26.944 -28.839 66.062 1.00 67.88 449 GLU A O 1
ATOM 3569 N N . ASP A 1 450 ? -27.222 -30.279 64.362 1.00 77.94 450 ASP A N 1
ATOM 3570 C CA . ASP A 1 450 ? -27.787 -31.352 65.186 1.00 77.94 450 ASP A CA 1
ATOM 3571 C C . ASP A 1 450 ? -26.805 -31.796 66.284 1.00 77.94 450 ASP A C 1
ATOM 3573 O O . ASP A 1 450 ? -27.167 -31.868 67.456 1.00 77.94 450 ASP A O 1
ATOM 3577 N N . LYS A 1 451 ? -25.518 -31.973 65.951 1.00 75.75 451 LYS A N 1
ATOM 3578 C CA . LYS A 1 451 ? -24.482 -32.334 66.940 1.00 75.75 451 LYS A CA 1
ATOM 3579 C C . LYS A 1 451 ? -24.245 -31.255 67.993 1.00 75.75 451 LYS A C 1
ATOM 3581 O O . LYS A 1 451 ? -23.874 -31.577 69.123 1.00 75.75 451 LYS A O 1
ATOM 3586 N N . VAL A 1 452 ? -24.379 -29.982 67.619 1.00 74.81 452 VAL A N 1
ATOM 3587 C CA . VAL A 1 452 ? -24.267 -28.858 68.557 1.00 74.81 452 VAL A CA 1
ATOM 3588 C C . VAL A 1 452 ? -25.476 -28.832 69.486 1.00 74.81 452 VAL A C 1
ATOM 3590 O O . VAL A 1 452 ? -25.290 -28.667 70.691 1.00 74.81 452 VAL A O 1
ATOM 3593 N N . ARG A 1 453 ? -26.685 -29.070 68.963 1.00 76.19 453 ARG A N 1
ATOM 3594 C CA . ARG A 1 453 ? -27.913 -29.155 69.762 1.00 76.19 453 ARG A CA 1
ATOM 3595 C C . ARG A 1 453 ? -27.863 -30.306 70.766 1.00 76.19 453 ARG A C 1
ATOM 3597 O O . ARG A 1 453 ? -28.110 -30.072 71.944 1.00 76.19 453 ARG A O 1
ATOM 3604 N N . ASP A 1 454 ? -27.459 -31.500 70.338 1.00 78.25 454 ASP A N 1
ATOM 3605 C CA . ASP A 1 454 ? -27.378 -32.679 71.212 1.00 78.25 454 ASP A CA 1
ATOM 3606 C C . ASP A 1 454 ? -26.339 -32.487 72.331 1.00 78.25 454 ASP A C 1
ATOM 3608 O O . ASP A 1 454 ? -26.554 -32.866 73.484 1.00 78.25 454 ASP A O 1
ATOM 3612 N N . ARG A 1 455 ? -25.203 -31.843 72.018 1.00 72.81 455 ARG A N 1
ATOM 3613 C CA . ARG A 1 455 ? -24.209 -31.460 73.034 1.00 72.81 455 ARG A CA 1
ATOM 3614 C C . ARG A 1 455 ? -24.721 -30.366 73.966 1.00 72.81 455 ARG A C 1
ATOM 3616 O O . ARG A 1 455 ? -24.395 -30.418 75.146 1.00 72.81 455 ARG A O 1
ATOM 3623 N N . GLY A 1 456 ? -25.490 -29.405 73.458 1.00 71.06 456 GLY A N 1
ATOM 3624 C CA . GLY A 1 456 ? -26.126 -28.355 74.255 1.00 71.06 456 GLY A CA 1
ATOM 3625 C C . GLY A 1 456 ? -27.104 -28.931 75.275 1.00 71.06 456 GLY A C 1
ATOM 3626 O O . GLY A 1 456 ? -26.961 -28.659 76.463 1.00 71.06 456 GLY A O 1
ATOM 3627 N N . GLN A 1 457 ? -27.995 -29.824 74.836 1.00 71.56 457 GLN A N 1
ATOM 3628 C CA . GLN A 1 457 ? -28.933 -30.538 75.710 1.00 71.56 457 GLN A CA 1
ATOM 3629 C C . GLN A 1 457 ? -28.201 -31.399 76.745 1.00 71.56 457 GLN A C 1
ATOM 3631 O O . GLN A 1 457 ? -28.501 -31.336 77.930 1.00 71.56 457 GLN A O 1
ATOM 3636 N N . GLY A 1 458 ? -27.153 -32.126 76.340 1.00 72.81 458 GLY A N 1
ATOM 3637 C CA . GLY A 1 458 ? -26.348 -32.909 77.282 1.00 72.81 458 GLY A CA 1
ATOM 3638 C C . GLY A 1 458 ? -25.592 -32.067 78.322 1.00 72.81 458 GLY A C 1
ATOM 3639 O O . GLY A 1 458 ? -25.247 -32.577 79.392 1.00 72.81 458 GLY A O 1
ATOM 3640 N N . VAL A 1 459 ? -25.309 -30.794 78.026 1.00 72.50 459 VAL A N 1
ATOM 3641 C CA . VAL A 1 459 ? -24.765 -29.833 78.996 1.00 72.50 459 VAL A CA 1
ATOM 3642 C C . VAL A 1 459 ? -25.880 -29.291 79.891 1.00 72.50 459 VAL A C 1
ATOM 3644 O O . VAL A 1 459 ? -25.693 -29.284 81.104 1.00 72.50 459 VAL A O 1
ATOM 3647 N N . GLU A 1 460 ? -27.040 -28.919 79.344 1.00 66.69 460 GLU A N 1
ATOM 3648 C CA . GLU A 1 460 ? -28.215 -28.489 80.124 1.00 66.69 460 GLU A CA 1
ATOM 3649 C C . GLU A 1 460 ? -28.674 -29.561 81.121 1.00 66.69 460 GLU A C 1
ATOM 3651 O O . GLU A 1 460 ? -28.839 -29.259 82.301 1.00 66.69 460 GLU A O 1
ATOM 3656 N N . ASP A 1 461 ? -28.755 -30.825 80.702 1.00 71.56 461 ASP A N 1
ATOM 3657 C CA . ASP A 1 461 ? -29.137 -31.961 81.553 1.00 71.56 461 ASP A CA 1
ATOM 3658 C C . ASP A 1 461 ? -28.138 -32.220 82.692 1.00 71.56 461 ASP A C 1
ATOM 3660 O O . ASP A 1 461 ? -28.486 -32.769 83.744 1.00 71.56 461 ASP A O 1
ATOM 3664 N N . LYS A 1 462 ? -26.859 -31.882 82.475 1.00 72.12 462 LYS A N 1
ATOM 3665 C CA . LYS A 1 462 ? -25.816 -31.958 83.509 1.00 72.12 462 LYS A CA 1
ATOM 3666 C C . LYS A 1 462 ? -25.877 -30.765 84.450 1.00 72.12 462 LYS A C 1
ATOM 3668 O O . LYS A 1 462 ? -25.663 -30.941 85.642 1.00 72.12 462 LYS A O 1
ATOM 3673 N N . VAL A 1 463 ? -26.170 -29.578 83.927 1.00 68.94 463 VAL A N 1
ATOM 3674 C CA . VAL A 1 463 ? -26.324 -28.356 84.719 1.00 68.94 463 VAL A CA 1
ATOM 3675 C C . VAL A 1 463 ? -27.565 -28.451 85.610 1.00 68.94 463 VAL A C 1
ATOM 3677 O O . VAL A 1 46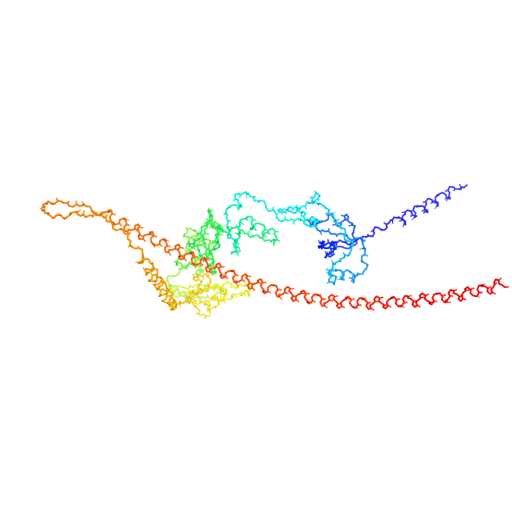3 ? -27.458 -28.178 86.798 1.00 68.94 463 VAL A O 1
ATOM 3680 N N . GLN A 1 464 ? -28.704 -28.935 85.105 1.00 67.31 464 GLN A N 1
ATOM 3681 C CA . GLN A 1 464 ? -29.909 -29.147 85.919 1.00 67.31 464 GLN A CA 1
ATOM 3682 C C . GLN A 1 464 ? -29.670 -30.127 87.073 1.00 67.31 464 GLN A C 1
ATOM 3684 O O . GLN A 1 464 ? -30.093 -29.848 88.188 1.00 67.31 464 GLN A O 1
ATOM 3689 N N . ARG A 1 465 ? -28.908 -31.206 86.844 1.00 66.00 465 ARG A N 1
ATOM 3690 C CA . ARG A 1 465 ? -28.513 -32.173 87.887 1.00 66.00 465 ARG A CA 1
ATOM 3691 C C . ARG A 1 465 ? -27.524 -31.645 88.929 1.00 66.00 465 ARG A C 1
ATOM 3693 O O . ARG A 1 465 ? -27.328 -32.305 89.940 1.00 66.00 465 ARG A O 1
ATOM 3700 N N . LEU A 1 466 ? -26.859 -30.522 88.664 1.00 62.44 466 LEU A N 1
ATOM 3701 C CA . LEU A 1 466 ? -25.959 -29.865 89.618 1.00 62.44 466 LEU A CA 1
ATOM 3702 C C . LEU A 1 466 ? -26.667 -28.772 90.434 1.00 62.44 466 LEU A C 1
ATOM 3704 O O . LEU A 1 466 ? -26.096 -28.290 91.408 1.00 62.44 466 LEU A O 1
ATOM 3708 N N . ILE A 1 467 ? -27.867 -28.355 90.016 1.00 63.72 467 ILE A N 1
ATOM 3709 C CA . ILE A 1 467 ? -28.659 -27.290 90.653 1.00 63.72 467 ILE A CA 1
ATOM 3710 C C . ILE A 1 467 ? -29.827 -27.875 91.479 1.00 63.72 467 ILE A C 1
ATOM 3712 O O . ILE A 1 467 ? -30.331 -27.199 92.374 1.00 63.72 467 ILE A O 1
ATOM 3716 N N . SER A 1 468 ? -30.235 -29.121 91.208 1.00 52.50 468 SER A N 1
ATOM 3717 C CA . SER A 1 468 ? -31.102 -29.961 92.056 1.00 52.50 468 SER A CA 1
ATOM 3718 C C . SER A 1 468 ? -30.293 -30.754 93.072 1.00 52.50 468 SER A C 1
ATOM 3720 O O . SER A 1 468 ? -30.740 -30.849 94.234 1.00 52.50 468 SER A O 1
#

Sequence (468 aa):
MNEEMREKISDFIWIWIFILQPIVEGGICWQSISKTGNCRKMLMINVTKEQCCSFQTEPSVGWSPQSAPSSGLIFFWEYLSTKGAPVCRKCHNSCKDVICPKEKKCRMKKGIPKCVCKPKCSSIERSKGPVCGTDMTKYKSRCHLLRHNCRYNTDIKVDYYGKCKDSCKFVKCPAGRFCVEDQNGLPHCIICSTDCSLARKEPVCGNNKQTYDSACHLRAEFCRTGNPIQIAYPGSCKANATCPSIRCPYFMECLVNPVTKQPICTNCRPQCSPLSVVPVCGTDGISYKNYCTLRRKSCEMRVLIQTKYSGRCHKKRHGCKGCKRHLKRILRRRRKQRRRKGHHRNKGSHFKQFKSKIYGGYTIFPKMSGIEDKVRDRCQGVEDKVRDRGQGVEDKVRDRGQGVEDKVRDRGQGVEDKVRDRGQGIEDKVRDRGQGVEDKVRDRGQGVEDKVRDRGQGVEDKVQRLIS